Protein 5T07 (pdb70)

Organism: Escherichia coli (strain K12) (NCBI:txid83333)

GO terms:
  GO:0005515 protein binding (F, IPI)
  GO:0016790 thiolester hydrolase activity (F, IDA)

Nearest PDB structures (foldseek):
  5t06-assembly1_C  TM=9.771E-01  e=3.189E-21  Escherichia coli O157:H7
  5t06-assembly1_B  TM=9.793E-01  e=9.536E-21  Escherichia coli O157:H7
  5kl9-assembly1_B  TM=9.794E-01  e=2.291E-20  Escherichia coli O157:H7
  6fdg-assembly1_D  TM=9.659E-01  e=8.812E-10  Staphylococcus aureus
  5eo2-assembly2_C  TM=9.303E-01  e=4.314E-09  Staphylococcus aureus subsp. aureus Mu50

Foldseek 3Di:
DPKDKDKDWAAPVQCDPVFFGDPCSVVVVQVVRVQVVVVVLPDHQVVVLVVQKHKDWDDKDKDFDATDGHGWIKMKMWDFDDADFFKTKIWIWIATPVRHTGMIMITIMGIGRVVVRHGGGDPPSVVVSRD/DKAKDKDADAPVQCDPVFFGDPCSVVVVVVVRVQVVCVVVVNHPVNQVVVQKDKDWDDKDKDFDATDGHGWIKMKMWAFDDFDFFKTKIKIWIATPVRHTGMIMITIMGIARVPVRHGHGDDVVVVVVRD/DKDKDKDAAAPVQDDPVQFGDPCSVVVVQVVRVQVVVVVLPDDQVVVLVVQKHKDWDDKDKDFDATHGHGWMKMKMWDFDADDFFKTKIKIWMATPVRHTGMIMITIMGMGRVVVRHGHGDDVSVVVSD/DPKFKDKDWAAPVQADPVFFGDPVSVVVVQVVRVQVVVVVVPDHQVVCLVVQKHKDWDDKDKDFAATDGHGWIKMKMWDFDDDDFFKTKIWIWIATPVRDTGMIMITIMGMGRVVPRDGGGDDPSVVVVD

CATH classification: 3.10.129.10

B-factor: mean 34.96, std 16.81, range [13.7, 106.82]

Radius of gyration: 22.84 Å; Cα contacts (8 Å, |Δi|>4): 1156; chains: 4; bounding box: 59×57×61 Å

Sequence (520 aa):
TTLFRWPVRVYYEDTAAGGVVYHASYVAFYERARTEMLRHHHFSQQALMAERVAFVVRKMTVEYYAPARLDDMLEIQTEITSMRGTSLVFTQRIVNAENTLLNEAEVLVVCVDPLKMKPRALPKSIVAEFKTLFRWPVRVYYEDTAAGGVVYHASYVAFYERARTEMLRHHHFSQQALMAERVAFVVRKMTVEYYAPARLDDMLEIQTEITSMRGTSLVFTQRIVNAENTLLNEAEVLVVCVDPLKMKPRALPKSIVAEFKTLFRWPVRVYYEDTAAGGVVYHASYVAFYERARTEMLRHHHFSQQALMAERVAFVVRKMTVEYYAPARLDDMLEIQTEITSMRGTSLVFTQRIVNAENTLLNEAEVLVVCVDPLKMKPRALPKSIVAEFTTLFRWPVRVYYEDTAAGGVVYHASYVAFYERARTEMLRHHHFSQQALMAERVAFVVRKMTVEYYAPARLDDMLEIQTEITSMRGTSLVFTQRIVNAENTLLNEAEVLVVCVDPLKMKPRALPKSIVAEF

Solvent-accessible surface area: 23209 Å² total; per-residue (Å²): 154,108,66,30,136,67,80,7,57,0,21,66,46,9,3,5,16,45,21,30,6,23,19,10,18,6,0,10,0,0,12,23,0,15,5,10,3,12,47,117,41,155,34,36,15,62,59,17,43,92,118,102,6,10,31,39,20,79,80,1,36,0,41,20,87,35,38,0,113,36,31,44,78,2,51,0,8,0,44,38,74,56,52,200,54,46,25,5,28,7,59,2,105,0,8,36,84,146,112,64,62,2,0,62,6,100,0,56,8,19,0,6,17,22,132,139,59,121,74,87,62,8,22,182,71,1,43,68,72,35,190,141,70,31,129,66,79,7,55,0,18,26,49,9,3,5,6,49,19,34,7,23,17,10,18,7,2,10,0,0,24,25,0,15,36,11,7,15,50,117,43,154,18,27,34,146,31,10,121,83,44,152,3,20,45,49,17,83,86,6,33,2,41,22,79,36,24,0,95,4,20,40,76,2,51,0,20,0,55,27,71,58,52,206,53,51,25,1,28,3,34,0,59,0,13,29,87,151,113,61,70,3,1,50,5,102,0,54,6,20,0,3,47,74,144,143,88,132,90,63,62,5,8,157,50,0,45,81,89,35,198,159,78,31,144,67,77,6,56,0,18,32,48,8,3,8,30,57,24,37,7,23,24,7,18,8,2,10,0,0,14,25,0,13,6,12,5,10,46,123,44,163,22,40,14,62,54,25,42,93,115,98,9,12,32,43,21,78,82,2,35,4,41,25,81,33,57,0,106,3,19,44,80,2,49,0,13,0,65,30,72,41,60,116,47,46,10,2,18,4,57,3,96,0,7,32,92,150,110,59,56,1,0,64,5,100,0,48,7,19,0,5,17,26,136,139,63,123,82,86,69,8,31,173,66,2,67,90,79,66,114,110,72,30,131,68,80,6,58,0,18,31,47,8,2,6,9,49,21,32,7,22,17,9,15,6,0,10,0,0,13,26,0,15,5,11,4,12,51,116,39,160,35,36,17,66,51,20,53,94,106,112,7,10,36,45,20,77,82,1,35,0,37,21,85,33,31,0,92,4,20,44,78,2,53,0,29,0,47,17,67,61,54,205,48,46,27,7,29,6,50,0,110,0,13,38,100,154,107,57,56,2,0,44,6,103,0,56,7,20,0,5,22,18,134,163,60,127,65,81,60,16,27,172,77,5,70,87,84,62

Structure (mmCIF, N/CA/C/O backbone):
data_5T07
#
_entry.id   5T07
#
_cell.length_a   63.923
_cell.length_b   97.120
_cell.length_c   97.696
_cell.angle_alpha   90.000
_cell.angle_beta   90.000
_cell.angle_gamma   90.000
#
_symmetry.space_group_name_H-M   'P 21 21 21'
#
loop_
_entity.id
_entity.type
_entity.pdbx_description
1 polymer 'Acyl-CoA thioester hydrolase YbgC'
2 non-polymer decanoyl-CoA
3 water water
#
loop_
_atom_site.group_PDB
_atom_site.id
_atom_site.type_symbol
_atom_site.label_atom_id
_atom_site.label_alt_id
_atom_site.label_comp_id
_atom_site.label_asym_id
_atom_site.label_entity_id
_atom_site.label_seq_id
_atom_site.pdbx_PDB_ins_code
_atom_site.Cartn_x
_atom_site.Cartn_y
_atom_site.Cartn_z
_atom_site.occupancy
_atom_site.B_iso_or_equiv
_atom_site.auth_seq_id
_atom_site.auth_comp_id
_atom_site.auth_asym_id
_atom_site.auth_atom_id
_atom_site.pdbx_PDB_model_num
ATOM 1 N N . THR A 1 3 ? -26.486 -33.948 20.380 1.00 85.37 3 THR A N 1
ATOM 2 C CA . THR A 1 3 ? -25.311 -34.635 20.901 1.00 84.04 3 THR A CA 1
ATOM 3 C C . THR A 1 3 ? -24.405 -35.084 19.759 1.00 79.52 3 THR A C 1
ATOM 4 O O . THR A 1 3 ? -23.941 -36.224 19.737 1.00 83.43 3 THR A O 1
ATOM 8 N N . THR A 1 4 ? -24.146 -34.190 18.803 1.00 73.00 4 THR A N 1
ATOM 9 C CA . THR A 1 4 ? -23.359 -34.551 17.623 1.00 67.38 4 THR A CA 1
ATOM 10 C C . THR A 1 4 ? -21.883 -34.297 17.922 1.00 54.48 4 THR A C 1
ATOM 11 O O . THR A 1 4 ? -21.293 -33.274 17.569 1.00 52.25 4 THR A O 1
ATOM 15 N N . LEU A 1 5 ? -21.285 -35.276 18.591 1.00 50.65 5 LEU A N 1
ATOM 16 C CA . LEU A 1 5 ? -19.887 -35.244 18.975 1.00 39.13 5 LEU A CA 1
ATOM 17 C C . LEU A 1 5 ? -18.985 -35.247 17.741 1.00 36.17 5 LEU A C 1
ATOM 18 O O . LEU A 1 5 ? -19.331 -35.801 16.695 1.00 43.31 5 LEU A O 1
ATOM 23 N N . PHE A 1 6 ? -17.817 -34.622 17.869 1.00 24.34 6 PHE A N 1
ATOM 24 C CA . PHE A 1 6 ? -16.787 -34.662 16.835 1.00 23.21 6 PHE A CA 1
ATOM 25 C C . PHE A 1 6 ? -15.480 -35.095 17.476 1.00 20.84 6 PHE A C 1
ATOM 26 O O . PHE A 1 6 ? -15.125 -34.605 18.551 1.00 22.11 6 PHE A O 1
ATOM 34 N N . ARG A 1 7 ? -14.779 -36.025 16.836 1.00 20.49 7 ARG A N 1
ATOM 35 C CA . ARG A 1 7 ? -13.539 -36.575 17.363 1.00 18.78 7 ARG A CA 1
ATOM 36 C C . ARG A 1 7 ? -12.354 -36.138 16.514 1.00 21.49 7 ARG A C 1
ATOM 37 O O . ARG A 1 7 ? -12.439 -36.125 15.284 1.00 25.66 7 ARG A O 1
ATOM 45 N N . TRP A 1 8 ? -11.230 -35.818 17.172 1.00 19.34 8 TRP A N 1
ATOM 46 C CA . TRP A 1 8 ? -10.032 -35.377 16.466 1.00 20.99 8 TRP A CA 1
ATOM 47 C C . TRP A 1 8 ? -8.781 -35.985 17.092 1.00 21.16 8 TRP A C 1
ATOM 48 O O . TRP A 1 8 ? -8.544 -35.807 18.294 1.00 21.23 8 TRP A O 1
ATOM 59 N N . PRO A 1 9 ? -7.943 -36.685 16.327 1.00 18.95 9 PRO A N 1
ATOM 60 C CA . PRO A 1 9 ? -6.736 -37.286 16.910 1.00 18.75 9 PRO A CA 1
ATOM 61 C C . PRO A 1 9 ? -5.587 -36.294 16.936 1.00 20.66 9 PRO A C 1
ATOM 62 O O . PRO A 1 9 ? -5.441 -35.449 16.047 1.00 20.43 9 PRO A O 1
ATOM 66 N N . VAL A 1 10 ? -4.758 -36.409 17.976 1.00 18.73 10 VAL A N 1
ATOM 67 C CA . VAL A 1 10 ? -3.570 -35.561 18.116 1.00 20.41 10 VAL A CA 1
ATOM 68 C C . VAL A 1 10 ? -2.414 -36.403 18.645 1.00 21.34 10 VAL A C 1
ATOM 69 O O . VAL A 1 10 ? -2.540 -37.061 19.683 1.00 21.53 10 VAL A O 1
ATOM 73 N N . ARG A 1 11 ? -1.287 -36.380 17.937 1.00 19.08 11 ARG A N 1
ATOM 74 C CA . ARG A 1 11 ? -0.061 -37.012 18.407 1.00 21.42 11 ARG A CA 1
ATOM 75 C C . ARG A 1 11 ? 0.767 -36.010 19.215 1.00 20.16 11 ARG A C 1
ATOM 76 O O . ARG A 1 11 ? 0.899 -34.848 18.826 1.00 20.32 11 ARG A O 1
ATOM 84 N N . VAL A 1 12 ? 1.325 -36.460 20.342 1.00 20.75 12 VAL A N 1
ATOM 85 C CA . VAL A 1 12 ? 2.152 -35.593 21.186 1.00 21.18 12 VAL A CA 1
ATOM 86 C C . VAL A 1 12 ? 3.591 -35.628 20.680 1.00 19.87 12 VAL A C 1
ATOM 87 O O . VAL A 1 12 ? 4.213 -36.693 20.639 1.00 20.49 12 VAL A O 1
ATOM 91 N N . TYR A 1 13 ? 4.135 -34.459 20.337 1.00 18.43 13 TYR A N 1
ATOM 92 C CA . TYR A 1 13 ? 5.514 -34.314 19.875 1.00 18.21 13 TYR A CA 1
ATOM 93 C C . TYR A 1 13 ? 6.382 -33.639 20.933 1.00 23.30 13 TYR A C 1
ATOM 94 O O . TYR A 1 13 ? 5.885 -33.081 21.913 1.00 20.02 13 TYR A O 1
ATOM 103 N N . TYR A 1 14 ? 7.704 -33.680 20.713 1.00 20.82 14 TYR A N 1
ATOM 104 C CA . TYR A 1 14 ? 8.634 -33.040 21.646 1.00 24.66 14 TYR A CA 1
ATOM 105 C C . TYR A 1 14 ? 8.236 -31.608 21.982 1.00 22.90 14 TYR A C 1
ATOM 106 O O . TYR A 1 14 ? 8.312 -31.191 23.146 1.00 27.12 14 TYR A O 1
ATOM 115 N N . GLU A 1 15 ? 7.840 -30.826 20.967 1.00 19.31 15 GLU A N 1
ATOM 116 C CA . GLU A 1 15 ? 7.482 -29.423 21.169 1.00 21.41 15 GLU A CA 1
ATOM 117 C C . GLU A 1 15 ? 6.385 -29.240 22.212 1.00 24.36 15 GLU A C 1
ATOM 118 O O . GLU A 1 15 ? 6.276 -28.165 22.814 1.00 25.16 15 GLU A O 1
ATOM 124 N N . ASP A 1 16 ? 5.543 -30.252 22.412 1.00 20.50 16 ASP A N 1
ATOM 125 C CA . ASP A 1 16 ? 4.421 -30.161 23.345 1.00 20.27 16 ASP A CA 1
ATOM 126 C C . ASP A 1 16 ? 4.804 -30.476 24.781 1.00 21.25 16 ASP A C 1
ATOM 127 O O . ASP A 1 16 ? 3.980 -30.271 25.681 1.00 22.37 16 ASP A O 1
ATOM 132 N N . THR A 1 17 ? 5.994 -31.024 25.009 1.00 18.28 17 THR A N 1
ATOM 133 C CA . THR A 1 17 ? 6.387 -31.497 26.324 1.00 18.78 17 THR A CA 1
ATOM 134 C C . THR A 1 17 ? 7.170 -30.416 27.049 1.00 21.99 17 THR A C 1
ATOM 135 O O . THR A 1 17 ? 7.646 -29.446 26.453 1.00 23.35 17 THR A O 1
ATOM 139 N N . ALA A 1 18 ? 7.297 -30.599 28.350 1.00 24.52 18 ALA A N 1
ATOM 140 C CA . ALA A 1 18 ? 8.104 -29.708 29.162 1.00 26.33 18 ALA A CA 1
ATOM 141 C C . ALA A 1 18 ? 9.069 -30.549 29.979 1.00 28.99 18 ALA A C 1
ATOM 142 O O . ALA A 1 18 ? 8.961 -31.780 30.033 1.00 27.94 18 ALA A O 1
ATOM 144 N N . ALA A 1 19 ? 10.036 -29.869 30.601 1.00 26.78 19 ALA A N 1
ATOM 145 C CA . ALA A 1 19 ? 10.927 -30.531 31.542 1.00 30.97 19 ALA A CA 1
ATOM 146 C C . ALA A 1 19 ? 10.112 -31.256 32.602 1.00 32.87 19 ALA A C 1
ATOM 147 O O . ALA A 1 19 ? 9.101 -30.743 33.088 1.00 38.96 19 ALA A O 1
ATOM 149 N N . GLY A 1 20 ? 10.551 -32.455 32.958 1.00 34.56 20 GLY A N 1
ATOM 150 C CA . GLY A 1 20 ? 9.771 -33.335 33.786 1.00 35.07 20 GLY A CA 1
ATOM 151 C C . GLY A 1 20 ? 9.035 -34.411 33.016 1.00 37.52 20 GLY A C 1
ATOM 152 O O . GLY A 1 20 ? 8.621 -35.408 33.616 1.00 39.61 20 GLY A O 1
ATOM 153 N N . GLY A 1 21 ? 8.849 -34.226 31.711 1.00 33.61 21 GLY A N 1
ATOM 154 C CA . GLY A 1 21 ? 8.405 -35.302 30.844 1.00 32.70 21 GLY A CA 1
ATOM 155 C C . GLY A 1 21 ? 6.915 -35.399 30.598 1.00 34.31 21 GLY A C 1
ATOM 156 O O . GLY A 1 21 ? 6.456 -36.429 30.091 1.00 40.77 21 GLY A O 1
ATOM 157 N N . VAL A 1 22 ? 6.142 -34.379 30.947 1.00 29.10 22 VAL A N 1
ATOM 158 C CA . VAL A 1 22 ? 4.711 -34.375 30.684 1.00 26.80 22 VAL A CA 1
ATOM 159 C C . VAL A 1 22 ? 4.409 -33.246 29.707 1.00 24.93 22 VAL A C 1
ATOM 160 O O . VAL A 1 22 ? 5.241 -32.378 29.450 1.00 23.22 22 VAL A O 1
ATOM 164 N N . VAL A 1 23 ? 3.200 -33.273 29.146 1.00 22.33 23 VAL A N 1
ATOM 165 C CA . VAL A 1 23 ? 2.778 -32.218 28.230 1.00 20.84 23 VAL A CA 1
ATOM 166 C C . VAL A 1 23 ? 2.567 -30.913 28.993 1.00 21.26 23 VAL A C 1
ATOM 167 O O . VAL A 1 23 ? 1.966 -30.885 30.076 1.00 21.98 23 VAL A O 1
ATOM 171 N N . TYR A 1 24 ? 3.075 -29.821 28.429 1.00 19.75 24 TYR A N 1
ATOM 172 C CA . TYR A 1 24 ? 2.928 -28.506 29.040 1.00 18.75 24 TYR A CA 1
ATOM 173 C C . TYR A 1 24 ? 1.451 -28.121 29.095 1.00 22.47 24 TYR A C 1
ATOM 174 O O . TYR A 1 24 ? 0.687 -28.425 28.176 1.00 19.59 24 TYR A O 1
ATOM 183 N N . HIS A 1 25 ? 1.040 -27.455 30.188 1.00 22.92 25 HIS A N 1
ATOM 184 C CA . HIS A 1 25 ? -0.396 -27.290 30.422 1.00 23.39 25 HIS A CA 1
ATOM 185 C C . HIS A 1 25 ? -1.056 -26.411 29.367 1.00 24.43 25 HIS A C 1
ATOM 186 O O . HIS A 1 25 ? -2.238 -26.613 29.056 1.00 24.38 25 HIS A O 1
ATOM 193 N N . ALA A 1 26 ? -0.320 -25.467 28.779 1.00 20.25 26 ALA A N 1
ATOM 194 C CA . ALA A 1 26 ? -0.879 -24.638 27.717 1.00 21.43 26 ALA A CA 1
ATOM 195 C C . ALA A 1 26 ? -1.001 -25.374 26.392 1.00 19.70 26 ALA A C 1
ATOM 196 O O . ALA A 1 26 ? -1.792 -24.952 25.545 1.00 22.10 26 ALA A O 1
ATOM 198 N N . SER A 1 27 ? -0.231 -26.451 26.184 1.00 18.02 27 SER A N 1
ATOM 199 C CA . SER A 1 27 ? -0.331 -27.189 24.928 1.00 17.39 27 SER A CA 1
ATOM 200 C C . SER A 1 27 ? -1.706 -27.825 24.782 1.00 19.90 27 SER A C 1
ATOM 201 O O . SER A 1 27 ? -2.252 -27.895 23.674 1.00 21.78 27 SER A O 1
ATOM 204 N N . TYR A 1 28 ? -2.287 -28.282 25.895 1.00 16.50 28 TYR A N 1
ATOM 205 C CA . TYR A 1 28 ? -3.638 -28.835 25.827 1.00 19.01 28 TYR A CA 1
ATOM 206 C C . TYR A 1 28 ? -4.619 -27.797 25.308 1.00 18.31 28 TYR A C 1
ATOM 207 O O . TYR A 1 28 ? -5.557 -28.131 24.578 1.00 18.58 28 TYR A O 1
ATOM 216 N N . VAL A 1 29 ? -4.446 -26.539 25.724 1.00 18.77 29 VAL A N 1
ATOM 217 C CA . VAL A 1 29 ? -5.308 -25.458 25.253 1.00 18.67 29 VAL A CA 1
ATOM 218 C C . VAL A 1 29 ? -5.236 -25.346 23.737 1.00 17.94 29 VAL A C 1
ATOM 219 O O . VAL A 1 29 ? -6.262 -25.218 23.057 1.00 16.70 29 VAL A O 1
ATOM 223 N N . ALA A 1 30 ? -4.031 -25.417 23.179 1.00 18.01 30 ALA A N 1
ATOM 224 C CA . ALA A 1 30 ? -3.898 -25.420 21.723 1.00 15.88 30 ALA A CA 1
ATOM 225 C C . ALA A 1 30 ? -4.585 -26.630 21.101 1.00 14.82 30 ALA A C 1
ATOM 226 O O . ALA A 1 30 ? -5.256 -26.500 20.071 1.00 17.07 30 ALA A O 1
ATOM 228 N N . PHE A 1 31 ? -4.401 -27.820 21.690 1.00 14.85 31 PHE A N 1
ATOM 229 C CA . PHE A 1 31 ? -5.044 -29.019 21.146 1.00 18.56 31 PHE A CA 1
ATOM 230 C C . PHE A 1 31 ? -6.557 -28.843 21.069 1.00 19.34 31 PHE A C 1
ATOM 231 O O . PHE A 1 31 ? -7.190 -29.233 20.076 1.00 17.23 31 PHE A O 1
ATOM 239 N N . TYR A 1 32 ? -7.167 -28.290 22.127 1.00 14.88 32 TYR A N 1
ATOM 240 C CA . TYR A 1 32 ? -8.611 -28.078 22.093 1.00 16.55 32 TYR A CA 1
ATOM 241 C C . TYR A 1 32 ? -9.000 -27.119 20.976 1.00 19.92 32 TYR A C 1
ATOM 242 O O . TYR A 1 32 ? -10.041 -27.294 20.337 1.00 15.50 32 TYR A O 1
ATOM 251 N N . GLU A 1 33 ? -8.197 -26.073 20.758 1.00 15.47 33 GLU A N 1
ATOM 252 C CA . GLU A 1 33 ? -8.481 -25.141 19.666 1.00 16.54 33 GLU A CA 1
ATOM 253 C C . GLU A 1 33 ? -8.434 -25.850 18.315 1.00 16.79 33 GLU A C 1
ATOM 254 O O . GLU A 1 33 ? -9.303 -25.622 17.459 1.00 15.66 33 GLU A O 1
ATOM 260 N N . ARG A 1 34 ? -7.415 -26.690 18.093 1.00 15.64 34 ARG A N 1
ATOM 261 C CA . ARG A 1 34 ? -7.348 -27.450 16.845 1.00 16.91 34 ARG A CA 1
ATOM 262 C C . ARG A 1 34 ? -8.634 -28.232 16.615 1.00 18.01 34 ARG A C 1
ATOM 263 O O . ARG A 1 34 ? -9.155 -28.275 15.496 1.00 16.48 34 ARG A O 1
ATOM 271 N N . ALA A 1 35 ? -9.155 -28.871 17.668 1.00 15.27 35 ALA A N 1
ATOM 272 C CA . ALA A 1 35 ? -10.342 -29.706 17.497 1.00 18.41 35 ALA A CA 1
ATOM 273 C C . ALA A 1 35 ? -11.569 -28.872 17.154 1.00 17.34 35 ALA A C 1
ATOM 274 O O . ALA A 1 35 ? -12.393 -29.302 16.336 1.00 17.64 35 ALA A O 1
ATOM 276 N N . ARG A 1 36 ? -11.724 -27.692 17.779 1.00 14.65 36 ARG A N 1
ATOM 277 C CA . ARG A 1 36 ? -12.840 -26.826 17.404 1.00 14.92 36 ARG A CA 1
ATOM 278 C C . ARG A 1 36 ? -12.714 -26.406 15.950 1.00 17.75 36 ARG A C 1
ATOM 279 O O . ARG A 1 36 ? -13.706 -26.390 15.208 1.00 18.16 36 ARG A O 1
ATOM 287 N N . THR A 1 37 ? -11.496 -26.063 15.527 1.00 15.49 37 THR A N 1
ATOM 288 C CA . THR A 1 37 ? -11.273 -25.671 14.144 1.00 17.67 37 THR A CA 1
ATOM 289 C C . THR A 1 37 ? -11.603 -26.818 13.192 1.00 17.36 37 THR A C 1
ATOM 290 O O . THR A 1 37 ? -12.239 -26.606 12.152 1.00 17.72 37 THR A O 1
ATOM 294 N N . GLU A 1 38 ? -11.209 -28.048 13.542 1.00 17.12 38 GLU A N 1
ATOM 295 C CA . GLU A 1 38 ? -11.528 -29.178 12.674 1.00 16.98 38 GLU A CA 1
ATOM 296 C C . GLU A 1 38 ? -13.006 -29.520 12.707 1.00 18.33 38 GLU A C 1
ATOM 297 O O . GLU A 1 38 ? -13.551 -30.007 11.708 1.00 19.83 38 GLU A O 1
ATOM 303 N N . MET A 1 39 ? -13.679 -29.269 13.824 1.00 17.58 39 MET A N 1
ATOM 304 C CA . MET A 1 39 ? -15.119 -29.488 13.840 1.00 21.59 39 MET A CA 1
ATOM 305 C C . MET A 1 39 ? -15.822 -28.491 12.911 1.00 19.10 39 MET A C 1
ATOM 306 O O . MET A 1 39 ? -16.701 -28.870 12.133 1.00 22.77 39 MET A O 1
ATOM 311 N N . LEU A 1 40 ? -15.385 -27.233 12.924 1.00 17.89 40 LEU A N 1
ATOM 312 C CA . LEU A 1 40 ? -15.900 -26.276 11.938 1.00 20.20 40 LEU A CA 1
ATOM 313 C C . LEU A 1 40 ? -15.566 -26.703 10.503 1.00 21.62 40 LEU A C 1
ATOM 314 O O . LEU A 1 40 ? -16.416 -26.614 9.602 1.00 22.43 40 LEU A O 1
ATOM 319 N N . ARG A 1 41 ? -14.340 -27.169 10.271 1.00 17.43 41 ARG A N 1
ATOM 320 C CA . ARG A 1 41 ? -13.937 -27.544 8.916 1.00 17.64 41 ARG A CA 1
ATOM 321 C C . ARG A 1 41 ? -14.759 -28.715 8.394 1.00 22.50 41 ARG 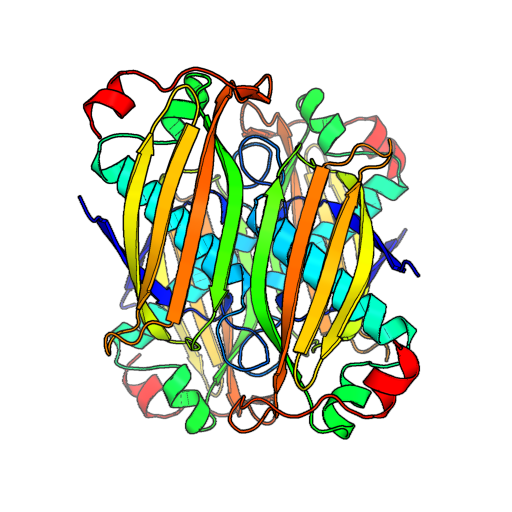A C 1
ATOM 322 O O . ARG A 1 41 ? -15.139 -28.742 7.216 1.00 21.66 41 ARG A O 1
ATOM 330 N N . HIS A 1 42 ? -15.038 -29.702 9.256 1.00 23.01 42 HIS A N 1
ATOM 331 C CA . HIS A 1 42 ? -15.867 -30.837 8.879 1.00 24.69 42 HIS A CA 1
ATOM 332 C C . HIS A 1 42 ? -17.269 -30.395 8.481 1.00 25.92 42 HIS A C 1
ATOM 333 O O . HIS A 1 42 ? -17.937 -31.088 7.709 1.00 25.24 42 HIS A O 1
ATOM 340 N N . HIS A 1 43 ? -17.713 -29.245 8.982 1.00 20.64 43 HIS A N 1
ATOM 341 C CA . HIS A 1 43 ? -19.007 -28.673 8.648 1.00 24.56 43 HIS A CA 1
ATOM 342 C C . HIS A 1 43 ? -18.907 -27.558 7.609 1.00 27.77 43 HIS A C 1
ATOM 343 O O . HIS A 1 43 ? -19.866 -26.790 7.442 1.00 26.85 43 HIS A O 1
ATOM 350 N N . HIS A 1 44 ? -17.756 -27.446 6.937 1.00 25.29 44 HIS A N 1
ATOM 351 C CA . HIS A 1 44 ? -17.542 -26.690 5.700 1.00 25.15 44 HIS A CA 1
ATOM 352 C C . HIS A 1 44 ? -17.301 -25.202 5.927 1.00 27.79 44 HIS A C 1
ATOM 353 O O . HIS A 1 44 ? -17.656 -24.370 5.080 1.00 28.48 44 HIS A O 1
ATOM 360 N N . PHE A 1 45 ? -16.646 -24.858 7.037 1.00 23.77 45 PHE A N 1
ATOM 361 C CA . PHE A 1 45 ? -16.294 -23.475 7.325 1.00 21.15 45 PHE A CA 1
ATOM 362 C C . PHE A 1 45 ? -14.799 -23.332 7.575 1.00 27.13 45 PHE A C 1
ATOM 363 O O . PHE A 1 45 ? -14.202 -24.145 8.285 1.00 26.08 45 PHE A O 1
ATOM 371 N N . SER A 1 46 ? -14.209 -22.281 6.998 1.00 20.68 46 SER A N 1
ATOM 372 C CA . SER A 1 46 ? -12.795 -21.954 7.153 1.00 20.65 46 SER A CA 1
ATOM 373 C C . SER A 1 46 ? -12.672 -20.587 7.807 1.00 23.93 46 SER A C 1
ATOM 374 O O . SER A 1 46 ? -13.241 -19.606 7.310 1.00 22.66 46 SER A O 1
ATOM 377 N N . GLN A 1 47 ? -11.922 -20.520 8.911 1.00 21.92 47 GLN A N 1
ATOM 378 C CA . GLN A 1 47 ? -11.763 -19.248 9.615 1.00 22.52 47 GLN A CA 1
ATOM 379 C C . GLN A 1 47 ? -10.895 -18.267 8.834 1.00 24.74 47 GLN A C 1
ATOM 380 O O . GLN A 1 47 ? -11.096 -17.049 8.930 1.00 24.24 47 GLN A O 1
ATOM 386 N N . GLN A 1 48 ? -9.932 -18.765 8.056 1.00 22.18 48 GLN A N 1
ATOM 387 C CA . GLN A 1 48 ? -9.180 -17.871 7.181 1.00 20.72 48 GLN A CA 1
ATOM 388 C C . GLN A 1 48 ? -10.107 -17.220 6.164 1.00 26.93 48 GLN A C 1
ATOM 389 O O . GLN A 1 48 ? -10.006 -16.015 5.892 1.00 26.85 48 GLN A O 1
ATOM 395 N N . ALA A 1 49 ? -11.042 -17.995 5.614 1.00 24.59 49 ALA A N 1
ATOM 396 C CA . ALA A 1 49 ? -11.988 -17.435 4.657 1.00 25.72 49 ALA A CA 1
ATOM 397 C C . ALA A 1 49 ? -12.987 -16.509 5.340 1.00 30.69 49 ALA A C 1
ATOM 398 O O . ALA A 1 49 ? -13.373 -15.483 4.771 1.00 27.85 49 ALA A O 1
ATOM 400 N N . LEU A 1 50 ? -13.421 -16.856 6.555 1.00 25.50 50 LEU A N 1
ATOM 401 C CA . LEU A 1 50 ? -14.402 -16.031 7.256 1.00 24.05 50 LEU A CA 1
ATOM 402 C C . LEU A 1 50 ? -13.816 -14.683 7.635 1.00 28.87 50 LEU A C 1
ATOM 403 O O . LEU A 1 50 ? -14.534 -13.673 7.650 1.00 30.44 50 LEU A O 1
ATOM 408 N N . MET A 1 51 ? -12.521 -14.654 7.951 1.00 24.80 51 MET A N 1
ATOM 409 C CA . MET A 1 51 ? -11.847 -13.391 8.216 1.00 30.27 51 MET A CA 1
ATOM 410 C C . MET A 1 51 ? -12.075 -12.395 7.083 1.00 33.53 51 MET A C 1
ATOM 411 O O . MET A 1 51 ? -12.331 -11.209 7.329 1.00 35.46 51 MET A O 1
ATOM 416 N N . ALA A 1 52 ? -12.025 -12.871 5.835 1.00 39.50 52 ALA A N 1
ATOM 417 C CA . ALA A 1 52 ? -12.232 -11.991 4.687 1.00 40.56 52 ALA A CA 1
ATOM 418 C C . ALA A 1 52 ? -13.624 -11.376 4.689 1.00 43.25 52 ALA A C 1
ATOM 419 O O . ALA A 1 52 ? -13.829 -10.301 4.109 1.00 42.19 52 ALA A O 1
ATOM 421 N N . GLU A 1 53 ? -14.590 -12.039 5.323 1.00 38.99 53 GLU A N 1
ATOM 422 C CA . GLU A 1 53 ? -15.942 -11.521 5.456 1.00 36.51 53 GLU A CA 1
ATOM 423 C C . GLU A 1 53 ? -16.168 -10.813 6.775 1.00 33.25 53 GLU A C 1
ATOM 424 O O . GLU A 1 53 ? -17.324 -10.588 7.147 1.00 33.04 53 GLU A O 1
ATOM 430 N N . ARG A 1 54 ? -15.098 -10.476 7.493 1.00 29.77 54 ARG A N 1
ATOM 431 C CA . ARG A 1 54 ? -15.196 -9.811 8.794 1.00 28.57 54 ARG A CA 1
ATOM 432 C C . ARG A 1 54 ? -16.027 -10.633 9.776 1.00 28.28 54 ARG A C 1
ATOM 433 O O . ARG A 1 54 ? -16.867 -10.109 10.516 1.00 28.18 54 ARG A O 1
ATOM 441 N N . VAL A 1 55 ? -15.767 -11.937 9.793 1.00 26.44 55 VAL A N 1
ATOM 442 C CA . VAL A 1 55 ? -16.336 -12.863 10.763 1.00 25.94 55 VAL A CA 1
ATOM 443 C C . VAL A 1 55 ? -15.189 -13.607 11.430 1.00 24.79 55 VAL A C 1
ATOM 444 O O . VAL A 1 55 ? -14.354 -14.212 10.746 1.00 23.85 55 VAL A O 1
ATOM 448 N N . ALA A 1 56 ? -15.154 -13.584 12.758 1.00 22.98 56 ALA A N 1
ATOM 449 C CA . ALA A 1 56 ? -14.117 -14.299 13.486 1.00 21.71 56 ALA A CA 1
ATOM 450 C C . ALA A 1 56 ? -14.700 -14.811 14.795 1.00 18.47 56 ALA A C 1
ATOM 451 O O . ALA A 1 56 ? -15.789 -14.409 15.212 1.00 21.68 56 ALA A O 1
ATOM 453 N N . PHE A 1 57 ? -13.970 -15.731 15.426 1.00 20.85 57 PHE A N 1
ATOM 454 C CA . PHE A 1 57 ? -14.375 -16.335 16.693 1.00 19.93 57 PHE A CA 1
ATOM 455 C C . PHE A 1 57 ? -13.256 -16.185 17.710 1.00 17.59 57 PHE A C 1
ATOM 456 O O . PHE A 1 57 ? -12.114 -16.577 17.442 1.00 20.20 57 PHE A O 1
ATOM 464 N N . VAL A 1 58 ? -13.586 -15.626 18.877 1.00 17.82 58 VAL A N 1
ATOM 465 C CA . VAL A 1 58 ? -12.614 -15.444 19.944 1.00 19.03 58 VAL A CA 1
ATOM 466 C C . VAL A 1 58 ? -13.080 -16.168 21.196 1.00 19.41 58 VAL A C 1
ATOM 467 O O . VAL A 1 58 ? -14.281 -16.336 21.436 1.00 19.20 58 VAL A O 1
ATOM 471 N N . VAL A 1 59 ? -12.110 -16.605 21.998 1.00 17.55 59 VAL A N 1
ATOM 472 C CA . VAL A 1 59 ? -12.421 -17.226 23.280 1.00 16.56 59 VAL A CA 1
ATOM 473 C C . VAL A 1 59 ? -12.713 -16.136 24.300 1.00 21.71 59 VAL A C 1
ATOM 474 O O . VAL A 1 59 ? -11.913 -15.212 24.488 1.00 20.36 59 VAL A O 1
ATOM 478 N N . ARG A 1 60 ? -13.861 -16.237 24.964 1.00 17.45 60 ARG A N 1
ATOM 479 C CA . ARG A 1 60 ? -14.231 -15.283 26.002 1.00 17.12 60 ARG A CA 1
ATOM 480 C C . ARG A 1 60 ? -14.020 -15.836 27.404 1.00 21.59 60 ARG A C 1
ATOM 481 O O . ARG A 1 60 ? -13.656 -15.085 28.311 1.00 21.12 60 ARG A O 1
ATOM 489 N N . LYS A 1 61 ? -14.209 -17.138 27.601 1.00 20.57 61 LYS A N 1
ATOM 490 C CA . LYS A 1 61 ? -13.989 -17.738 28.911 1.00 18.66 61 LYS A CA 1
ATOM 491 C C . LYS A 1 61 ? -13.651 -19.205 28.712 1.00 21.44 61 LYS A C 1
ATOM 492 O O . LYS A 1 61 ? -14.181 -19.839 27.798 1.00 21.80 61 LYS A O 1
ATOM 498 N N . MET A 1 62 ? -12.763 -19.732 29.552 1.00 18.42 62 MET A N 1
ATOM 499 C CA . MET A 1 62 ? -12.363 -21.130 29.411 1.00 19.52 62 MET A CA 1
ATOM 500 C C . MET A 1 62 ? -12.064 -21.713 30.783 1.00 22.91 62 MET A C 1
ATOM 501 O O . MET A 1 62 ? -11.390 -21.076 31.596 1.00 22.73 62 MET A O 1
ATOM 506 N N . THR A 1 63 ? -12.553 -22.924 31.036 1.00 20.75 63 THR A N 1
ATOM 507 C CA . THR A 1 63 ? -12.225 -23.663 32.250 1.00 19.99 63 THR A CA 1
ATOM 508 C C . THR A 1 63 ? -11.599 -24.979 31.815 1.00 24.04 63 THR A C 1
ATOM 509 O O . THR A 1 63 ? -12.129 -25.640 30.918 1.00 22.93 63 THR A O 1
ATOM 513 N N . VAL A 1 64 ? -10.462 -25.344 32.409 1.00 19.75 64 VAL A N 1
ATOM 514 C CA . VAL A 1 64 ? -9.743 -26.562 32.035 1.00 21.88 64 VAL A CA 1
ATOM 515 C C . VAL A 1 64 ? -9.443 -27.359 33.298 1.00 24.56 64 VAL A C 1
ATOM 516 O O . VAL A 1 64 ? -8.976 -26.795 34.293 1.00 25.34 64 VAL A O 1
ATOM 520 N N . GLU A 1 65 ? -9.705 -28.670 33.253 1.00 20.79 65 GLU A N 1
ATOM 521 C CA . GLU A 1 65 ? -9.411 -29.588 34.348 1.00 22.95 65 GLU A CA 1
ATOM 522 C C . GLU A 1 65 ? -8.385 -30.611 33.881 1.00 22.52 65 GLU A C 1
ATOM 523 O O . GLU A 1 65 ? -8.594 -31.272 32.856 1.00 20.86 65 GLU A O 1
ATOM 529 N N . TYR A 1 66 ? -7.289 -30.749 34.645 1.00 20.66 66 TYR A N 1
ATOM 530 C CA . TYR A 1 66 ? -6.151 -31.614 34.310 1.00 22.44 66 TYR A CA 1
ATOM 531 C C . TYR A 1 66 ? -6.167 -32.815 35.250 1.00 25.09 66 TYR A C 1
ATOM 532 O O . TYR A 1 66 ? -5.719 -32.722 36.395 1.00 28.10 66 TYR A O 1
ATOM 541 N N . TYR A 1 67 ? -6.671 -33.947 34.771 1.00 20.10 67 TYR A N 1
ATOM 542 C CA . TYR A 1 67 ? -6.803 -35.106 35.645 1.00 20.85 67 TYR A CA 1
ATOM 543 C C . TYR A 1 67 ? -5.567 -35.998 35.645 1.00 23.78 67 TYR A C 1
ATOM 544 O O . TYR A 1 67 ? -5.219 -36.575 36.682 1.00 25.57 67 TYR A O 1
ATOM 553 N N . ALA A 1 68 ? -4.927 -36.146 34.490 1.00 22.49 68 ALA A N 1
ATOM 554 C CA . ALA A 1 68 ? -3.799 -37.052 34.317 1.00 23.01 68 ALA A CA 1
ATOM 555 C C . ALA A 1 68 ? -2.987 -36.569 33.124 1.00 22.67 68 ALA A C 1
ATOM 556 O O . ALA A 1 68 ? -3.552 -35.960 32.200 1.00 22.42 68 ALA A O 1
ATOM 558 N N . PRO A 1 69 ? -1.678 -36.821 33.104 1.00 22.90 69 PRO A N 1
ATOM 559 C CA . PRO A 1 69 ? -0.828 -36.257 32.053 1.00 22.91 69 PRO A CA 1
ATOM 560 C C . PRO A 1 69 ? -0.785 -37.089 30.783 1.00 25.55 69 PRO A C 1
ATOM 561 O O . PRO A 1 69 ? -0.865 -38.318 30.794 1.00 26.24 69 PRO A O 1
ATOM 565 N N . ALA A 1 70 ? -0.666 -36.374 29.673 1.00 21.88 70 ALA A N 1
ATOM 566 C CA . ALA A 1 70 ? -0.205 -36.943 28.416 1.00 26.09 70 ALA A CA 1
ATOM 567 C C . ALA A 1 70 ? 1.316 -36.852 28.375 1.00 28.82 70 ALA A C 1
ATOM 568 O O . ALA A 1 70 ? 1.917 -36.004 29.037 1.00 26.66 70 ALA A O 1
ATOM 570 N N . ARG A 1 71 ? 1.939 -37.749 27.613 1.00 26.43 71 ARG A N 1
ATOM 571 C CA . ARG A 1 71 ? 3.391 -37.828 27.543 1.00 23.09 71 ARG A CA 1
ATOM 572 C C . ARG A 1 71 ? 3.827 -37.949 26.089 1.00 25.16 71 ARG A C 1
ATOM 573 O O . ARG A 1 71 ? 3.013 -38.150 25.183 1.00 22.52 71 ARG A O 1
ATOM 581 N N . LEU A 1 72 ? 5.138 -37.835 25.883 1.00 28.40 72 LEU A N 1
ATOM 582 C CA . LEU A 1 72 ? 5.709 -37.854 24.540 1.00 25.45 72 LEU A CA 1
ATOM 583 C C . LEU A 1 72 ? 5.256 -39.080 23.764 1.00 23.63 72 LEU A C 1
ATOM 584 O O . LEU A 1 72 ? 5.302 -40.206 24.274 1.00 25.53 72 LEU A O 1
ATOM 589 N N . ASP A 1 73 ? 4.811 -38.849 22.528 1.00 20.10 73 ASP A N 1
ATOM 590 C CA . ASP A 1 73 ? 4.396 -39.848 21.546 1.00 21.48 73 ASP A CA 1
ATOM 591 C C . ASP A 1 73 ? 3.036 -40.479 21.837 1.00 24.36 73 ASP A C 1
ATOM 592 O O . ASP A 1 73 ? 2.630 -41.378 21.089 1.00 24.05 73 ASP A O 1
ATOM 597 N N . ASP A 1 74 ? 2.308 -40.042 22.870 1.00 25.53 74 ASP A N 1
ATOM 598 C CA . ASP A 1 74 ? 0.934 -40.512 23.035 1.00 25.49 74 ASP A CA 1
ATOM 599 C C . ASP A 1 74 ? 0.094 -40.099 21.832 1.00 22.03 74 ASP A C 1
ATOM 600 O O . ASP A 1 74 ? 0.235 -38.990 21.306 1.00 22.87 74 ASP A O 1
ATOM 605 N N . MET A 1 75 ? -0.816 -40.976 21.424 1.00 21.95 75 MET A N 1
ATOM 606 C CA . MET A 1 75 ? -1.864 -40.604 20.486 1.00 23.25 75 MET A CA 1
ATOM 607 C C . MET A 1 75 ? -3.128 -40.330 21.296 1.00 24.45 75 MET A C 1
ATOM 608 O O . MET A 1 75 ? -3.638 -41.230 21.980 1.00 25.19 75 MET A O 1
ATOM 613 N N . LEU A 1 76 ? -3.609 -39.087 21.239 1.00 18.71 76 LEU A N 1
ATOM 614 C CA . LEU A 1 76 ? -4.761 -38.626 22.003 1.00 20.88 76 LEU A CA 1
ATOM 615 C C . LEU A 1 76 ? -5.976 -38.515 21.097 1.00 21.00 76 LEU A C 1
ATOM 616 O O . LEU A 1 76 ? -5.859 -38.399 19.877 1.00 23.53 76 LEU A O 1
ATOM 621 N N . GLU A 1 77 ? -7.158 -38.539 21.702 1.00 18.90 77 GLU A N 1
ATOM 622 C CA . GLU A 1 77 ? -8.373 -38.174 20.984 1.00 19.05 77 GLU A CA 1
ATOM 623 C C . GLU A 1 77 ? -9.006 -36.996 21.700 1.00 18.58 77 GLU A C 1
ATOM 624 O O . GLU A 1 77 ? -9.303 -37.082 22.899 1.00 19.02 77 GLU A O 1
ATOM 630 N N . ILE A 1 78 ? -9.203 -35.901 20.970 1.00 17.41 78 ILE A N 1
ATOM 631 C CA . ILE A 1 78 ? -9.983 -34.769 21.467 1.00 18.78 78 ILE A CA 1
ATOM 632 C C . ILE A 1 78 ? -11.435 -34.975 21.053 1.00 19.99 78 ILE A C 1
ATOM 633 O O . ILE A 1 78 ? -11.716 -35.278 19.888 1.00 21.18 78 ILE A O 1
ATOM 638 N N . GLN A 1 79 ? -12.355 -34.786 21.997 1.00 18.19 79 GLN A N 1
ATOM 639 C CA . GLN A 1 79 ? -13.785 -34.979 21.784 1.00 18.19 79 GLN A CA 1
ATOM 640 C C . GLN A 1 79 ? -14.485 -33.651 22.024 1.00 19.66 79 GLN A C 1
ATOM 641 O O . GLN A 1 79 ? -14.254 -33.013 23.051 1.00 21.62 79 GLN A O 1
ATOM 647 N N . THR A 1 80 ? -15.335 -33.231 21.088 1.00 18.41 80 THR A N 1
ATOM 648 C CA . THR A 1 80 ? -15.895 -31.884 21.155 1.00 17.15 80 THR A CA 1
ATOM 649 C C . THR A 1 80 ? -17.379 -31.926 20.836 1.00 19.61 80 THR A C 1
ATOM 650 O O . THR A 1 80 ? -17.794 -32.654 19.929 1.00 21.35 80 THR A O 1
ATOM 654 N N . GLU A 1 81 ? -18.172 -31.180 21.602 1.00 19.79 81 GLU A N 1
ATOM 655 C CA . GLU A 1 81 ? -19.581 -30.952 21.308 1.00 20.94 81 GLU A CA 1
ATOM 656 C C . GLU A 1 81 ? -19.884 -29.476 21.477 1.00 26.33 81 GLU A C 1
ATOM 657 O O . GLU A 1 81 ? -19.268 -28.793 22.298 1.00 24.88 81 GLU A O 1
ATOM 663 N N . ILE A 1 82 ? -20.840 -28.982 20.702 1.00 22.56 82 ILE A N 1
ATOM 664 C CA . ILE A 1 82 ? -21.411 -27.665 20.962 1.00 22.63 82 ILE A CA 1
ATOM 665 C C . ILE A 1 82 ? -22.642 -27.882 21.830 1.00 26.82 82 ILE A C 1
ATOM 666 O O . ILE A 1 82 ? -23.594 -28.556 21.417 1.00 30.61 82 ILE A O 1
ATOM 671 N N . THR A 1 83 ? -22.621 -27.340 23.047 1.00 23.66 83 THR A N 1
ATOM 672 C CA . THR A 1 83 ? -23.697 -27.589 23.994 1.00 27.89 83 THR A CA 1
ATOM 673 C C . THR A 1 83 ? -24.659 -26.418 24.168 1.00 30.43 83 THR A C 1
ATOM 674 O O . THR A 1 83 ? -25.753 -26.620 24.708 1.00 30.94 83 THR A O 1
ATOM 678 N N . SER A 1 84 ? -24.299 -25.219 23.708 1.00 25.67 84 SER A N 1
ATOM 679 C CA . SER A 1 84 ? -25.216 -24.081 23.693 1.00 30.47 84 SER A CA 1
ATOM 680 C C . SER A 1 84 ? -24.896 -23.222 22.478 1.00 26.71 84 SER A C 1
ATOM 681 O O . SER A 1 84 ? -23.735 -23.093 22.088 1.00 25.92 84 SER A O 1
ATOM 684 N N . MET A 1 85 ? -25.926 -22.602 21.905 1.00 30.49 85 MET A N 1
ATOM 685 C CA . MET A 1 85 ? -25.728 -21.731 20.748 1.00 30.04 85 MET A CA 1
ATOM 686 C C . MET A 1 85 ? -26.781 -20.643 20.792 1.00 37.15 85 MET A C 1
ATOM 687 O O . MET A 1 85 ? -27.980 -20.943 20.795 1.00 39.84 85 MET A O 1
ATOM 692 N N . ARG A 1 86 ? -26.337 -19.388 20.841 1.00 28.73 86 ARG A N 1
ATOM 693 C CA . ARG A 1 86 ? -27.241 -18.296 21.181 1.00 39.81 86 ARG A CA 1
ATOM 694 C C . ARG A 1 86 ? -26.683 -16.974 20.689 1.00 36.07 86 ARG A C 1
ATOM 695 O O . ARG A 1 86 ? -25.581 -16.584 21.089 1.00 43.45 86 ARG A O 1
ATOM 703 N N . GLY A 1 87 ? -27.463 -16.268 19.868 1.00 38.34 87 GLY A N 1
ATOM 704 C CA . GLY A 1 87 ? -27.139 -14.927 19.429 1.00 26.42 87 GLY A CA 1
ATOM 705 C C . GLY A 1 87 ? -25.766 -14.780 18.803 1.00 27.28 87 GLY A C 1
ATOM 706 O O . GLY A 1 87 ? -25.575 -15.066 17.617 1.00 29.44 87 GLY A O 1
ATOM 707 N N . THR A 1 88 ? -24.800 -14.335 19.599 1.00 23.21 88 THR A N 1
ATOM 708 C CA . THR A 1 88 ? -23.437 -14.128 19.136 1.00 24.76 88 THR A CA 1
ATOM 709 C C . THR A 1 88 ? -22.468 -15.206 19.598 1.00 26.56 88 THR A C 1
ATOM 710 O O . THR A 1 88 ? -21.279 -15.115 19.276 1.00 31.05 88 THR A O 1
ATOM 714 N N . SER A 1 89 ? -22.916 -16.196 20.370 1.00 23.94 89 SER A N 1
ATOM 715 C CA . SER A 1 89 ? -21.963 -17.012 21.123 1.00 22.08 89 SER A CA 1
ATOM 716 C C . SER A 1 89 ? -22.313 -18.490 21.055 1.00 25.04 89 SER A C 1
ATOM 717 O O . SER A 1 89 ? -23.462 -18.872 20.828 1.00 24.93 89 SER A O 1
ATOM 720 N N . LEU A 1 90 ? -21.294 -19.323 21.286 1.00 23.78 90 LEU A N 1
ATOM 721 C CA . LEU A 1 90 ? -21.486 -20.762 21.417 1.00 27.58 90 LEU A CA 1
ATOM 722 C C . LEU A 1 90 ? -20.664 -21.270 22.591 1.00 23.22 90 LEU A C 1
ATOM 723 O O . LEU A 1 90 ? -19.601 -20.725 22.907 1.00 21.20 90 LEU A O 1
ATOM 728 N N . VAL A 1 91 ? -21.138 -22.346 23.215 1.00 22.22 91 VAL A N 1
ATOM 729 C CA . VAL A 1 91 ? -20.369 -23.030 24.247 1.00 23.56 91 VAL A CA 1
ATOM 730 C C . VAL A 1 91 ? -19.917 -24.372 23.697 1.00 23.93 91 VAL A C 1
ATOM 731 O O . VAL A 1 91 ? -20.731 -25.142 23.164 1.00 23.88 91 VAL A O 1
ATOM 735 N N . PHE A 1 92 ? -18.617 -24.628 23.790 1.00 19.12 92 PHE A N 1
ATOM 736 C CA . PHE A 1 92 ? -18.037 -25.919 23.439 1.00 21.55 92 PHE A CA 1
ATOM 737 C C . PHE A 1 92 ? -17.710 -26.681 24.718 1.00 23.32 92 PHE A C 1
ATOM 738 O O . PHE A 1 92 ? -17.153 -26.122 25.666 1.00 25.57 92 PHE A O 1
ATOM 746 N N . THR A 1 93 ? -18.022 -27.968 24.734 1.00 20.75 93 THR A N 1
ATOM 747 C CA . THR A 1 93 ? -17.636 -28.840 25.831 1.00 19.18 93 THR A CA 1
ATOM 748 C C . THR A 1 93 ? -16.689 -29.866 25.238 1.00 18.55 93 THR A C 1
ATOM 749 O O . THR A 1 93 ? -17.018 -30.480 24.222 1.00 21.25 93 THR A O 1
ATOM 753 N N . GLN A 1 94 ? -15.489 -30.003 25.813 1.00 18.22 94 GLN A N 1
ATOM 754 C CA . GLN A 1 94 ? -14.467 -30.845 25.201 1.00 16.81 94 GLN A CA 1
ATOM 755 C C . GLN A 1 94 ? -13.782 -31.716 26.247 1.00 17.67 94 GLN A C 1
ATOM 756 O O . GLN A 1 94 ? -13.785 -31.411 27.439 1.00 18.65 94 GLN A O 1
ATOM 762 N N . ARG A 1 95 ? -13.204 -32.827 25.787 1.00 18.49 95 ARG A N 1
ATOM 763 C CA . ARG A 1 95 ? -12.385 -33.635 26.681 1.00 18.17 95 ARG A CA 1
ATOM 764 C C . ARG A 1 95 ? -11.312 -34.352 25.871 1.00 19.44 95 ARG A C 1
ATOM 765 O O . ARG A 1 95 ? -11.366 -34.418 24.642 1.00 19.05 95 ARG A O 1
ATOM 773 N N . ILE A 1 96 ? -10.301 -34.851 26.578 1.00 20.40 96 ILE A N 1
ATOM 774 C CA . ILE A 1 96 ? -9.169 -35.526 25.951 1.00 16.86 96 ILE A CA 1
ATOM 775 C C . ILE A 1 96 ? -9.009 -36.882 26.615 1.00 20.07 96 ILE A C 1
ATOM 776 O O . ILE A 1 96 ? -8.919 -36.967 27.845 1.00 20.26 96 ILE A O 1
ATOM 781 N N . VAL A 1 97 ? -8.979 -37.935 25.804 1.00 18.41 97 VAL A N 1
ATOM 782 C CA . VAL A 1 97 ? -8.667 -39.274 26.296 1.00 18.74 97 VAL A CA 1
ATOM 783 C C . VAL A 1 97 ? -7.404 -39.752 25.594 1.00 20.60 97 VAL A C 1
ATOM 784 O O . VAL A 1 97 ? -7.041 -39.276 24.512 1.00 21.77 97 VAL A O 1
ATOM 788 N N . ASN A 1 98 ? -6.710 -40.690 26.235 1.00 22.35 98 ASN A N 1
ATOM 789 C CA . ASN A 1 98 ? -5.541 -41.269 25.600 1.00 25.78 98 ASN A CA 1
ATOM 790 C C . ASN A 1 98 ? -5.931 -42.583 24.935 1.00 26.29 98 ASN A C 1
ATOM 791 O O . ASN A 1 98 ? -7.111 -42.918 24.811 1.00 26.70 98 ASN A O 1
ATOM 796 N N . ALA A 1 99 ? -4.928 -43.348 24.495 1.00 31.94 99 ALA A N 1
ATOM 797 C CA . ALA A 1 99 ? -5.209 -44.552 23.723 1.00 34.15 99 ALA A CA 1
ATOM 798 C C . ALA A 1 99 ? -5.877 -45.641 24.548 1.00 30.89 99 ALA A C 1
ATOM 799 O O . ALA A 1 99 ? -6.513 -46.531 23.977 1.00 35.86 99 ALA A O 1
ATOM 801 N N . GLU A 1 100 ? -5.766 -45.602 25.872 1.00 29.64 100 GLU A N 1
ATOM 802 C CA . GLU A 1 100 ? -6.451 -46.573 26.708 1.00 27.46 100 GLU A CA 1
ATOM 803 C C . GLU A 1 100 ? -7.840 -46.110 27.145 1.00 27.80 100 GLU A C 1
ATOM 804 O O . GLU A 1 100 ? -8.475 -46.792 27.948 1.00 24.44 100 GLU A O 1
ATOM 810 N N . ASN A 1 101 ? -8.324 -44.992 26.599 1.00 28.03 101 ASN A N 1
ATOM 811 C CA . ASN A 1 101 ? -9.593 -44.345 26.947 1.00 26.35 101 ASN A CA 1
ATOM 812 C C . ASN A 1 101 ? -9.591 -43.753 28.355 1.00 26.06 101 ASN A C 1
ATOM 813 O O . ASN A 1 101 ? -10.659 -43.488 28.927 1.00 22.09 101 ASN A O 1
ATOM 818 N N . THR A 1 102 ? -8.415 -43.525 28.925 1.00 21.13 102 THR A N 1
ATOM 819 C CA . THR A 1 102 ? -8.320 -42.806 30.186 1.00 21.30 102 THR A CA 1
ATOM 820 C C . THR A 1 102 ? -8.645 -41.335 29.965 1.00 20.53 102 THR A C 1
ATOM 821 O O . THR A 1 102 ? -8.158 -40.725 29.018 1.00 20.39 102 THR A O 1
ATOM 825 N N . LEU A 1 103 ? -9.459 -40.763 30.852 1.00 20.78 103 LEU A N 1
ATOM 826 C CA . LEU A 1 103 ? -9.826 -39.351 30.726 1.00 20.17 103 LEU A CA 1
ATOM 827 C C . LEU A 1 103 ? -8.693 -38.495 31.288 1.00 19.91 103 LEU A C 1
ATOM 828 O O . LEU A 1 103 ? -8.446 -38.497 32.499 1.00 22.77 103 LEU A O 1
ATOM 833 N N . LEU A 1 104 ? -7.999 -37.766 30.416 1.00 19.13 104 LEU A N 1
ATOM 834 C CA . LEU A 1 104 ? -6.868 -36.946 30.831 1.00 18.90 104 LEU A CA 1
ATOM 835 C C . LEU A 1 104 ? -7.259 -35.539 31.242 1.00 20.27 104 LEU A C 1
ATOM 836 O O . LEU A 1 104 ? -6.620 -34.968 32.135 1.00 21.53 104 LEU A O 1
ATOM 841 N N . ASN A 1 105 ? -8.280 -34.973 30.599 1.00 20.02 105 ASN A N 1
ATOM 842 C CA . ASN A 1 105 ? -8.484 -33.531 30.588 1.00 20.93 105 ASN A CA 1
ATOM 843 C C . ASN A 1 105 ? -9.908 -33.246 30.127 1.00 19.72 105 ASN A C 1
ATOM 844 O O . ASN A 1 105 ? -10.458 -33.982 29.301 1.00 19.83 105 ASN A O 1
ATOM 849 N N . GLU A 1 106 ? -10.507 -32.183 30.679 1.00 19.25 106 GLU A N 1
ATOM 850 C CA . GLU A 1 106 ? -11.816 -31.705 30.246 1.00 18.42 106 GLU A CA 1
ATOM 851 C C . GLU A 1 106 ? -11.778 -30.187 30.189 1.00 23.29 106 GLU A C 1
ATOM 852 O O . GLU A 1 106 ? -11.096 -29.545 30.992 1.00 23.81 106 GLU A O 1
ATOM 858 N N . ALA A 1 107 ? -12.537 -29.609 29.258 1.00 19.92 107 ALA A N 1
ATOM 859 C CA . ALA A 1 107 ? -12.586 -28.159 29.166 1.00 24.83 107 ALA A CA 1
ATOM 860 C C . ALA A 1 107 ? -13.973 -27.694 28.741 1.00 27.21 107 ALA A C 1
ATOM 861 O O . ALA A 1 107 ? -14.706 -28.416 28.065 1.00 23.20 107 ALA A O 1
ATOM 863 N N . GLU A 1 108 ? -14.333 -26.478 29.153 1.00 20.93 108 GLU A N 1
ATOM 864 C CA . GLU A 1 108 ? -15.538 -25.817 28.668 1.00 22.05 108 GLU A CA 1
ATOM 865 C C . GLU A 1 108 ? -15.118 -24.444 28.174 1.00 21.49 108 GLU A C 1
ATOM 866 O O . GLU A 1 108 ? -14.392 -23.735 28.877 1.00 23.34 108 GLU A O 1
ATOM 872 N N . VAL A 1 109 ? -15.518 -24.090 26.951 1.00 20.51 109 VAL A N 1
ATOM 873 C CA . VAL A 1 109 ? -15.018 -22.886 26.281 1.00 18.68 109 VAL A CA 1
ATOM 874 C C . VAL A 1 109 ? -16.205 -22.069 25.775 1.00 19.72 109 VAL A C 1
ATOM 875 O O . VAL A 1 109 ? -17.018 -22.576 24.993 1.00 21.20 109 VAL A O 1
ATOM 879 N N . LEU A 1 110 ? -16.295 -20.802 26.193 1.00 18.31 110 LEU A N 1
ATOM 880 C CA . LEU A 1 110 ? -17.292 -19.877 25.664 1.00 20.56 110 LEU A CA 1
ATOM 881 C C . LEU A 1 110 ? -16.651 -19.067 24.546 1.00 23.03 110 LEU A C 1
ATOM 882 O O . LEU A 1 110 ? -15.615 -18.422 24.756 1.00 22.03 110 LEU A O 1
ATOM 887 N N . VAL A 1 111 ? -17.258 -19.108 23.365 1.00 17.10 111 VAL A N 1
ATOM 888 C CA . VAL A 1 111 ? -16.702 -18.508 22.155 1.00 21.09 111 VAL A CA 1
ATOM 889 C C . VAL A 1 111 ? -17.677 -17.457 21.642 1.00 21.96 111 VAL A C 1
ATOM 890 O O . VAL A 1 111 ? -18.890 -17.696 21.604 1.00 22.92 111 VAL A O 1
ATOM 894 N N . VAL A 1 112 ? -17.152 -16.296 21.242 1.00 19.10 112 VAL A N 1
ATOM 895 C CA . VAL A 1 112 ? -17.970 -15.177 20.784 1.00 21.70 112 VAL A CA 1
ATOM 896 C C . VAL A 1 112 ? -17.589 -14.859 19.347 1.00 20.06 112 VAL A C 1
ATOM 897 O O . VAL A 1 112 ? -16.401 -14.775 19.021 1.00 20.16 112 VAL A O 1
ATOM 901 N N . CYS A 1 113 ? -18.598 -14.695 18.498 1.00 18.24 113 CYS A N 1
ATOM 902 C CA . CYS A 1 113 ? -18.401 -14.255 17.126 1.00 20.50 113 CYS A CA 1
ATOM 903 C C . CYS A 1 113 ? -18.205 -12.742 17.107 1.00 20.24 113 CYS A C 1
ATOM 904 O O . CYS A 1 113 ? -19.013 -12.005 17.675 1.00 23.63 113 CYS A O 1
ATOM 907 N N . VAL A 1 114 ? -17.143 -12.278 16.447 1.00 19.56 114 VAL A N 1
ATOM 908 C CA . VAL A 1 114 ? -16.865 -10.844 16.371 1.00 22.76 114 VAL A CA 1
ATOM 909 C C . VAL A 1 114 ? -16.587 -10.423 14.936 1.00 24.60 114 VAL A C 1
ATOM 910 O O . VAL A 1 114 ? -16.202 -11.228 14.086 1.00 25.12 114 VAL A O 1
ATOM 914 N N . ASP A 1 115 ? -16.782 -9.108 14.679 1.00 23.24 115 ASP A N 1
ATOM 915 C CA . ASP A 1 115 ? -16.184 -8.454 13.527 1.00 24.24 115 ASP A CA 1
ATOM 916 C C . ASP A 1 115 ? -14.732 -8.159 13.894 1.00 26.56 115 ASP A C 1
ATOM 917 O O . ASP A 1 115 ? -14.480 -7.361 14.805 1.00 31.75 115 ASP A O 1
ATOM 922 N N . PRO A 1 116 ? -13.754 -8.783 13.226 1.00 29.56 116 PRO A N 1
AT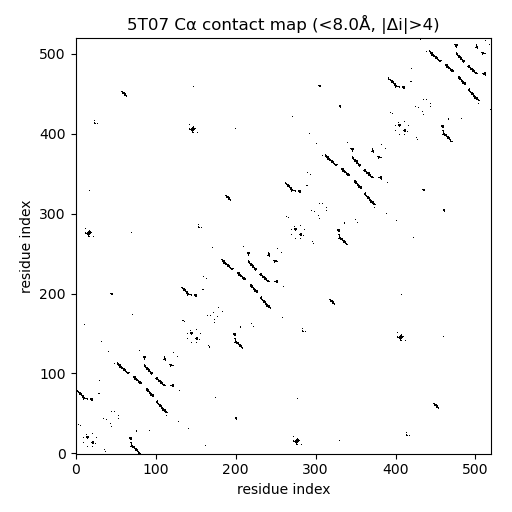OM 923 C CA . PRO A 1 116 ? -12.360 -8.676 13.689 1.00 31.32 116 PRO A CA 1
ATOM 924 C C . PRO A 1 116 ? -11.757 -7.291 13.516 1.00 35.25 116 PRO A C 1
ATOM 925 O O . PRO A 1 116 ? -10.718 -7.007 14.124 1.00 34.16 116 PRO A O 1
ATOM 929 N N . LEU A 1 117 ? -12.353 -6.433 12.699 1.00 34.05 117 LEU A N 1
ATOM 930 C CA . LEU A 1 117 ? -11.803 -5.092 12.548 1.00 41.40 117 LEU A CA 1
ATOM 931 C C . LEU A 1 117 ? -12.203 -4.184 13.702 1.00 44.86 117 LEU A C 1
ATOM 932 O O . LEU A 1 117 ? -11.438 -3.286 14.068 1.00 48.79 117 LEU A O 1
ATOM 937 N N . LYS A 1 118 ? -13.381 -4.402 14.288 1.00 43.25 118 LYS A N 1
ATOM 938 C CA . LYS A 1 118 ? -13.857 -3.594 15.404 1.00 43.65 118 LYS A CA 1
ATOM 939 C C . LYS A 1 118 ? -13.783 -4.313 16.748 1.00 42.14 118 LYS A C 1
ATOM 940 O O . LYS A 1 118 ? -14.048 -3.681 17.776 1.00 41.65 118 LYS A O 1
ATOM 946 N N . MET A 1 119 ? -13.430 -5.601 16.765 1.00 38.70 119 MET A N 1
ATOM 947 C CA . MET A 1 119 ? -13.492 -6.431 17.972 1.00 39.64 119 MET A CA 1
ATOM 948 C C . MET A 1 119 ? -14.825 -6.234 18.690 1.00 34.48 119 MET A C 1
ATOM 949 O O . MET A 1 119 ? -14.894 -5.998 19.898 1.00 37.39 119 MET A O 1
ATOM 954 N N . LYS A 1 120 ? -15.897 -6.329 17.913 1.00 30.08 120 LYS A N 1
ATOM 955 C CA . LYS A 1 120 ? -17.258 -6.077 18.332 1.00 32.72 120 LYS A CA 1
ATOM 956 C C . LYS A 1 120 ? -18.099 -7.315 18.041 1.00 34.13 120 LYS A C 1
ATOM 957 O O . LYS A 1 120 ? -17.991 -7.880 16.945 1.00 33.05 120 LYS A O 1
ATOM 963 N N . PRO A 1 121 ? -18.911 -7.781 18.979 1.00 30.34 121 PRO A N 1
ATOM 964 C CA . PRO A 1 121 ? -19.671 -9.015 18.737 1.00 30.46 121 PRO A CA 1
ATOM 965 C C . PRO A 1 121 ? -20.675 -8.835 17.611 1.00 25.15 121 PRO A C 1
ATOM 966 O O . PRO A 1 121 ? -21.212 -7.745 17.394 1.00 26.98 121 PRO A O 1
ATOM 970 N N . ARG A 1 122 ? -20.940 -9.931 16.900 1.00 24.34 122 ARG A N 1
ATOM 971 C CA . ARG A 1 122 ? -21.971 -9.953 15.872 1.00 25.85 122 ARG A CA 1
ATOM 972 C C . ARG A 1 122 ? -22.684 -11.298 15.892 1.00 23.08 122 ARG A C 1
ATOM 973 O O . ARG A 1 122 ? -22.181 -12.283 16.432 1.00 23.10 122 ARG A O 1
ATOM 981 N N . ALA A 1 123 ? -23.889 -11.312 15.324 1.00 25.65 123 ALA A N 1
ATOM 982 C CA . ALA A 1 123 ? -24.673 -12.536 15.285 1.00 26.98 123 ALA A CA 1
ATOM 983 C C . ALA A 1 123 ? -23.900 -13.630 14.561 1.00 24.62 123 ALA A C 1
ATOM 984 O O . ALA A 1 123 ? -23.133 -13.368 13.629 1.00 24.92 123 ALA A O 1
ATOM 986 N N . LEU A 1 124 ? -24.081 -14.861 15.022 1.00 23.28 124 LEU A N 1
ATOM 987 C CA . LEU A 1 124 ? -23.495 -15.996 14.322 1.00 24.70 124 LEU A CA 1
ATOM 988 C C . LEU A 1 124 ? -23.984 -16.015 12.874 1.00 25.72 124 LEU A C 1
ATOM 989 O O . LEU A 1 124 ? -25.148 -15.701 12.609 1.00 27.83 124 LEU A O 1
ATOM 994 N N . PRO A 1 125 ? -23.120 -16.334 11.912 1.00 26.58 125 PRO A N 1
ATOM 995 C CA . PRO A 1 125 ? -23.594 -16.468 10.530 1.00 29.66 125 PRO A CA 1
ATOM 996 C C . PRO A 1 125 ? -24.747 -17.460 10.442 1.00 26.64 125 PRO A C 1
ATOM 997 O O . PRO A 1 125 ? -24.737 -18.515 11.085 1.00 24.37 125 PRO A O 1
ATOM 1001 N N . LYS A 1 126 ? -25.757 -17.099 9.646 1.00 29.19 126 LYS A N 1
ATOM 1002 C CA . LYS A 1 126 ? -26.951 -17.930 9.543 1.00 29.79 126 LYS A CA 1
ATOM 1003 C C . LYS A 1 126 ? -26.615 -19.337 9.069 1.00 26.53 126 LYS A C 1
ATOM 1004 O O . LYS A 1 126 ? -27.252 -20.303 9.498 1.00 27.34 126 LYS A O 1
ATOM 1010 N N . SER A 1 127 ? -25.629 -19.474 8.186 1.00 23.99 127 SER A N 1
ATOM 1011 C CA . SER A 1 127 ? -25.269 -20.802 7.696 1.00 24.05 127 SER A CA 1
ATOM 1012 C C . SER A 1 127 ? -24.612 -21.650 8.770 1.00 25.60 127 SER A C 1
ATOM 1013 O O . SER A 1 127 ? -24.694 -22.883 8.706 1.00 26.89 127 SER A O 1
ATOM 1016 N N . ILE A 1 128 ? -23.945 -21.027 9.736 1.00 25.72 128 ILE A N 1
ATOM 1017 C CA . ILE A 1 128 ? -23.367 -21.795 10.830 1.00 24.93 128 ILE A CA 1
ATOM 1018 C C . ILE A 1 128 ? -24.455 -22.239 11.787 1.00 26.20 128 ILE A C 1
ATOM 1019 O O . ILE A 1 128 ? -24.456 -23.385 12.249 1.00 31.26 128 ILE A O 1
ATOM 1024 N N . VAL A 1 129 ? -25.406 -21.344 12.084 1.00 23.95 129 VAL A N 1
ATOM 1025 C CA . VAL A 1 129 ? -26.539 -21.703 12.930 1.00 27.03 129 VAL A CA 1
ATOM 1026 C C . VAL A 1 129 ? -27.305 -22.868 12.312 1.00 38.53 129 VAL A C 1
ATOM 1027 O O . VAL A 1 129 ? -27.754 -23.781 13.015 1.00 39.49 129 VAL A O 1
ATOM 1031 N N . ALA A 1 130 ? -27.426 -22.874 10.984 1.00 31.41 130 ALA A N 1
ATOM 1032 C CA . ALA A 1 130 ? -28.139 -23.960 10.317 1.00 37.08 130 ALA A CA 1
ATOM 1033 C C . ALA A 1 130 ? -27.396 -25.290 10.448 1.00 35.06 130 ALA A C 1
ATOM 1034 O O . ALA A 1 130 ? -28.029 -26.345 10.579 1.00 44.86 130 ALA A O 1
ATOM 1036 N N . GLU A 1 131 ? -26.060 -25.263 10.421 1.00 33.46 131 GLU A N 1
ATOM 1037 C CA . GLU A 1 131 ? -25.291 -26.507 10.503 1.00 35.11 131 GLU A CA 1
ATOM 1038 C C . GLU A 1 131 ? -25.490 -27.207 11.841 1.00 44.37 131 GLU A C 1
ATOM 1039 O O . GLU A 1 131 ? -25.614 -28.435 11.891 1.00 50.67 131 GLU A O 1
ATOM 1045 N N . PHE A 1 132 ? -25.498 -26.450 12.942 1.00 39.84 132 PHE A N 1
ATOM 1046 C CA . PHE A 1 132 ? -25.413 -27.046 14.271 1.00 41.43 132 PHE A CA 1
ATOM 1047 C C . PHE A 1 132 ? -26.733 -27.011 15.035 1.00 47.03 132 PHE A C 1
ATOM 1048 O O . PHE A 1 132 ? -26.733 -27.149 16.262 1.00 48.14 132 PHE A O 1
ATOM 1056 N N . LYS A 1 133 ? -27.856 -26.853 14.345 1.00 54.07 133 LYS A N 1
ATOM 1057 C CA . LYS A 1 133 ? -29.151 -26.911 15.016 1.00 61.85 133 LYS A CA 1
ATOM 1058 C C . LYS A 1 133 ? -29.909 -28.177 14.631 1.00 68.77 133 LYS A C 1
ATOM 1059 O O . LYS A 1 133 ? -29.771 -29.216 15.279 1.00 72.50 133 LYS A O 1
ATOM 1065 N N . THR B 1 4 ? 15.049 -42.066 -1.555 1.00 91.05 4 THR B N 1
ATOM 1066 C CA . THR B 1 4 ? 13.627 -42.231 -1.283 1.00 85.37 4 THR B CA 1
ATOM 1067 C C . THR B 1 4 ? 13.052 -40.928 -0.728 1.00 75.08 4 THR B C 1
ATOM 1068 O O . THR B 1 4 ? 13.778 -39.957 -0.552 1.00 79.56 4 THR B O 1
ATOM 1072 N N . LEU B 1 5 ? 11.750 -40.904 -0.457 1.00 54.48 5 LEU B N 1
ATOM 1073 C CA . LEU B 1 5 ? 11.087 -39.687 -0.001 1.00 47.02 5 LEU B CA 1
ATOM 1074 C C . LEU B 1 5 ? 9.998 -40.055 0.991 1.00 35.59 5 LEU B C 1
ATOM 1075 O O . LEU B 1 5 ? 9.212 -40.968 0.732 1.00 39.88 5 LEU B O 1
ATOM 1080 N N . PHE B 1 6 ? 9.942 -39.354 2.119 1.00 22.31 6 PHE B N 1
ATOM 1081 C CA . PHE B 1 6 ? 8.868 -39.543 3.084 1.00 19.67 6 PHE B CA 1
ATOM 1082 C C . PHE B 1 6 ? 8.033 -38.275 3.157 1.00 19.00 6 PHE B C 1
ATOM 1083 O O . PHE B 1 6 ? 8.584 -37.179 3.315 1.00 21.06 6 PHE B O 1
ATOM 1091 N N . ARG B 1 7 ? 6.711 -38.425 3.074 1.00 19.65 7 ARG B N 1
ATOM 1092 C CA . ARG B 1 7 ? 5.799 -37.288 3.063 1.00 22.30 7 ARG B CA 1
ATOM 1093 C C . ARG B 1 7 ? 4.979 -37.253 4.337 1.00 20.65 7 ARG B C 1
ATOM 1094 O O . ARG B 1 7 ? 4.481 -38.286 4.798 1.00 22.02 7 ARG B O 1
ATOM 1102 N N . TRP B 1 8 ? 4.822 -36.057 4.889 1.00 19.51 8 TRP B N 1
ATOM 1103 C CA . TRP B 1 8 ? 4.051 -35.877 6.112 1.00 21.65 8 TRP B CA 1
ATOM 1104 C C . TRP B 1 8 ? 3.143 -34.660 5.983 1.00 20.14 8 TRP B C 1
ATOM 1105 O O . TRP B 1 8 ? 3.626 -33.543 5.749 1.00 20.10 8 TRP B O 1
ATOM 1116 N N . PRO B 1 9 ? 1.833 -34.824 6.127 1.00 17.12 9 PRO B N 1
ATOM 1117 C CA . PRO B 1 9 ? 0.934 -33.664 6.042 1.00 17.27 9 PRO B CA 1
ATOM 1118 C C . PRO B 1 9 ? 0.924 -32.876 7.346 1.00 19.37 9 PRO B C 1
ATOM 1119 O O . PRO B 1 9 ? 1.030 -33.442 8.438 1.00 19.75 9 PRO B O 1
AT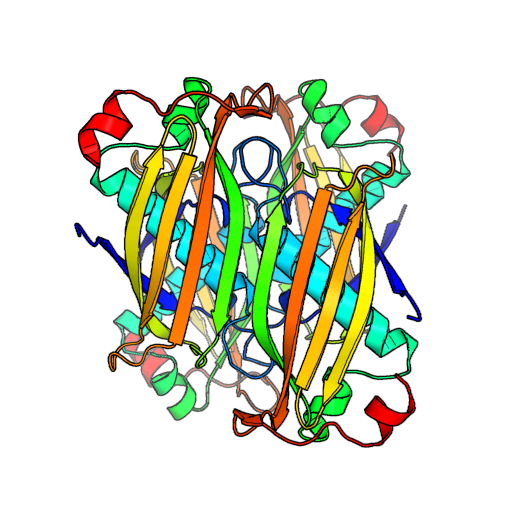OM 1123 N N . VAL B 1 10 ? 0.784 -31.554 7.228 1.00 17.05 10 VAL B N 1
ATOM 1124 C CA . VAL B 1 10 ? 0.673 -30.665 8.383 1.00 16.53 10 VAL B CA 1
ATOM 1125 C C . VAL B 1 10 ? -0.371 -29.599 8.070 1.00 18.25 10 VAL B C 1
ATOM 1126 O O . VAL B 1 10 ? -0.260 -28.897 7.059 1.00 18.04 10 VAL B O 1
ATOM 1130 N N . ARG B 1 11 ? -1.386 -29.484 8.922 1.00 16.20 11 ARG B N 1
ATOM 1131 C CA . ARG B 1 11 ? -2.371 -28.403 8.840 1.00 16.38 11 ARG B CA 1
ATOM 1132 C C . ARG B 1 11 ? -1.895 -27.206 9.657 1.00 15.63 11 ARG B C 1
ATOM 1133 O O . ARG B 1 11 ? -1.420 -27.369 10.786 1.00 16.25 11 ARG B O 1
ATOM 1141 N N . VAL B 1 12 ? -2.047 -26.002 9.094 1.00 15.40 12 VAL B N 1
ATOM 1142 C CA . VAL B 1 12 ? -1.702 -24.758 9.792 1.00 14.13 12 VAL B CA 1
ATOM 1143 C C . VAL B 1 12 ? -2.873 -24.314 10.663 1.00 13.70 12 VAL B C 1
ATOM 1144 O O . VAL B 1 12 ? -3.976 -24.088 10.154 1.00 15.28 12 VAL B O 1
ATOM 1148 N N . TYR B 1 13 ? -2.617 -24.125 11.955 1.00 15.20 13 TYR B N 1
ATOM 1149 C CA . TYR B 1 13 ? -3.618 -23.649 12.912 1.00 16.21 13 TYR B CA 1
ATOM 1150 C C . TYR B 1 13 ? -3.254 -22.255 13.417 1.00 15.69 13 TYR B C 1
ATOM 1151 O O . TYR B 1 13 ? -2.167 -21.735 13.154 1.00 17.43 13 TYR B O 1
ATOM 1160 N N . TYR B 1 14 ? -4.206 -21.630 14.127 1.00 14.45 14 TYR B N 1
ATOM 1161 C CA . TYR B 1 14 ? -3.966 -20.293 14.661 1.00 15.37 14 TYR B CA 1
ATOM 1162 C C . TYR B 1 14 ? -2.685 -20.217 15.488 1.00 14.63 14 TYR B C 1
ATOM 1163 O O . TYR B 1 14 ? -1.961 -19.215 15.422 1.00 16.28 14 TYR B O 1
ATOM 1172 N N . GLU B 1 15 ? -2.394 -21.256 16.278 1.00 13.78 15 GLU B N 1
ATOM 1173 C CA . GLU B 1 15 ? -1.194 -21.268 17.109 1.00 17.06 15 GLU B CA 1
ATOM 1174 C C . GLU B 1 15 ? 0.079 -21.078 16.289 1.00 17.37 15 GLU B C 1
ATOM 1175 O O . GLU B 1 15 ? 1.100 -20.644 16.836 1.00 16.79 15 GLU B O 1
ATOM 1181 N N . ASP B 1 16 ? 0.041 -21.424 15.004 1.00 14.92 16 ASP B N 1
ATOM 1182 C CA . ASP B 1 16 ? 1.213 -21.361 14.135 1.00 15.03 16 ASP B CA 1
ATOM 1183 C C . ASP B 1 16 ? 1.344 -20.018 13.441 1.00 16.71 16 ASP B C 1
ATOM 1184 O O . ASP B 1 16 ? 2.417 -19.718 12.894 1.00 18.72 16 ASP B O 1
ATOM 1189 N N . THR B 1 17 ? 0.279 -19.215 13.440 1.00 15.26 17 THR B N 1
ATOM 1190 C CA . THR B 1 17 ? 0.255 -17.962 12.713 1.00 13.79 17 THR B CA 1
ATOM 1191 C C . THR B 1 17 ? 0.693 -16.833 13.629 1.00 14.80 17 THR B C 1
ATOM 1192 O O . THR B 1 17 ? 0.719 -16.972 14.855 1.00 18.90 17 THR B O 1
ATOM 1196 N N . ALA B 1 18 ? 1.001 -15.702 13.007 1.00 17.03 18 ALA B N 1
ATOM 1197 C CA . ALA B 1 18 ? 1.333 -14.475 13.721 1.00 19.84 18 ALA B CA 1
ATOM 1198 C C . ALA B 1 18 ? 0.510 -13.328 13.164 1.00 21.69 18 ALA B C 1
ATOM 1199 O O . ALA B 1 18 ? -0.082 -13.423 12.088 1.00 22.19 18 ALA B O 1
ATOM 1201 N N . ALA B 1 19 ? 0.494 -12.226 13.914 1.00 18.38 19 ALA B N 1
ATOM 1202 C CA . ALA B 1 19 ? -0.098 -10.994 13.421 1.00 20.60 19 ALA B CA 1
ATOM 1203 C C . ALA B 1 19 ? 0.517 -10.629 12.076 1.00 24.02 19 ALA B C 1
ATOM 1204 O O . ALA B 1 19 ? 1.728 -10.747 11.886 1.00 24.23 19 ALA B O 1
ATOM 1206 N N . GLY B 1 20 ? -0.321 -10.195 11.137 1.00 24.98 20 GLY B N 1
ATOM 1207 C CA . GLY B 1 20 ? 0.088 -10.039 9.760 1.00 26.02 20 GLY B CA 1
ATOM 1208 C C . GLY B 1 20 ? -0.347 -11.176 8.857 1.00 27.95 20 GLY B C 1
ATOM 1209 O O . GLY B 1 20 ? -0.332 -11.016 7.631 1.00 26.96 20 GLY B O 1
ATOM 1210 N N . GLY B 1 21 ? -0.709 -12.321 9.432 1.00 21.49 21 GLY B N 1
ATOM 1211 C CA . GLY B 1 21 ? -1.445 -13.340 8.707 1.00 25.11 21 GLY B CA 1
ATOM 1212 C C . GLY B 1 21 ? -0.609 -14.402 8.038 1.00 26.00 21 GLY B C 1
ATOM 1213 O O . GLY B 1 21 ? -1.083 -15.036 7.088 1.00 29.50 21 GLY B O 1
ATOM 1214 N N . VAL B 1 22 ? 0.619 -14.618 8.493 1.00 19.24 22 VAL B N 1
ATOM 1215 C CA . VAL B 1 22 ? 1.473 -15.668 7.953 1.00 20.10 22 VAL B CA 1
ATOM 1216 C C . VAL B 1 22 ? 1.946 -16.536 9.106 1.00 21.95 22 VAL B C 1
ATOM 1217 O O . VAL B 1 22 ? 1.858 -16.158 10.272 1.00 19.13 22 VAL B O 1
ATOM 1221 N N . VAL B 1 23 ? 2.482 -17.708 8.758 1.00 18.38 23 VAL B N 1
ATOM 1222 C CA . VAL B 1 23 ? 3.016 -18.608 9.772 1.00 15.92 23 VAL B CA 1
ATOM 1223 C C . VAL B 1 23 ? 4.299 -18.028 10.363 1.00 19.52 23 VAL B C 1
ATOM 1224 O O . VAL B 1 23 ? 5.174 -17.505 9.650 1.00 18.62 23 VAL B O 1
ATOM 1228 N N . TYR B 1 24 ? 4.405 -18.110 11.683 1.00 16.45 24 TYR B N 1
ATOM 1229 C CA . TYR B 1 24 ? 5.574 -17.624 12.403 1.00 16.53 24 TYR B CA 1
ATOM 1230 C C . TYR B 1 24 ? 6.793 -18.479 12.060 1.00 17.70 24 TYR B C 1
ATOM 1231 O O . TYR B 1 24 ? 6.697 -19.702 11.941 1.00 16.69 24 TYR B O 1
ATOM 1240 N N . HIS B 1 25 ? 7.958 -17.836 11.913 1.00 19.52 25 HIS B N 1
ATOM 1241 C CA . HIS B 1 25 ? 9.093 -18.549 11.321 1.00 19.48 25 HIS B CA 1
ATOM 1242 C C . HIS B 1 25 ? 9.544 -19.743 12.159 1.00 22.69 25 HIS B C 1
ATOM 1243 O O . HIS B 1 25 ? 9.974 -20.761 11.597 1.00 23.38 25 HIS B O 1
ATOM 1250 N N . ALA B 1 26 ? 9.429 -19.675 13.491 1.00 20.48 26 ALA B N 1
ATOM 1251 C CA . ALA B 1 26 ? 9.836 -20.822 14.296 1.00 19.56 26 ALA B CA 1
ATOM 1252 C C . ALA B 1 26 ? 8.860 -21.988 14.194 1.00 19.06 26 ALA B C 1
ATOM 1253 O O . ALA B 1 26 ? 9.246 -23.122 14.496 1.00 20.57 26 ALA B O 1
ATOM 1255 N N . SER B 1 27 ? 7.610 -21.741 13.778 1.00 17.95 27 SER B N 1
ATOM 1256 C CA . SER B 1 27 ? 6.660 -22.840 13.625 1.00 19.64 27 SER B CA 1
ATOM 1257 C C . SER B 1 27 ? 7.127 -23.830 12.566 1.00 18.78 27 SER B C 1
ATOM 1258 O O . SER B 1 27 ? 6.943 -25.042 12.718 1.00 18.57 27 SER B O 1
ATOM 1261 N N . TYR B 1 28 ? 7.744 -23.333 11.488 1.00 16.76 28 TYR B N 1
ATOM 1262 C CA . TYR B 1 28 ? 8.268 -24.240 10.474 1.00 16.06 28 TYR B CA 1
ATOM 1263 C C . TYR B 1 28 ? 9.304 -25.180 11.068 1.00 18.46 28 TYR B C 1
ATOM 1264 O O . TYR B 1 28 ? 9.390 -26.351 10.679 1.00 17.85 28 TYR B O 1
ATOM 1273 N N . VAL B 1 29 ? 10.123 -24.677 11.999 1.00 17.73 29 VAL B N 1
ATOM 1274 C CA . VAL B 1 29 ? 11.148 -25.514 12.615 1.00 18.12 29 VAL B CA 1
ATOM 1275 C C . VAL B 1 29 ? 10.518 -26.703 13.325 1.00 19.75 29 VAL B C 1
ATOM 1276 O O . VAL B 1 29 ? 10.983 -27.844 13.199 1.00 19.72 29 VAL B O 1
ATOM 1280 N N . ALA B 1 30 ? 9.433 -26.467 14.064 1.00 17.91 30 ALA B N 1
ATOM 1281 C CA . ALA B 1 30 ? 8.747 -27.585 14.706 1.00 17.90 30 ALA B CA 1
ATOM 1282 C C . ALA B 1 30 ? 8.105 -28.517 13.680 1.00 16.64 30 ALA B C 1
ATOM 1283 O O . ALA B 1 30 ? 8.153 -29.747 13.845 1.00 17.91 30 ALA B O 1
ATOM 1285 N N . PHE B 1 31 ? 7.515 -27.965 12.611 1.00 17.58 31 PHE B N 1
ATOM 1286 C CA . PHE B 1 31 ? 6.935 -28.823 11.571 1.00 17.82 31 PHE B CA 1
ATOM 1287 C C . PHE B 1 31 ? 7.981 -29.793 11.035 1.00 19.40 31 PHE B C 1
ATOM 1288 O O . PHE B 1 31 ? 7.717 -30.989 10.870 1.00 18.20 31 PHE B O 1
ATOM 1296 N N . TYR B 1 32 ? 9.180 -29.284 10.736 1.00 17.14 32 TYR B N 1
ATOM 1297 C CA . TYR B 1 32 ? 10.228 -30.157 10.225 1.00 17.02 32 TYR B CA 1
ATOM 1298 C C . TYR B 1 32 ? 10.569 -31.251 11.220 1.00 17.86 32 TYR B C 1
ATOM 1299 O O . TYR B 1 32 ? 10.836 -32.392 10.822 1.00 17.84 32 TYR B O 1
ATOM 1308 N N . GLU B 1 33 ? 10.594 -30.921 12.517 1.00 16.22 33 GLU B N 1
ATOM 1309 C CA . GLU B 1 33 ? 10.916 -31.947 13.508 1.00 18.47 33 GLU B CA 1
ATOM 1310 C C . GLU B 1 33 ? 9.858 -33.041 13.536 1.00 17.32 33 GLU B C 1
ATOM 1311 O O . GLU B 1 33 ? 10.197 -34.229 13.620 1.00 17.84 33 GLU B O 1
ATOM 1317 N N . ARG B 1 34 ? 8.576 -32.669 13.474 1.00 19.14 34 ARG B N 1
ATOM 1318 C CA . ARG B 1 34 ? 7.523 -33.685 13.423 1.00 19.29 34 ARG B CA 1
ATOM 1319 C C . ARG B 1 34 ? 7.739 -34.637 12.256 1.00 19.23 34 ARG B C 1
ATOM 1320 O O . ARG B 1 34 ? 7.545 -35.854 12.388 1.00 17.34 34 ARG B O 1
ATOM 1328 N N . ALA B 1 35 ? 8.101 -34.092 11.089 1.00 17.66 35 ALA B N 1
ATOM 1329 C CA . ALA B 1 35 ? 8.261 -34.923 9.902 1.00 16.28 35 ALA B CA 1
ATOM 1330 C C . ALA B 1 35 ? 9.442 -35.869 10.046 1.00 18.15 35 ALA B C 1
ATOM 1331 O O . ALA B 1 35 ? 9.360 -37.029 9.626 1.00 20.38 35 ALA B O 1
ATOM 1333 N N . ARG B 1 36 ? 10.552 -35.401 10.636 1.00 18.45 36 ARG B N 1
ATOM 1334 C CA . ARG B 1 36 ? 11.657 -36.319 10.906 1.00 18.58 36 ARG B CA 1
ATOM 1335 C C . ARG B 1 36 ? 11.229 -37.421 11.870 1.00 20.11 36 ARG B C 1
ATOM 1336 O O . ARG B 1 36 ? 11.555 -38.601 11.667 1.00 20.49 36 ARG B O 1
ATOM 1344 N N . THR B 1 37 ? 10.500 -37.047 12.925 1.00 19.11 37 THR B N 1
ATOM 1345 C CA . THR B 1 37 ? 10.007 -38.036 13.886 1.00 20.50 37 THR B CA 1
ATOM 1346 C C . THR B 1 37 ? 9.119 -39.073 13.213 1.00 20.69 37 THR B C 1
ATOM 1347 O O . THR B 1 37 ? 9.218 -40.280 13.498 1.00 21.95 37 THR B O 1
ATOM 1351 N N . GLU B 1 38 ? 8.251 -38.632 12.309 1.00 19.33 38 GLU B N 1
ATOM 1352 C CA . GLU B 1 38 ? 7.352 -39.563 11.635 1.00 17.64 38 GLU B CA 1
ATOM 1353 C C . GLU B 1 38 ? 8.066 -40.365 10.559 1.00 21.93 38 GLU B C 1
ATOM 1354 O O . GLU B 1 38 ? 7.686 -41.514 10.295 1.00 21.47 38 GLU B O 1
ATOM 1360 N N . MET B 1 39 ? 9.096 -39.791 9.924 1.00 19.04 39 MET B N 1
ATOM 1361 C CA . MET B 1 39 ? 9.931 -40.594 9.035 1.00 18.81 39 MET B CA 1
ATOM 1362 C C . MET B 1 39 ? 10.567 -41.749 9.798 1.00 21.75 39 MET B C 1
ATOM 1363 O O . MET B 1 39 ? 10.521 -42.906 9.359 1.00 21.14 39 MET B O 1
ATOM 1368 N N . LEU B 1 40 ? 11.180 -41.446 10.947 1.00 21.04 40 LEU B N 1
ATOM 1369 C CA . LEU B 1 40 ? 11.793 -42.492 11.758 1.00 20.29 40 LEU B CA 1
ATOM 1370 C C . LEU B 1 40 ? 10.756 -43.505 12.207 1.00 21.74 40 LEU B C 1
ATOM 1371 O O . LEU B 1 40 ? 11.016 -44.714 12.175 1.00 22.87 40 LEU B O 1
ATOM 1376 N N . ARG B 1 41 ? 9.569 -43.037 12.606 1.00 23.04 41 ARG B N 1
ATOM 1377 C CA . ARG B 1 41 ? 8.535 -43.964 13.066 1.00 24.38 41 ARG B CA 1
ATOM 1378 C C . ARG B 1 41 ? 8.118 -44.919 11.958 1.00 24.29 41 ARG B C 1
ATOM 1379 O O . ARG B 1 41 ? 7.851 -46.102 12.207 1.00 24.50 41 ARG B O 1
ATOM 1387 N N . HIS B 1 42 ? 8.054 -44.417 10.726 1.00 21.81 42 HIS B N 1
ATOM 1388 C CA . HIS B 1 42 ? 7.687 -45.240 9.577 1.00 28.78 42 HIS B CA 1
ATOM 1389 C C . HIS B 1 42 ? 8.629 -46.426 9.399 1.00 31.94 42 HIS B C 1
ATOM 1390 O O . HIS B 1 42 ? 8.229 -47.467 8.863 1.00 27.90 42 HIS B O 1
ATOM 1397 N N . HIS B 1 43 ? 9.882 -46.293 9.831 1.00 23.28 43 HIS B N 1
ATOM 1398 C CA . HIS B 1 43 ? 10.839 -47.387 9.789 1.00 24.23 43 HIS B CA 1
ATOM 1399 C C . HIS B 1 43 ? 10.989 -48.074 11.141 1.00 25.02 43 HIS B C 1
ATOM 1400 O O . HIS B 1 43 ? 11.958 -48.816 11.356 1.00 25.64 43 HIS B O 1
ATOM 1407 N N . HIS B 1 44 ? 10.023 -47.860 12.035 1.00 25.26 44 HIS B N 1
ATOM 1408 C CA . HIS B 1 44 ? 9.938 -48.490 13.351 1.00 26.14 44 HIS B CA 1
ATOM 1409 C C . HIS B 1 44 ? 10.968 -47.946 14.329 1.00 27.82 44 HIS B C 1
ATOM 1410 O O . HIS B 1 44 ? 11.221 -48.564 15.370 1.00 27.67 44 HIS B O 1
ATOM 1417 N N . PHE B 1 45 ? 11.543 -46.775 14.037 1.00 23.69 45 PHE B N 1
ATOM 1418 C CA . PHE B 1 45 ? 12.392 -46.085 15.007 1.00 27.47 45 PHE B CA 1
ATOM 1419 C C . PHE B 1 45 ? 11.529 -45.099 15.792 1.00 27.79 45 PHE B C 1
ATOM 1420 O O . PHE B 1 45 ? 11.617 -43.873 15.663 1.00 26.88 45 PHE B O 1
ATOM 1428 N N . SER B 1 46 ? 10.635 -45.681 16.584 1.00 25.65 46 SER B N 1
ATOM 1429 C CA . SER B 1 46 ? 9.848 -44.949 17.556 1.00 24.71 46 SER B CA 1
ATOM 1430 C C . SER B 1 46 ? 10.738 -44.509 18.708 1.00 24.10 46 SER B C 1
ATOM 1431 O O . SER B 1 46 ? 11.872 -44.968 18.861 1.00 27.05 46 SER B O 1
ATOM 1434 N N . GLN B 1 47 ? 10.197 -43.617 19.543 1.00 32.76 47 GLN B N 1
ATOM 1435 C CA . GLN B 1 47 ? 10.913 -43.207 20.748 1.00 37.05 47 GLN B CA 1
ATOM 1436 C C . GLN B 1 47 ? 11.289 -44.411 21.605 1.00 41.63 47 GLN B C 1
ATOM 1437 O O . GLN B 1 47 ? 12.419 -44.499 22.100 1.00 38.48 47 GLN B O 1
ATOM 1443 N N . GLN B 1 48 ? 10.362 -45.361 21.777 1.00 45.15 48 GLN B N 1
ATOM 1444 C CA . GLN B 1 48 ? 10.679 -46.588 22.509 1.00 38.18 48 GLN B CA 1
ATOM 1445 C C . GLN B 1 48 ? 11.885 -47.296 21.918 1.00 37.51 48 GLN B C 1
ATOM 1446 O O . GLN B 1 48 ? 12.786 -47.735 22.643 1.00 41.75 48 GLN B O 1
ATOM 1452 N N . ALA B 1 49 ? 11.906 -47.444 20.593 1.00 34.98 49 ALA B N 1
ATOM 1453 C CA . ALA B 1 49 ? 12.990 -48.178 19.955 1.00 30.68 49 ALA B CA 1
ATOM 1454 C C . ALA B 1 49 ? 14.321 -47.453 20.111 1.00 30.91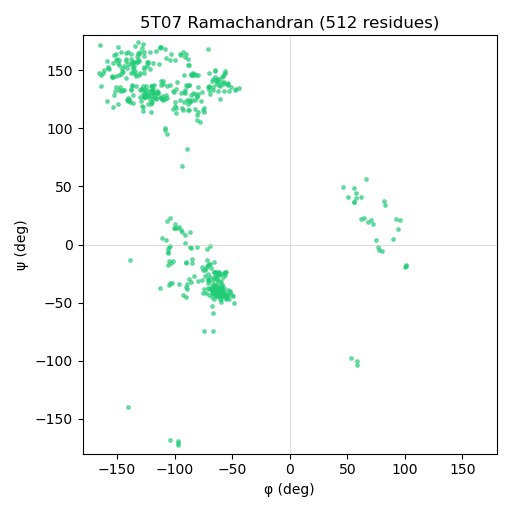 49 ALA B C 1
ATOM 1455 O O . ALA B 1 49 ? 15.363 -48.090 20.292 1.00 33.02 49 ALA B O 1
ATOM 1457 N N . LEU B 1 50 ? 14.307 -46.120 20.040 1.00 30.07 50 LEU B N 1
ATOM 1458 C CA . LEU B 1 50 ? 15.548 -45.374 20.206 1.00 32.48 50 LEU B CA 1
ATOM 1459 C C . LEU B 1 50 ? 16.071 -45.492 21.635 1.00 27.90 50 LEU B C 1
ATOM 1460 O O . LEU B 1 50 ? 17.263 -45.723 21.848 1.00 33.26 50 LEU B O 1
ATOM 1465 N N . MET B 1 51 ? 15.192 -45.339 22.628 1.00 37.04 51 MET B N 1
ATOM 1466 C CA . MET B 1 51 ? 15.609 -45.520 24.018 1.00 47.76 51 MET B CA 1
ATOM 1467 C C . MET B 1 51 ? 16.254 -46.887 24.229 1.00 48.56 51 MET B C 1
ATOM 1468 O O . MET B 1 51 ? 17.306 -47.003 24.869 1.00 42.55 51 MET B O 1
ATOM 1473 N N . ALA B 1 52 ? 15.645 -47.938 23.679 1.00 47.01 52 ALA B N 1
ATOM 1474 C CA . ALA B 1 52 ? 16.201 -49.275 23.839 1.00 49.44 52 ALA B CA 1
ATOM 1475 C C . ALA B 1 52 ? 17.543 -49.429 23.139 1.00 49.91 52 ALA B C 1
ATOM 1476 O O . ALA B 1 52 ? 18.338 -50.296 23.522 1.00 49.93 52 ALA B O 1
ATOM 1478 N N . GLU B 1 53 ? 17.814 -48.613 22.126 1.00 43.01 53 GLU B N 1
ATOM 1479 C CA . GLU B 1 53 ? 19.114 -48.586 21.475 1.00 42.81 53 GLU B CA 1
ATOM 1480 C C . GLU B 1 53 ? 20.095 -47.651 22.168 1.00 34.76 53 GLU B C 1
ATOM 1481 O O . GLU B 1 53 ? 21.249 -47.561 21.734 1.00 41.88 53 GLU B O 1
ATOM 1487 N N . ARG B 1 54 ? 19.657 -46.953 23.222 1.00 40.83 54 ARG B N 1
ATOM 1488 C CA . ARG B 1 54 ? 20.503 -46.011 23.957 1.00 47.76 54 ARG B CA 1
ATOM 1489 C C . ARG B 1 54 ? 20.965 -44.869 23.059 1.00 42.52 54 ARG B C 1
ATOM 1490 O O . ARG B 1 54 ? 22.121 -44.450 23.107 1.00 42.05 54 ARG B O 1
ATOM 1498 N N . VAL B 1 55 ? 20.063 -44.373 22.217 1.00 37.05 55 VAL B N 1
ATOM 1499 C CA . VAL B 1 55 ? 20.375 -43.239 21.358 1.00 39.91 55 VAL B CA 1
ATOM 1500 C C . VAL B 1 55 ? 19.288 -42.183 21.465 1.00 37.36 55 VAL B C 1
ATOM 1501 O O . VAL B 1 55 ? 18.104 -42.475 21.669 1.00 37.48 55 VAL B O 1
ATOM 1505 N N . ALA B 1 56 ? 19.712 -40.937 21.327 1.00 31.31 56 ALA B N 1
ATOM 1506 C CA . ALA B 1 56 ? 18.825 -39.823 21.056 1.00 29.97 56 ALA B CA 1
ATOM 1507 C C . ALA B 1 56 ? 19.447 -39.029 19.918 1.00 25.46 56 ALA B C 1
ATOM 1508 O O . ALA B 1 56 ? 20.628 -39.190 19.607 1.00 29.83 56 ALA B O 1
ATOM 1510 N N . PHE B 1 57 ? 18.637 -38.191 19.282 1.00 32.76 57 PHE B N 1
ATOM 1511 C CA . PHE B 1 57 ? 19.096 -37.363 18.176 1.00 30.17 57 PHE B CA 1
ATOM 1512 C C . PHE B 1 57 ? 18.918 -35.898 18.547 1.00 31.09 57 PHE B C 1
ATOM 1513 O O . PHE B 1 57 ? 17.872 -35.509 19.078 1.00 32.78 57 PHE B O 1
ATOM 1521 N N . VAL B 1 58 ? 19.943 -35.087 18.292 1.00 27.86 58 VAL B N 1
ATOM 1522 C CA . VAL B 1 58 ? 19.868 -33.657 18.562 1.00 28.27 58 VAL B CA 1
ATOM 1523 C C . VAL B 1 58 ? 20.237 -32.905 17.297 1.00 24.44 58 VAL B C 1
ATOM 1524 O O . VAL B 1 58 ? 21.063 -33.359 16.502 1.00 25.42 58 VAL B O 1
ATOM 1528 N N . VAL B 1 59 ? 19.624 -31.740 17.117 1.00 25.39 59 VAL B N 1
ATOM 1529 C CA . VAL B 1 59 ? 19.965 -30.891 15.980 1.00 23.90 59 VAL B CA 1
ATOM 1530 C C . VAL B 1 59 ? 21.279 -30.182 16.274 1.00 26.91 59 VAL B C 1
ATOM 1531 O O . VAL B 1 59 ? 21.404 -29.468 17.275 1.00 26.21 59 VAL B O 1
ATOM 1535 N N . ARG B 1 60 ? 22.256 -30.366 15.391 1.00 24.75 60 ARG B N 1
ATOM 1536 C CA . ARG B 1 60 ? 23.547 -29.699 15.485 1.00 23.09 60 ARG B CA 1
ATOM 1537 C C . ARG B 1 60 ? 23.600 -28.389 14.698 1.00 26.98 60 ARG B C 1
ATOM 1538 O O . ARG B 1 60 ? 24.133 -27.386 15.190 1.00 27.21 60 ARG B O 1
ATOM 1546 N N . LYS B 1 61 ? 23.069 -28.377 13.480 1.00 23.95 61 LYS B N 1
ATOM 1547 C CA . LYS B 1 61 ? 23.074 -27.183 12.645 1.00 24.16 61 LYS B CA 1
ATOM 1548 C C . LYS B 1 61 ? 21.853 -27.255 11.750 1.00 24.81 61 LYS B C 1
ATOM 1549 O O . LYS B 1 61 ? 21.431 -28.343 11.355 1.00 24.10 61 LYS B O 1
ATOM 1555 N N . MET B 1 62 ? 21.256 -26.103 11.453 1.00 22.37 62 MET B N 1
ATOM 1556 C CA . MET B 1 62 ? 20.094 -26.163 10.582 1.00 19.52 62 MET B CA 1
ATOM 1557 C C . MET B 1 62 ? 19.991 -24.855 9.813 1.00 25.30 62 MET B C 1
ATOM 1558 O O . MET B 1 62 ? 20.184 -23.777 10.384 1.00 26.60 62 MET B O 1
ATOM 1563 N N . THR B 1 63 ? 19.787 -24.972 8.502 1.00 21.92 63 THR B N 1
ATOM 1564 C CA . THR B 1 63 ? 19.573 -23.835 7.612 1.00 21.67 63 THR B CA 1
ATOM 1565 C C . THR B 1 63 ? 18.173 -23.927 7.029 1.00 26.13 63 THR B C 1
ATOM 1566 O O . THR B 1 63 ? 17.787 -24.979 6.507 1.00 23.90 63 THR B O 1
ATOM 1570 N N . VAL B 1 64 ? 17.417 -22.833 7.101 1.00 20.72 64 VAL B N 1
ATOM 1571 C CA . VAL B 1 64 ? 16.035 -22.799 6.632 1.00 18.87 64 VAL B CA 1
ATOM 1572 C C . VAL B 1 64 ? 15.895 -21.649 5.636 1.00 19.98 64 VAL B C 1
ATOM 1573 O O . VAL B 1 64 ? 16.316 -20.522 5.925 1.00 20.39 64 VAL B O 1
ATOM 1577 N N . GLU B 1 65 ? 15.313 -21.940 4.475 1.00 18.58 65 GLU B N 1
ATOM 1578 C CA . GLU B 1 65 ? 14.990 -20.945 3.454 1.00 18.90 65 GLU B CA 1
ATOM 1579 C C . GLU B 1 65 ? 13.486 -20.720 3.439 1.00 18.69 65 GLU B C 1
ATOM 1580 O O . GLU B 1 65 ? 12.723 -21.675 3.284 1.00 20.08 65 GLU B O 1
ATOM 1586 N N . TYR B 1 66 ? 13.063 -19.452 3.564 1.00 18.51 66 TYR B N 1
ATOM 1587 C CA . TYR B 1 66 ? 11.647 -19.078 3.591 1.00 18.29 66 TYR B CA 1
ATOM 1588 C C . TYR B 1 66 ? 11.313 -18.384 2.268 1.00 20.76 66 TYR B C 1
ATOM 1589 O O . TYR B 1 66 ? 11.581 -17.193 2.102 1.00 21.36 66 TYR B O 1
ATOM 1598 N N . TYR B 1 67 ? 10.726 -19.132 1.327 1.00 20.49 67 TYR B N 1
ATOM 1599 C CA . TYR B 1 67 ? 10.470 -18.648 -0.028 1.00 19.76 67 TYR B CA 1
ATOM 1600 C C . TYR B 1 67 ? 9.125 -17.954 -0.182 1.00 20.50 67 TYR B C 1
ATOM 1601 O O . TYR B 1 67 ? 9.008 -16.979 -0.938 1.00 21.07 67 TYR B O 1
ATOM 1610 N N . ALA B 1 68 ? 8.094 -18.472 0.483 1.00 19.38 68 ALA B N 1
ATOM 1611 C CA . ALA B 1 68 ? 6.748 -17.925 0.394 1.00 20.03 68 ALA B CA 1
ATOM 1612 C C . ALA B 1 68 ? 5.982 -18.371 1.630 1.00 19.83 68 ALA B C 1
ATOM 1613 O O . ALA B 1 68 ? 6.318 -19.407 2.214 1.00 22.51 68 ALA B O 1
ATOM 1615 N N . PRO B 1 69 ? 4.991 -17.612 2.072 1.00 19.70 69 PRO B N 1
ATOM 1616 C CA . PRO B 1 69 ? 4.359 -17.918 3.360 1.00 18.29 69 PRO B CA 1
ATOM 1617 C C . PRO B 1 69 ? 3.289 -18.998 3.283 1.00 20.07 69 PRO B C 1
ATOM 1618 O O . PRO B 1 69 ? 2.575 -19.151 2.286 1.00 21.21 69 PRO B O 1
ATOM 1622 N N . ALA B 1 70 ? 3.205 -19.769 4.359 1.00 19.20 70 ALA B N 1
ATOM 1623 C CA . ALA B 1 70 ? 2.011 -20.552 4.657 1.00 18.60 70 ALA B CA 1
ATOM 1624 C C . ALA B 1 70 ? 1.049 -19.676 5.450 1.00 21.80 70 ALA B C 1
ATOM 1625 O O . ALA B 1 70 ? 1.463 -18.713 6.103 1.00 20.31 70 ALA B O 1
ATOM 1627 N N . ARG B 1 71 ? -0.246 -19.990 5.360 1.00 18.61 71 ARG B N 1
ATOM 1628 C CA . ARG B 1 71 ? -1.286 -19.216 6.037 1.00 17.90 71 ARG B CA 1
ATOM 1629 C C . ARG B 1 71 ? -2.234 -20.139 6.793 1.00 20.88 71 ARG B C 1
ATOM 1630 O O . ARG B 1 71 ? -2.271 -21.349 6.554 1.00 18.74 71 ARG B O 1
ATOM 1638 N N . LEU B 1 72 ? -3.018 -19.537 7.699 1.00 20.88 72 LEU B N 1
ATOM 1639 C CA . LEU B 1 72 ? -4.063 -20.256 8.426 1.00 18.72 72 LEU B CA 1
ATOM 1640 C C . LEU B 1 72 ? -4.891 -21.113 7.482 1.00 19.84 72 LEU B C 1
ATOM 1641 O O . LEU B 1 72 ? -5.306 -20.649 6.422 1.00 19.20 72 LEU B O 1
ATOM 1646 N N . ASP B 1 73 ? -5.136 -22.366 7.878 1.00 15.84 73 ASP B N 1
ATOM 1647 C CA . ASP B 1 73 ? -5.963 -23.362 7.199 1.00 16.96 73 ASP B CA 1
ATOM 1648 C C . ASP B 1 73 ? -5.239 -24.054 6.037 1.00 19.34 73 ASP B C 1
ATOM 1649 O O . ASP B 1 73 ? -5.805 -24.982 5.454 1.00 20.11 73 ASP B O 1
ATOM 1654 N N . ASP B 1 74 ? -4.021 -23.644 5.670 1.00 18.65 74 ASP B N 1
ATOM 1655 C CA . ASP B 1 74 ? -3.292 -24.367 4.627 1.00 18.48 74 ASP B CA 1
ATOM 1656 C C . ASP B 1 74 ? -3.051 -25.811 5.052 1.00 16.01 74 ASP B C 1
ATOM 1657 O O . ASP B 1 74 ? -2.639 -26.077 6.188 1.00 19.07 74 ASP B O 1
ATOM 1662 N N . MET B 1 75 ? -3.252 -26.753 4.129 1.00 17.26 75 MET B N 1
ATOM 1663 C CA . MET B 1 75 ? -2.783 -28.122 4.340 1.00 18.16 75 MET B CA 1
ATOM 1664 C C . MET B 1 75 ? -1.467 -28.259 3.582 1.00 15.94 75 MET B C 1
ATOM 1665 O O . MET B 1 75 ? -1.433 -28.156 2.347 1.00 20.99 75 MET B O 1
ATOM 1670 N N . LEU B 1 76 ? -0.381 -28.428 4.328 1.00 16.05 76 LEU B N 1
ATOM 1671 C CA . LEU B 1 76 ? 0.969 -28.498 3.788 1.00 17.34 76 LEU B CA 1
ATOM 1672 C C . LEU B 1 76 ? 1.420 -29.946 3.673 1.00 19.47 76 LEU B C 1
ATOM 1673 O O . LEU B 1 76 ? 0.906 -30.836 4.352 1.00 18.60 76 LEU B O 1
ATOM 1678 N N . GLU B 1 77 ? 2.407 -30.168 2.816 1.00 17.55 77 GLU B N 1
ATOM 1679 C CA . GLU B 1 77 ? 3.109 -31.446 2.763 1.00 17.30 77 GLU B CA 1
ATOM 1680 C C . GLU B 1 77 ? 4.574 -31.190 3.071 1.00 21.03 77 GLU B C 1
ATOM 1681 O O . GLU B 1 77 ? 5.211 -30.380 2.392 1.00 21.32 77 GLU B O 1
ATOM 1687 N N . ILE B 1 78 ? 5.096 -31.858 4.102 1.00 19.42 78 ILE B N 1
ATOM 1688 C CA . ILE B 1 78 ? 6.538 -31.855 4.368 1.00 18.68 78 ILE B CA 1
ATOM 1689 C C . ILE B 1 78 ? 7.146 -33.045 3.649 1.00 20.59 78 ILE B C 1
ATOM 1690 O O . ILE B 1 78 ? 6.648 -34.172 3.778 1.00 19.55 78 ILE B O 1
ATOM 1695 N N . GLN B 1 79 ? 8.227 -32.816 2.904 1.00 18.58 79 GLN B N 1
ATOM 1696 C CA . GLN B 1 79 ? 8.930 -33.901 2.229 1.00 18.34 79 GLN B CA 1
ATOM 1697 C C . GLN B 1 79 ? 10.315 -34.035 2.839 1.00 24.35 79 GLN B C 1
ATOM 1698 O O . GLN B 1 79 ? 11.030 -33.034 2.991 1.00 23.39 79 GLN B O 1
ATOM 1704 N N . THR B 1 80 ? 10.688 -35.264 3.209 1.00 21.73 80 THR B N 1
ATOM 1705 C CA . THR B 1 80 ? 11.896 -35.492 3.990 1.00 23.57 80 THR B CA 1
ATOM 1706 C C . THR B 1 80 ? 12.695 -36.643 3.401 1.00 21.03 80 THR B C 1
ATOM 1707 O O . THR B 1 80 ? 12.131 -37.677 3.016 1.00 23.04 80 THR B O 1
ATOM 1711 N N . GLU B 1 81 ? 14.013 -36.444 3.321 1.00 20.58 81 GLU B N 1
ATOM 1712 C CA . GLU B 1 81 ? 14.959 -37.451 2.856 1.00 22.47 81 GLU B CA 1
ATOM 1713 C C . GLU B 1 81 ? 16.234 -37.354 3.682 1.00 23.71 81 GLU B C 1
ATOM 1714 O O . GLU B 1 81 ? 16.649 -36.254 4.066 1.00 27.51 81 GLU B O 1
ATOM 1720 N N . ILE B 1 82 ? 16.850 -38.502 3.969 1.00 21.85 82 ILE B N 1
ATOM 1721 C CA . ILE B 1 82 ? 18.197 -38.530 4.529 1.00 23.41 82 ILE B CA 1
ATOM 1722 C C . ILE B 1 82 ? 19.179 -38.520 3.369 1.00 27.16 82 ILE B C 1
ATOM 1723 O O . ILE B 1 82 ? 19.217 -39.460 2.564 1.00 28.77 82 ILE B O 1
ATOM 1728 N N . THR B 1 83 ? 19.968 -37.454 3.270 1.00 27.04 83 THR B N 1
ATOM 1729 C CA . THR B 1 83 ? 20.821 -37.269 2.106 1.00 28.81 83 THR B CA 1
ATOM 1730 C C . THR B 1 83 ? 22.273 -37.634 2.364 1.00 35.91 83 THR B C 1
ATOM 1731 O O . THR B 1 83 ? 23.032 -37.796 1.402 1.00 36.52 83 THR B O 1
ATOM 1735 N N . SER B 1 84 ? 22.675 -37.783 3.621 1.00 30.80 84 SER B N 1
ATOM 1736 C CA . SER B 1 84 ? 23.997 -38.318 3.907 1.00 36.04 84 SER B CA 1
ATOM 1737 C C . SER B 1 84 ? 23.993 -38.864 5.324 1.00 32.32 84 SER B C 1
ATOM 1738 O O . SER B 1 84 ? 23.173 -38.473 6.163 1.00 28.34 84 SER B O 1
ATOM 1741 N N . MET B 1 85 ? 24.924 -39.774 5.576 1.00 36.04 85 MET B N 1
ATOM 1742 C CA . MET B 1 85 ? 24.959 -40.508 6.831 1.00 33.38 85 MET B CA 1
ATOM 1743 C C . MET B 1 85 ? 26.401 -40.913 7.070 1.00 43.14 85 MET B C 1
ATOM 1744 O O . MET B 1 85 ? 26.988 -41.623 6.248 1.00 43.88 85 MET B O 1
ATOM 1749 N N . ARG B 1 86 ? 26.985 -40.434 8.162 1.00 39.14 86 ARG B N 1
ATOM 1750 C CA . ARG B 1 86 ? 28.397 -40.691 8.400 1.00 48.75 86 ARG B CA 1
ATOM 1751 C C . ARG B 1 86 ? 28.686 -40.680 9.889 1.00 50.32 86 ARG B C 1
ATOM 1752 O O . ARG B 1 86 ? 28.334 -39.722 10.584 1.00 49.96 86 ARG B O 1
ATOM 1760 N N . GLY B 1 8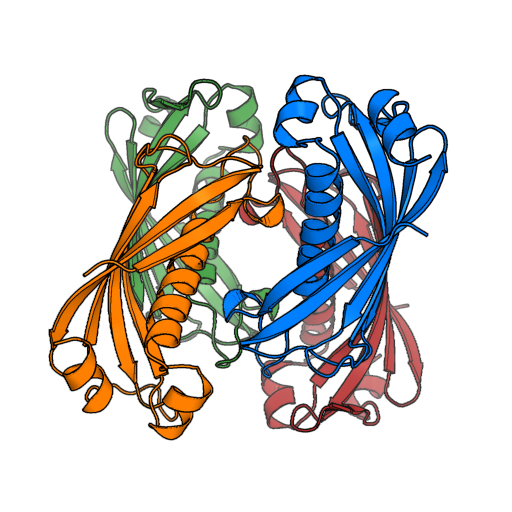7 ? 29.347 -41.736 10.357 1.00 49.23 87 GLY B N 1
ATOM 1761 C CA . GLY B 1 87 ? 29.837 -41.818 11.716 1.00 45.53 87 GLY B CA 1
ATOM 1762 C C . GLY B 1 87 ? 28.765 -41.675 12.770 1.00 38.18 87 GLY B C 1
ATOM 1763 O O . GLY B 1 87 ? 28.047 -42.629 13.079 1.00 39.19 87 GLY B O 1
ATOM 1764 N N . THR B 1 88 ? 28.659 -40.474 13.332 1.00 36.41 88 THR B N 1
ATOM 1765 C CA . THR B 1 88 ? 27.731 -40.183 14.413 1.00 35.40 88 THR B CA 1
ATOM 1766 C C . THR B 1 88 ? 26.594 -39.267 13.977 1.00 32.04 88 THR B C 1
ATOM 1767 O O . THR B 1 88 ? 25.781 -38.865 14.815 1.00 34.62 88 THR B O 1
ATOM 1771 N N . SER B 1 89 ? 26.497 -38.934 12.692 1.00 32.02 89 SER B N 1
ATOM 1772 C CA . SER B 1 89 ? 25.568 -37.887 12.290 1.00 30.06 89 SER B CA 1
ATOM 1773 C C . SER B 1 89 ? 24.812 -38.256 11.017 1.00 30.47 89 SER B C 1
ATOM 1774 O O . SER B 1 89 ? 25.228 -39.120 10.239 1.00 30.41 89 SER B O 1
ATOM 1777 N N . LEU B 1 90 ? 23.676 -37.573 10.828 1.00 27.49 90 LEU B N 1
ATOM 1778 C CA . LEU B 1 90 ? 22.799 -37.700 9.670 1.00 30.52 90 LEU B CA 1
ATOM 1779 C C . LEU B 1 90 ? 22.480 -36.307 9.146 1.00 29.36 90 LEU B C 1
ATOM 1780 O O . LEU B 1 90 ? 22.319 -35.369 9.927 1.00 28.33 90 LEU B O 1
ATOM 1785 N N . VAL B 1 91 ? 22.339 -36.170 7.831 1.00 25.73 91 VAL B N 1
ATOM 1786 C CA . VAL B 1 91 ? 21.810 -34.931 7.260 1.00 24.99 91 VAL B CA 1
ATOM 1787 C C . VAL B 1 91 ? 20.437 -35.222 6.676 1.00 22.32 91 VAL B C 1
ATOM 1788 O O . VAL B 1 91 ? 20.287 -36.127 5.843 1.00 25.11 91 VAL B O 1
ATOM 1792 N N . PHE B 1 92 ? 19.438 -34.456 7.114 1.00 21.09 92 PHE B N 1
ATOM 1793 C CA . PHE B 1 92 ? 18.091 -34.500 6.563 1.00 20.66 92 PHE B CA 1
ATOM 1794 C C . PHE B 1 92 ? 17.919 -33.314 5.627 1.00 24.21 92 PHE B C 1
ATOM 1795 O O . PHE B 1 92 ? 18.228 -32.179 6.005 1.00 26.65 92 PHE B O 1
ATOM 1803 N N . THR B 1 93 ? 17.405 -33.564 4.429 1.00 22.06 93 THR B N 1
ATOM 1804 C CA . THR B 1 93 ? 16.968 -32.491 3.537 1.00 21.60 93 THR B CA 1
ATOM 1805 C C . THR B 1 93 ? 15.445 -32.504 3.513 1.00 20.21 93 THR B C 1
ATOM 1806 O O . THR B 1 93 ? 14.838 -33.562 3.322 1.00 21.78 93 THR B O 1
ATOM 1810 N N . GLN B 1 94 ? 14.830 -31.343 3.746 1.00 19.16 94 GLN B N 1
ATOM 1811 C CA . GLN B 1 94 ? 13.385 -31.273 3.901 1.00 18.54 94 GLN B CA 1
ATOM 1812 C C . GLN B 1 94 ? 12.826 -30.087 3.129 1.00 20.63 94 GLN B C 1
ATOM 1813 O O . GLN B 1 94 ? 13.497 -29.072 2.961 1.00 20.64 94 GLN B O 1
ATOM 1819 N N . ARG B 1 95 ? 11.595 -30.239 2.640 1.00 20.13 95 ARG B N 1
ATOM 1820 C CA . ARG B 1 95 ? 10.926 -29.179 1.890 1.00 19.66 95 ARG B CA 1
ATOM 1821 C C . ARG B 1 95 ? 9.464 -29.136 2.296 1.00 18.92 95 ARG B C 1
ATOM 1822 O O . ARG B 1 95 ? 8.898 -30.132 2.753 1.00 19.98 95 ARG B O 1
ATOM 1830 N N . ILE B 1 96 ? 8.850 -27.964 2.120 1.00 19.12 96 ILE B N 1
ATOM 1831 C CA . ILE B 1 96 ? 7.433 -27.787 2.411 1.00 18.45 96 ILE B CA 1
ATOM 1832 C C . ILE B 1 96 ? 6.755 -27.229 1.171 1.00 18.28 96 ILE B C 1
ATOM 1833 O O . ILE B 1 96 ? 7.195 -26.212 0.622 1.00 19.08 96 ILE B O 1
ATOM 1838 N N . VAL B 1 97 ? 5.672 -27.874 0.740 1.00 19.03 97 VAL B N 1
ATOM 1839 C CA . VAL B 1 97 ? 4.868 -27.353 -0.358 1.00 18.89 97 VAL B CA 1
ATOM 1840 C C . VAL B 1 97 ? 3.437 -27.203 0.139 1.00 20.37 97 VAL B C 1
ATOM 1841 O O . VAL B 1 97 ? 3.014 -27.860 1.095 1.00 21.13 97 VAL B O 1
ATOM 1845 N N . ASN B 1 98 ? 2.684 -26.328 -0.519 1.00 19.30 98 ASN B N 1
ATOM 1846 C CA . ASN B 1 98 ? 1.281 -26.192 -0.159 1.00 20.47 98 ASN B CA 1
ATOM 1847 C C . ASN B 1 98 ? 0.420 -27.036 -1.106 1.00 22.34 98 ASN B C 1
ATOM 1848 O O . ASN B 1 98 ? 0.923 -27.815 -1.926 1.00 22.38 98 ASN B O 1
ATOM 1853 N N . ALA B 1 99 ? -0.905 -26.887 -1.000 1.00 22.44 99 ALA B N 1
ATOM 1854 C CA . ALA B 1 99 ? -1.783 -27.783 -1.741 1.00 21.70 99 ALA B CA 1
ATOM 1855 C C . ALA B 1 99 ? -1.778 -27.518 -3.239 1.00 27.98 99 ALA B C 1
ATOM 1856 O O . ALA B 1 99 ? -2.272 -28.359 -3.993 1.00 30.56 99 ALA B O 1
ATOM 1858 N N . GLU B 1 100 ? -1.236 -26.386 -3.689 1.00 23.86 100 GLU B N 1
ATOM 1859 C CA . GLU B 1 100 ? -1.014 -26.130 -5.108 1.00 28.81 100 GLU B CA 1
ATOM 1860 C C . GLU B 1 100 ? 0.400 -26.499 -5.547 1.00 29.43 100 GLU B C 1
ATOM 1861 O O . GLU B 1 100 ? 0.816 -26.134 -6.654 1.00 33.16 100 GLU B O 1
ATOM 1867 N N . ASN B 1 101 ? 1.132 -27.221 -4.698 1.00 25.66 101 ASN B N 1
ATOM 1868 C CA . ASN B 1 101 ? 2.516 -27.649 -4.905 1.00 27.07 101 ASN B CA 1
ATOM 1869 C C . ASN B 1 101 ? 3.488 -26.479 -5.048 1.00 24.81 101 ASN B C 1
ATOM 1870 O O . ASN B 1 101 ? 4.597 -26.652 -5.577 1.00 28.32 101 ASN B O 1
ATOM 1875 N N . THR B 1 102 ? 3.120 -25.304 -4.547 1.00 23.95 102 THR B N 1
ATOM 1876 C CA . THR B 1 102 ? 4.069 -24.203 -4.454 1.00 22.88 102 THR B CA 1
ATOM 1877 C C . THR B 1 102 ? 5.118 -24.514 -3.393 1.00 23.48 102 THR B C 1
ATOM 1878 O O . THR B 1 102 ? 4.778 -24.868 -2.265 1.00 19.39 102 THR B O 1
ATOM 1882 N N . LEU B 1 103 ? 6.396 -24.368 -3.745 1.00 20.76 103 LEU B N 1
ATOM 1883 C CA . LEU B 1 103 ? 7.462 -24.574 -2.771 1.00 19.60 103 LEU B CA 1
ATOM 1884 C C . LEU B 1 103 ? 7.526 -23.373 -1.842 1.00 19.30 103 LEU B C 1
ATOM 1885 O O . LEU B 1 103 ? 7.824 -22.256 -2.289 1.00 23.38 103 LEU B O 1
ATOM 1890 N N . LEU B 1 104 ? 7.242 -23.602 -0.559 1.00 18.35 104 LEU B N 1
ATOM 1891 C CA . LEU B 1 104 ? 7.214 -22.543 0.444 1.00 18.39 104 LEU B CA 1
ATOM 1892 C C . LEU B 1 104 ? 8.515 -22.417 1.218 1.00 20.37 104 LEU B C 1
ATOM 1893 O O . LEU B 1 104 ? 8.892 -21.309 1.611 1.00 19.37 104 LEU B O 1
ATOM 1898 N N . ASN B 1 105 ? 9.204 -23.529 1.461 1.00 17.76 105 ASN B N 1
ATOM 1899 C CA . ASN B 1 105 ? 10.217 -23.539 2.504 1.00 18.31 105 ASN B CA 1
ATOM 1900 C C . ASN B 1 105 ? 11.118 -24.739 2.254 1.00 19.69 105 ASN B C 1
ATOM 1901 O O . ASN B 1 105 ? 10.664 -25.760 1.725 1.00 20.41 105 ASN B O 1
ATOM 1906 N N . GLU B 1 106 ? 12.403 -24.615 2.605 1.00 18.61 106 GLU B N 1
ATOM 1907 C CA . GLU B 1 106 ? 13.209 -25.832 2.630 1.00 18.41 106 GLU B CA 1
ATOM 1908 C C . GLU B 1 106 ? 14.283 -25.728 3.705 1.00 20.80 106 GLU B C 1
ATOM 1909 O O . GLU B 1 106 ? 14.636 -24.642 4.165 1.00 22.01 106 GLU B O 1
ATOM 1915 N N . ALA B 1 107 ? 14.785 -26.886 4.130 1.00 19.59 107 ALA B N 1
ATOM 1916 C CA . ALA B 1 107 ? 15.716 -26.896 5.245 1.00 20.03 107 ALA B CA 1
ATOM 1917 C C . ALA B 1 107 ? 16.737 -28.000 5.045 1.00 22.09 107 ALA B C 1
ATOM 1918 O O . ALA B 1 107 ? 16.447 -29.026 4.424 1.00 21.55 107 ALA B O 1
ATOM 1920 N N . GLU B 1 108 ? 17.945 -27.761 5.555 1.00 20.51 108 GLU B N 1
ATOM 1921 C CA . GLU B 1 108 ? 18.972 -28.790 5.675 1.00 20.59 108 GLU B CA 1
ATOM 1922 C C . GLU B 1 108 ? 19.358 -28.892 7.142 1.00 21.42 108 GLU B C 1
ATOM 1923 O O . GLU B 1 108 ? 19.701 -27.883 7.770 1.00 23.15 108 GLU B O 1
ATOM 1929 N N . VAL B 1 109 ? 19.273 -30.098 7.699 1.00 21.55 109 VAL B N 1
ATOM 1930 C CA . VAL B 1 109 ? 19.367 -30.289 9.144 1.00 21.45 109 VAL B CA 1
ATOM 1931 C C . VAL B 1 109 ? 20.428 -31.339 9.426 1.00 21.60 109 VAL B C 1
ATOM 1932 O O . VAL B 1 109 ? 20.274 -32.504 9.033 1.00 23.86 109 VAL B O 1
ATOM 1936 N N . LEU B 1 110 ? 21.507 -30.921 10.082 1.00 23.26 110 LEU B N 1
ATOM 1937 C CA . LEU B 1 110 ? 22.543 -31.836 10.539 1.00 23.21 110 LEU B CA 1
ATOM 1938 C C . LEU B 1 110 ? 22.151 -32.326 11.925 1.00 25.18 110 LEU B C 1
ATOM 1939 O O . LEU B 1 110 ? 21.985 -31.522 12.848 1.00 23.30 110 LEU B O 1
ATOM 1944 N N . VAL B 1 111 ? 21.999 -33.641 12.066 1.00 24.24 111 VAL B N 1
ATOM 1945 C CA . VAL B 1 111 ? 21.495 -34.263 13.283 1.00 23.54 111 VAL B CA 1
ATOM 1946 C C . VAL B 1 111 ? 22.594 -35.176 13.813 1.00 25.31 111 VAL B C 1
ATOM 1947 O O . VAL B 1 111 ? 23.176 -35.948 13.046 1.00 29.61 111 VAL B O 1
ATOM 1951 N N . VAL B 1 112 ? 22.908 -35.057 15.102 1.00 23.99 112 VAL B N 1
ATOM 1952 C CA . VAL B 1 112 ? 23.947 -35.862 15.742 1.00 24.58 112 VAL B CA 1
ATOM 1953 C C . VAL B 1 112 ? 23.298 -36.908 16.642 1.00 26.79 112 VAL B C 1
ATOM 1954 O O . VAL B 1 112 ? 22.350 -36.621 17.380 1.00 28.27 112 VAL B O 1
ATOM 1958 N N . CYS B 1 113 ? 23.816 -38.128 16.568 1.00 28.41 113 CYS B N 1
ATOM 1959 C CA . CYS B 1 113 ? 23.391 -39.209 17.443 1.00 30.84 113 CYS B CA 1
ATOM 1960 C C . CYS B 1 113 ? 24.139 -39.086 18.767 1.00 36.60 113 CYS B C 1
ATOM 1961 O O . CYS B 1 113 ? 25.373 -39.031 18.783 1.00 32.99 113 CYS B O 1
ATOM 1964 N N . VAL B 1 114 ? 23.402 -39.014 19.873 1.00 38.19 114 VAL B N 1
ATOM 1965 C CA . VAL B 1 114 ? 24.015 -38.840 21.183 1.00 38.31 114 VAL B CA 1
ATOM 1966 C C . VAL B 1 114 ? 23.534 -39.933 22.125 1.00 43.16 114 VAL B C 1
ATOM 1967 O O . VAL B 1 114 ? 22.439 -40.484 21.973 1.00 44.46 114 VAL B O 1
ATOM 1971 N N . ASP B 1 115 ? 24.368 -40.247 23.103 1.00 46.03 115 ASP B N 1
ATOM 1972 C CA . ASP B 1 115 ? 23.840 -40.997 24.229 1.00 56.85 115 ASP B CA 1
ATOM 1973 C C . ASP B 1 115 ? 23.112 -40.040 25.169 1.00 57.99 115 ASP B C 1
ATOM 1974 O O . ASP B 1 115 ? 23.625 -38.963 25.473 1.00 64.30 115 ASP B O 1
ATOM 1979 N N . PRO B 1 116 ? 21.926 -40.410 25.659 1.00 60.57 116 PRO B N 1
ATOM 1980 C CA . PRO B 1 116 ? 21.174 -39.491 26.526 1.00 63.43 116 PRO B CA 1
ATOM 1981 C C . PRO B 1 116 ? 21.788 -39.260 27.906 1.00 71.43 116 PRO B C 1
ATOM 1982 O O . PRO B 1 116 ? 21.229 -38.465 28.671 1.00 70.18 116 PRO B O 1
ATOM 1986 N N . LEU B 1 117 ? 22.917 -39.887 28.263 1.00 80.97 117 LEU B N 1
ATOM 1987 C CA . LEU B 1 117 ? 23.491 -39.615 29.581 1.00 88.65 117 LEU B CA 1
ATOM 1988 C C . LEU B 1 117 ? 24.156 -38.238 29.582 1.00 90.01 117 LEU B C 1
ATOM 1989 O O . LEU B 1 117 ? 23.596 -37.285 30.131 1.00 89.65 117 LEU B O 1
ATOM 1994 N N . LYS B 1 118 ? 25.324 -38.103 28.947 1.00 88.41 118 LYS B N 1
ATOM 1995 C CA . LYS B 1 118 ? 26.019 -36.823 28.847 1.00 88.15 118 LYS B CA 1
ATOM 1996 C C . LYS B 1 118 ? 25.635 -36.033 27.606 1.00 86.49 118 LYS B C 1
ATOM 1997 O O . LYS B 1 118 ? 26.180 -34.942 27.397 1.00 87.16 118 LYS B O 1
ATOM 2003 N N . MET B 1 119 ? 24.722 -36.552 26.787 1.00 84.57 119 MET B N 1
ATOM 2004 C CA . MET B 1 119 ? 24.434 -35.974 25.477 1.00 83.21 119 MET B CA 1
ATOM 2005 C C . MET B 1 119 ? 25.714 -35.880 24.650 1.00 77.06 119 MET B C 1
ATOM 2006 O O . MET B 1 119 ? 25.934 -34.927 23.900 1.00 81.07 119 MET B O 1
ATOM 2011 N N . LYS B 1 120 ? 26.597 -36.905 24.811 1.00 65.82 120 LYS B N 1
ATOM 2012 C CA . LYS B 1 120 ? 27.829 -36.992 24.046 1.00 62.61 120 LYS B CA 1
ATOM 2013 C C . LYS B 1 120 ? 27.613 -37.805 22.775 1.00 59.93 120 LYS B C 1
ATOM 2014 O O . LYS B 1 120 ? 26.815 -38.747 22.759 1.00 55.36 120 LYS B O 1
ATOM 2020 N N . PRO B 1 121 ? 28.311 -37.441 21.702 1.00 62.27 121 PRO B N 1
ATOM 2021 C CA . PRO B 1 121 ? 28.102 -38.121 20.419 1.00 56.77 121 PRO B CA 1
ATOM 2022 C C . PRO B 1 121 ? 28.465 -39.595 20.489 1.00 50.43 121 PRO B C 1
ATOM 2023 O O . PRO B 1 121 ? 29.450 -39.984 21.118 1.00 50.25 121 PRO B O 1
ATOM 2027 N N . ARG B 1 122 ? 27.653 -40.414 19.826 1.00 44.69 122 ARG B N 1
ATOM 2028 C CA . ARG B 1 122 ? 27.913 -41.841 19.709 1.00 46.10 122 ARG B CA 1
ATOM 2029 C C . ARG B 1 122 ? 27.615 -42.286 18.285 1.00 45.53 122 ARG B C 1
ATOM 2030 O O . ARG B 1 122 ? 26.821 -41.667 17.571 1.00 43.44 122 ARG B O 1
ATOM 2038 N N . ALA B 1 123 ? 28.258 -43.377 17.883 1.00 44.46 123 ALA B N 1
ATOM 2039 C CA . ALA B 1 123 ? 28.055 -43.919 16.548 1.00 42.97 123 ALA B CA 1
ATOM 2040 C C . ALA B 1 123 ? 26.580 -44.218 16.311 1.00 41.79 123 ALA B C 1
ATOM 2041 O O . ALA B 1 123 ? 25.826 -44.523 17.241 1.00 42.11 123 ALA B O 1
ATOM 2043 N N . LEU B 1 124 ? 26.162 -44.106 15.053 1.00 39.51 124 LEU B N 1
ATOM 2044 C CA . LEU B 1 124 ? 24.788 -44.437 14.706 1.00 39.78 124 LEU B CA 1
ATOM 2045 C C . LEU B 1 124 ? 24.529 -45.925 14.939 1.00 39.65 124 LEU B C 1
ATOM 2046 O O . LEU B 1 124 ? 25.423 -46.752 14.722 1.00 42.70 124 LEU B O 1
ATOM 2051 N N . PRO B 1 125 ? 23.330 -46.293 15.390 1.00 37.63 125 PRO B N 1
ATOM 2052 C CA . PRO B 1 125 ? 23.000 -47.718 15.524 1.00 43.96 125 PRO B CA 1
ATOM 2053 C C . PRO B 1 125 ? 23.124 -48.429 14.187 1.00 42.16 125 PRO B C 1
ATOM 2054 O O . PRO B 1 125 ? 22.815 -47.869 13.133 1.00 41.17 125 PRO B O 1
ATOM 2058 N N . LYS B 1 126 ? 23.578 -49.681 14.237 1.00 37.97 126 LYS B N 1
ATOM 2059 C CA . LYS B 1 126 ? 23.767 -50.426 12.998 1.00 42.53 126 LYS B CA 1
ATOM 2060 C C . LYS B 1 126 ? 22.456 -50.581 12.241 1.00 43.16 126 LYS B C 1
ATOM 2061 O O . LYS B 1 126 ? 22.449 -50.583 11.004 1.00 45.03 126 LYS B O 1
ATOM 2067 N N . SER B 1 127 ? 21.336 -50.678 12.961 1.00 40.15 127 SER B N 1
ATOM 2068 C CA . SER B 1 127 ? 20.043 -50.809 12.298 1.00 41.14 127 SER B CA 1
ATOM 2069 C C . SER B 1 127 ? 19.673 -49.539 11.542 1.00 39.55 127 SER B C 1
ATOM 2070 O O . SER B 1 127 ? 19.154 -49.611 10.423 1.00 40.68 127 SER B O 1
ATOM 2073 N N . ILE B 1 128 ? 19.919 -48.367 12.137 1.00 36.30 128 ILE B N 1
ATOM 2074 C CA . ILE B 1 128 ? 19.680 -47.111 11.427 1.00 38.16 128 ILE B CA 1
ATOM 2075 C C . ILE B 1 128 ? 20.522 -47.059 10.159 1.00 37.29 128 ILE B C 1
ATOM 2076 O O . ILE B 1 128 ? 20.036 -46.699 9.080 1.00 36.15 128 ILE B O 1
ATOM 2081 N N . VAL B 1 129 ? 21.804 -47.407 10.279 1.00 37.66 129 VAL B N 1
ATOM 2082 C CA . VAL B 1 129 ? 22.685 -47.438 9.116 1.00 43.26 129 VAL B CA 1
ATOM 2083 C C . VAL B 1 129 ? 22.167 -48.436 8.090 1.00 46.18 129 VAL B C 1
ATOM 2084 O O . VAL B 1 129 ? 22.075 -48.136 6.893 1.00 44.45 129 VAL B O 1
ATOM 2088 N N . ALA B 1 130 ? 21.807 -49.637 8.549 1.00 48.37 130 ALA B N 1
ATOM 2089 C CA . ALA B 1 130 ? 21.349 -50.678 7.634 1.00 49.77 130 ALA B CA 1
ATOM 2090 C C . ALA B 1 130 ? 20.054 -50.279 6.940 1.00 49.08 130 ALA B C 1
ATOM 2091 O O . ALA B 1 130 ? 19.863 -50.571 5.754 1.00 49.09 130 ALA B O 1
ATOM 2093 N N . GLU B 1 131 ? 19.158 -49.604 7.662 1.00 41.67 131 GLU B N 1
ATOM 2094 C CA . GLU B 1 131 ? 17.840 -49.299 7.119 1.00 43.98 131 GLU B CA 1
ATOM 2095 C C . GLU B 1 131 ? 17.903 -48.189 6.079 1.00 51.04 131 GLU B C 1
ATOM 2096 O O . GLU B 1 131 ? 17.181 -48.234 5.076 1.00 56.32 131 GLU B O 1
ATOM 2102 N N . PHE B 1 132 ? 18.748 -47.183 6.298 1.00 50.22 132 PHE B N 1
ATOM 2103 C CA . PHE B 1 132 ? 18.752 -45.987 5.469 1.00 51.71 132 PHE B CA 1
ATOM 2104 C C . PHE B 1 132 ? 19.913 -45.922 4.488 1.00 62.48 132 PHE B C 1
ATOM 2105 O O . PHE B 1 132 ? 20.000 -44.956 3.723 1.00 68.44 132 PHE B O 1
ATOM 2113 N N . LYS B 1 133 ? 20.812 -46.899 4.494 1.00 64.29 133 LYS B N 1
ATOM 2114 C CA . LYS B 1 133 ? 21.778 -47.002 3.411 1.00 72.16 133 LYS B CA 1
ATOM 2115 C 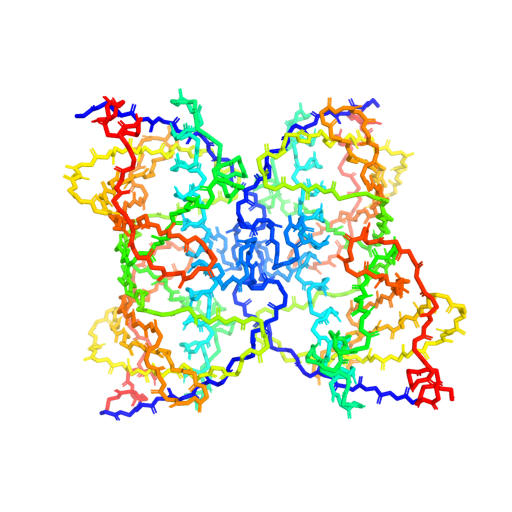C . LYS B 1 133 ? 21.041 -47.551 2.194 1.00 78.81 133 LYS B C 1
ATOM 2116 O O . LYS B 1 133 ? 20.917 -46.872 1.178 1.00 83.99 133 LYS B O 1
ATOM 2122 N N . THR C 1 4 ? 27.136 -1.84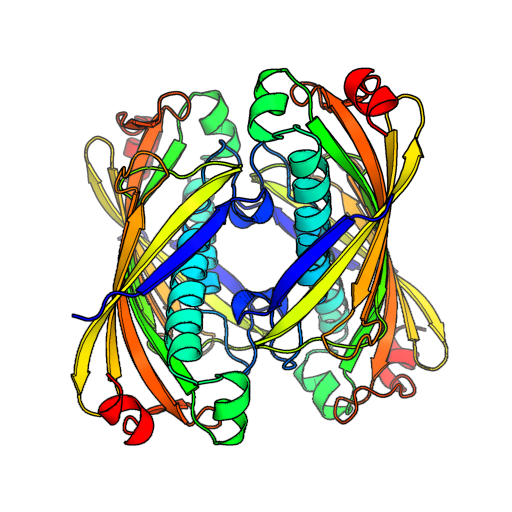0 15.906 1.00 64.63 4 THR C N 1
ATOM 2123 C CA . THR C 1 4 ? 27.190 -1.806 17.363 1.00 64.71 4 THR C CA 1
ATOM 2124 C C . THR C 1 4 ? 26.327 -2.904 17.990 1.00 55.99 4 THR C C 1
ATOM 2125 O O . THR C 1 4 ? 25.156 -3.070 17.646 1.00 61.16 4 THR C O 1
ATOM 2129 N N . LEU C 1 5 ? 26.931 -3.632 18.925 1.00 49.07 5 LEU C N 1
ATOM 2130 C CA . LEU C 1 5 ? 26.282 -4.772 19.558 1.00 39.34 5 LEU C CA 1
ATOM 2131 C C . LEU C 1 5 ? 25.098 -4.330 20.415 1.00 37.93 5 LEU C C 1
ATOM 2132 O O . LEU C 1 5 ? 25.136 -3.284 21.072 1.00 38.21 5 LEU C O 1
ATOM 2137 N N . PHE C 1 6 ? 24.037 -5.133 20.396 1.00 30.80 6 PHE C N 1
ATOM 2138 C CA . PHE C 1 6 ? 22.890 -4.959 21.277 1.00 25.38 6 PHE C CA 1
ATOM 2139 C C . PHE C 1 6 ? 22.739 -6.214 22.126 1.00 27.12 6 PHE C C 1
ATOM 2140 O O . PHE C 1 6 ? 22.801 -7.328 21.600 1.00 27.27 6 PHE C O 1
ATOM 2148 N N . ARG C 1 7 ? 22.560 -6.033 23.432 1.00 26.89 7 ARG C N 1
ATOM 2149 C CA . ARG C 1 7 ? 22.434 -7.141 24.371 1.00 27.54 7 ARG C CA 1
ATOM 2150 C C . ARG C 1 7 ? 21.009 -7.210 24.896 1.00 28.27 7 ARG C C 1
ATOM 2151 O O . ARG C 1 7 ? 20.410 -6.177 25.218 1.00 27.47 7 ARG C O 1
ATOM 2159 N N . TRP C 1 8 ? 20.471 -8.430 24.991 1.00 25.08 8 TRP C N 1
ATOM 2160 C CA . TRP C 1 8 ? 19.109 -8.624 25.474 1.00 23.71 8 TRP C CA 1
ATOM 2161 C C . TRP C 1 8 ? 19.036 -9.837 26.398 1.00 27.91 8 TRP C C 1
ATOM 2162 O O . TRP C 1 8 ? 19.390 -10.952 25.992 1.00 28.31 8 TRP C O 1
ATOM 2173 N N . PRO C 1 9 ? 18.575 -9.676 27.633 1.00 25.93 9 PRO C N 1
ATOM 2174 C CA . PRO C 1 9 ? 18.488 -10.815 28.553 1.00 24.07 9 PRO C CA 1
ATOM 2175 C C . PRO C 1 9 ? 17.202 -11.602 28.347 1.00 24.43 9 PRO C C 1
ATOM 2176 O O . PRO C 1 9 ? 16.149 -11.040 28.036 1.00 26.79 9 PRO C O 1
ATOM 2180 N N . VAL C 1 10 ? 17.292 -12.920 28.538 1.00 22.94 10 VAL C N 1
ATOM 2181 C CA . VAL C 1 10 ? 16.138 -13.815 28.405 1.00 23.87 10 VAL C CA 1
ATOM 2182 C C . VAL C 1 10 ? 16.204 -14.875 29.501 1.00 26.07 10 VAL C C 1
ATOM 2183 O O . VAL C 1 10 ? 17.203 -15.596 29.609 1.00 26.16 10 VAL C O 1
ATOM 2187 N N . ARG C 1 11 ? 15.140 -14.974 30.308 1.00 23.70 11 ARG C N 1
ATOM 2188 C CA . ARG C 1 11 ? 14.974 -16.043 31.293 1.00 24.93 11 ARG C CA 1
ATOM 2189 C C . ARG C 1 11 ? 14.294 -17.246 30.647 1.00 25.70 11 ARG C C 1
ATOM 2190 O O . ARG C 1 11 ? 13.327 -17.092 29.895 1.00 22.68 11 ARG C O 1
ATOM 2198 N N . VAL C 1 12 ? 14.793 -18.442 30.959 1.00 23.89 12 VAL C N 1
ATOM 2199 C CA . VAL C 1 12 ? 14.209 -19.696 30.477 1.00 21.16 12 VAL C CA 1
ATOM 2200 C C . VAL C 1 12 ? 13.094 -20.137 31.422 1.00 23.67 12 VAL C C 1
ATOM 2201 O O . VAL C 1 12 ? 13.333 -20.348 32.619 1.00 23.71 12 VAL C O 1
ATOM 2205 N N . TYR C 1 13 ? 11.890 -20.322 30.877 1.00 24.75 13 TYR C N 1
ATOM 2206 C CA . TYR C 1 13 ? 10.724 -20.795 31.619 1.00 27.10 13 TYR C CA 1
ATOM 2207 C C . TYR C 1 13 ? 10.314 -22.192 31.157 1.00 26.45 13 TYR C C 1
ATOM 2208 O O . TYR C 1 13 ? 10.796 -22.700 30.147 1.00 25.42 13 TYR C O 1
ATOM 2217 N N . TYR C 1 14 ? 9.388 -22.806 31.909 1.00 26.12 14 TYR C N 1
ATOM 2218 C CA . TYR C 1 14 ? 8.899 -24.140 31.547 1.00 23.30 14 TYR C CA 1
ATOM 2219 C C . TYR C 1 14 ? 8.463 -24.227 30.093 1.00 24.78 14 TYR C C 1
ATOM 2220 O O . TYR C 1 14 ? 8.744 -25.223 29.415 1.00 26.28 14 TYR C O 1
ATOM 2229 N N . GLU C 1 15 ? 7.743 -23.213 29.604 1.00 20.32 15 GLU C N 1
ATOM 2230 C CA . GLU C 1 15 ? 7.237 -23.247 28.236 1.00 20.40 15 GLU C CA 1
ATOM 2231 C C . GLU C 1 15 ? 8.344 -23.448 27.210 1.00 26.81 15 GLU C C 1
ATOM 2232 O O . GLU C 1 15 ? 8.062 -23.898 26.095 1.00 22.96 15 GLU C O 1
ATOM 2238 N N . ASP C 1 16 ? 9.585 -23.095 27.551 1.00 23.57 16 ASP C N 1
ATOM 2239 C CA . ASP C 1 16 ? 10.698 -23.159 26.615 1.00 18.91 16 ASP C CA 1
ATOM 2240 C C . ASP C 1 16 ? 11.405 -24.505 26.640 1.00 20.41 16 ASP C C 1
ATOM 2241 O O . ASP C 1 16 ? 12.178 -24.799 25.720 1.00 23.36 16 ASP C O 1
ATOM 2246 N N . THR C 1 17 ? 11.176 -25.302 27.676 1.00 20.78 17 THR C N 1
ATOM 2247 C CA . THR C 1 17 ? 11.849 -26.575 27.869 1.00 19.57 17 THR C CA 1
ATOM 2248 C C . THR C 1 17 ? 11.061 -27.704 27.210 1.00 25.04 17 THR C C 1
ATOM 2249 O O . THR C 1 17 ? 9.881 -27.564 26.868 1.00 24.44 17 THR C O 1
ATOM 2253 N N . ALA C 1 18 ? 11.740 -28.834 27.035 1.00 22.86 18 ALA C N 1
ATOM 2254 C CA . ALA C 1 18 ? 11.132 -30.043 26.499 1.00 25.53 18 ALA C CA 1
ATOM 2255 C C . ALA C 1 18 ? 11.514 -31.224 27.385 1.00 26.62 18 ALA C C 1
ATOM 2256 O O . ALA C 1 18 ? 12.317 -31.102 28.319 1.00 30.19 18 ALA C O 1
ATOM 2258 N N . ALA C 1 19 ? 10.920 -32.381 27.077 1.00 24.62 19 ALA C N 1
ATOM 2259 C CA . ALA C 1 19 ? 11.035 -33.572 27.914 1.00 28.86 19 ALA C CA 1
ATOM 2260 C C . ALA C 1 19 ? 12.475 -33.991 28.186 1.00 32.62 19 ALA C C 1
ATOM 2261 O O . ALA C 1 19 ? 12.728 -34.679 29.181 1.00 37.85 19 ALA C O 1
ATOM 2263 N N . GLY C 1 20 ? 13.421 -33.622 27.332 1.00 33.77 20 GLY C N 1
ATOM 2264 C CA . GLY C 1 20 ? 14.798 -33.938 27.678 1.00 40.86 20 GLY C CA 1
ATOM 2265 C C . GLY C 1 20 ? 15.390 -33.113 28.806 1.00 36.21 20 GLY C C 1
ATOM 2266 O O . GLY C 1 20 ? 16.530 -33.367 29.204 1.00 37.96 20 GLY C O 1
ATOM 2267 N N . GLY C 1 21 ? 14.661 -32.131 29.329 1.00 30.49 21 GLY C N 1
ATOM 2268 C CA . GLY C 1 21 ? 15.157 -31.302 30.411 1.00 30.98 21 GLY C CA 1
ATOM 2269 C C . GLY C 1 21 ? 15.918 -30.059 29.987 1.00 32.01 21 GLY C C 1
ATOM 2270 O O . GLY C 1 21 ? 16.456 -29.356 30.855 1.00 34.95 21 GLY C O 1
ATOM 2271 N N . VAL C 1 22 ? 15.993 -29.771 28.688 1.00 27.72 22 VAL C N 1
ATOM 2272 C CA . VAL C 1 22 ? 16.720 -28.617 28.176 1.00 29.16 22 VAL C CA 1
ATOM 2273 C C . VAL C 1 22 ? 15.784 -27.815 27.276 1.00 26.58 22 VAL C C 1
ATOM 2274 O O . VAL C 1 22 ? 14.668 -28.234 26.966 1.00 24.08 22 VAL C O 1
ATOM 2278 N N . VAL C 1 23 ? 16.253 -26.638 26.857 1.00 23.83 23 VAL C N 1
ATOM 2279 C CA . VAL C 1 23 ? 15.437 -25.787 26.004 1.00 22.47 23 VAL C CA 1
ATOM 2280 C C . VAL C 1 23 ? 15.231 -26.444 24.647 1.00 20.82 23 VAL C C 1
ATOM 2281 O O . VAL C 1 23 ? 16.171 -26.976 24.035 1.00 24.13 23 VAL C O 1
ATOM 2285 N N . TYR C 1 24 ? 13.994 -26.396 24.170 1.00 19.96 24 TYR C N 1
ATOM 2286 C CA . TYR C 1 24 ? 13.638 -26.924 22.861 1.00 24.75 24 TYR C CA 1
ATOM 2287 C C . TYR C 1 24 ? 14.350 -26.145 21.761 1.00 23.86 24 TYR C C 1
ATOM 2288 O O . TYR C 1 24 ? 14.437 -24.916 21.812 1.00 23.66 24 TYR C O 1
ATOM 2297 N N . HIS C 1 25 ? 14.860 -26.857 20.751 1.00 23.03 25 HIS C N 1
ATOM 2298 C CA . HIS C 1 25 ? 15.761 -26.185 19.814 1.00 25.33 25 HIS C CA 1
ATOM 2299 C C . HIS C 1 25 ? 15.065 -25.061 19.051 1.00 22.37 25 HIS C C 1
ATOM 2300 O O . HIS C 1 25 ? 15.708 -24.053 18.728 1.00 26.65 25 HIS C O 1
ATOM 2307 N N . ALA C 1 26 ? 13.747 -25.162 18.816 1.00 21.52 26 ALA C N 1
ATOM 2308 C CA . ALA C 1 26 ? 13.021 -24.068 18.171 1.00 23.01 26 ALA C CA 1
ATOM 2309 C C . ALA C 1 26 ? 12.746 -22.891 19.100 1.00 21.81 26 ALA C C 1
ATOM 2310 O O . ALA C 1 26 ? 12.460 -21.795 18.611 1.00 21.44 26 ALA C O 1
ATOM 2312 N N . SER C 1 27 ? 12.808 -23.079 20.418 1.00 20.72 27 SER C N 1
ATOM 2313 C CA . SER C 1 27 ? 12.580 -21.944 21.317 1.00 20.85 27 SER C CA 1
ATOM 2314 C C . SER C 1 27 ? 13.671 -20.890 21.166 1.00 22.05 27 SER C C 1
ATOM 2315 O O . SER C 1 27 ? 13.408 -19.682 21.271 1.00 20.03 27 SER C O 1
ATOM 2318 N N . TYR C 1 28 ? 14.909 -21.326 20.916 1.00 20.48 28 TYR C N 1
ATOM 2319 C CA . TYR C 1 28 ? 15.981 -20.368 20.667 1.00 18.72 28 TYR C CA 1
ATOM 2320 C C . TYR C 1 28 ? 15.673 -19.484 19.468 1.00 19.07 28 TYR C C 1
ATOM 2321 O O . TYR C 1 28 ? 16.047 -18.307 19.444 1.00 20.95 28 TYR C O 1
ATOM 2330 N N . VAL C 1 29 ? 15.011 -20.038 18.447 1.00 18.20 29 VAL C N 1
ATOM 2331 C CA . VAL C 1 29 ? 14.669 -19.232 17.280 1.00 21.42 29 VAL C CA 1
ATOM 2332 C C . VAL C 1 29 ? 13.788 -18.061 17.690 1.00 20.79 29 VAL C C 1
ATOM 2333 O O . VAL C 1 29 ? 14.000 -16.924 17.254 1.00 21.03 29 VAL C O 1
ATOM 2337 N N . ALA C 1 30 ? 12.805 -18.312 18.556 1.00 18.30 30 ALA C N 1
ATOM 2338 C CA . ALA C 1 30 ? 11.988 -17.216 19.069 1.00 20.84 30 ALA C CA 1
ATOM 2339 C C . ALA C 1 30 ? 12.824 -16.228 19.874 1.00 20.46 30 ALA C C 1
ATOM 2340 O O . ALA C 1 30 ? 12.666 -15.011 19.714 1.00 20.53 30 ALA C O 1
ATOM 2342 N N . PHE C 1 31 ? 13.724 -16.728 20.737 1.00 19.79 31 PHE C N 1
ATOM 2343 C CA . PHE C 1 31 ? 14.572 -15.829 21.525 1.00 21.48 31 PHE C CA 1
ATOM 2344 C C . PHE C 1 31 ? 15.318 -14.850 20.621 1.00 23.66 31 PHE C C 1
ATOM 2345 O O . PHE C 1 31 ? 15.420 -13.654 20.927 1.00 21.52 31 PHE C O 1
ATOM 2353 N N . TYR C 1 32 ? 15.865 -15.354 19.508 1.00 19.91 32 TYR C N 1
ATOM 2354 C CA . TYR C 1 32 ? 16.602 -14.504 18.575 1.00 21.82 32 TYR C CA 1
ATOM 2355 C C . TYR C 1 32 ? 15.706 -13.413 17.993 1.00 18.17 32 TYR C C 1
ATOM 2356 O O . TYR C 1 32 ? 16.134 -12.264 17.828 1.00 18.84 32 TYR C O 1
ATOM 2365 N N . GLU C 1 33 ? 14.458 -13.761 17.677 1.00 18.40 33 GLU C N 1
ATOM 2366 C CA . GLU C 1 33 ? 13.510 -12.781 17.161 1.00 22.33 33 GLU C CA 1
ATOM 2367 C C . GLU C 1 33 ? 13.245 -11.679 18.180 1.00 20.01 33 GLU C C 1
ATOM 2368 O O . GLU C 1 33 ? 13.218 -10.495 17.820 1.00 20.85 33 GLU C O 1
ATOM 2374 N N . ARG C 1 34 ? 13.037 -12.048 19.452 1.00 20.19 34 ARG C N 1
ATOM 2375 C CA . ARG C 1 34 ? 12.803 -11.026 20.477 1.00 22.62 34 ARG C CA 1
ATOM 2376 C C . ARG C 1 34 ? 13.954 -10.037 20.528 1.00 21.56 34 ARG C C 1
ATOM 2377 O O . ARG C 1 34 ? 13.740 -8.824 20.669 1.00 21.51 34 ARG C O 1
ATOM 2385 N N . ALA C 1 35 ? 15.188 -10.538 20.428 1.00 19.85 35 ALA C N 1
ATOM 2386 C CA . ALA C 1 35 ? 16.342 -9.650 20.505 1.00 20.91 35 ALA C CA 1
ATOM 2387 C C . ALA C 1 35 ? 16.394 -8.704 19.314 1.00 22.86 35 ALA C C 1
ATOM 2388 O O . ALA C 1 35 ? 16.711 -7.521 19.480 1.00 23.15 35 ALA C O 1
ATOM 2390 N N . ARG C 1 36 ? 16.082 -9.194 18.107 1.00 19.57 36 ARG C N 1
ATOM 2391 C CA . ARG C 1 36 ? 16.036 -8.294 16.958 1.00 19.82 36 ARG C CA 1
ATOM 2392 C C . ARG C 1 36 ? 14.957 -7.238 17.141 1.00 20.86 36 ARG C C 1
ATOM 2393 O O . ARG C 1 36 ? 15.183 -6.053 16.861 1.00 21.84 36 ARG C O 1
ATOM 2401 N N . THR C 1 37 ? 13.780 -7.656 17.616 1.00 22.33 37 THR C N 1
ATOM 2402 C CA . THR C 1 37 ? 12.709 -6.700 17.883 1.00 22.92 37 THR C CA 1
ATOM 2403 C C . THR C 1 37 ? 13.138 -5.656 18.906 1.00 20.95 37 THR C C 1
ATOM 2404 O O . THR C 1 37 ? 12.893 -4.457 18.714 1.00 22.31 37 THR C O 1
ATOM 2408 N N . GLU C 1 38 ? 13.803 -6.078 19.986 1.00 21.29 38 GLU C N 1
ATOM 2409 C CA . GLU C 1 38 ? 14.241 -5.097 20.980 1.00 23.16 38 GLU C CA 1
ATOM 2410 C C . GLU C 1 38 ? 15.371 -4.212 20.465 1.00 25.35 38 GLU C C 1
ATOM 2411 O O . GLU C 1 38 ? 15.460 -3.041 20.856 1.00 24.70 38 GLU C O 1
ATOM 2417 N N . MET C 1 39 ? 16.239 -4.730 19.592 1.00 26.61 39 MET C N 1
ATOM 2418 C CA . MET C 1 39 ? 17.264 -3.868 19.009 1.00 27.63 39 MET C CA 1
ATOM 2419 C C . MET C 1 39 ? 16.626 -2.777 18.157 1.00 28.60 39 MET C C 1
ATOM 2420 O O . MET C 1 39 ? 17.009 -1.601 18.243 1.00 26.31 39 MET C O 1
ATOM 2425 N N . LEU C 1 40 ? 15.639 -3.148 17.343 1.00 24.91 40 LEU C N 1
ATOM 2426 C CA . LEU C 1 40 ? 14.889 -2.148 16.591 1.00 28.26 40 LEU C CA 1
ATOM 2427 C C . LEU C 1 40 ? 14.151 -1.199 17.524 1.00 22.88 40 LEU C C 1
ATOM 2428 O O . LEU C 1 40 ? 14.140 0.019 17.292 1.00 29.07 40 LEU C O 1
ATOM 2433 N N . ARG C 1 41 ? 13.517 -1.735 18.575 1.00 27.25 41 ARG C N 1
ATOM 2434 C CA . ARG C 1 41 ? 12.786 -0.880 19.511 1.00 26.90 41 ARG C CA 1
ATOM 2435 C C . ARG C 1 41 ? 13.716 0.157 20.131 1.00 28.43 41 ARG C C 1
ATOM 2436 O O . ARG C 1 41 ? 13.341 1.328 20.303 1.00 31.24 41 ARG C O 1
ATOM 2444 N N . HIS C 1 42 ? 14.949 -0.250 20.444 1.00 24.47 42 HIS C N 1
ATOM 2445 C CA . HIS C 1 42 ? 15.912 0.658 21.060 1.00 28.36 42 HIS C CA 1
ATOM 2446 C C . HIS C 1 42 ? 16.263 1.815 20.141 1.00 30.16 42 HIS C C 1
ATOM 2447 O O . HIS C 1 42 ? 16.656 2.888 20.615 1.00 34.42 42 HIS C O 1
ATOM 2454 N N . HIS C 1 43 ? 16.136 1.619 18.829 1.00 27.67 43 HIS C N 1
ATOM 2455 C CA . HIS C 1 43 ? 16.401 2.652 17.841 1.00 28.14 43 HIS C CA 1
ATOM 2456 C C . HIS C 1 43 ? 15.129 3.336 17.336 1.00 26.56 43 HIS C C 1
ATOM 2457 O O . HIS C 1 43 ? 15.181 4.038 16.318 1.00 32.02 43 HIS C O 1
ATOM 2464 N N . HIS C 1 44 ? 14.005 3.135 18.031 1.00 28.08 44 HIS C N 1
ATOM 2465 C CA . HIS C 1 44 ? 12.719 3.809 17.842 1.00 25.16 44 HIS C CA 1
ATOM 2466 C C . HIS C 1 44 ? 11.875 3.225 16.709 1.00 34.69 44 HIS C C 1
ATOM 2467 O O . HIS C 1 44 ? 11.163 3.959 16.017 1.00 31.18 44 HIS C O 1
ATOM 2474 N N . PHE C 1 45 ? 11.895 1.903 16.547 1.00 36.24 45 PHE C N 1
ATOM 2475 C CA . PHE C 1 45 ? 11.054 1.225 15.559 1.00 32.39 45 PHE C CA 1
ATOM 2476 C C . PHE C 1 45 ? 10.131 0.234 16.257 1.00 34.84 45 PHE C C 1
ATOM 2477 O O . PHE C 1 45 ? 10.592 -0.770 16.814 1.00 37.44 45 PHE C O 1
ATOM 2485 N N . SER C 1 46 ? 8.833 0.505 16.201 1.00 28.27 46 SER C N 1
ATOM 2486 C CA . SER C 1 46 ? 7.792 -0.400 16.674 1.00 36.49 46 SER C CA 1
ATOM 2487 C C . SER C 1 46 ? 7.200 -1.132 15.475 1.00 25.48 46 SER C C 1
ATOM 2488 O O . SER C 1 46 ? 6.708 -0.496 14.538 1.00 34.46 46 SER C O 1
ATOM 2491 N N . GLN C 1 47 ? 7.251 -2.469 15.494 1.00 30.85 47 GLN C N 1
ATOM 2492 C CA . GLN C 1 47 ? 6.764 -3.218 14.340 1.00 37.17 47 GLN C CA 1
ATOM 2493 C C . GLN C 1 47 ? 5.245 -3.191 14.262 1.00 36.99 47 GLN C C 1
ATOM 2494 O O . GLN C 1 47 ? 4.681 -3.285 13.166 1.00 35.88 47 GLN C O 1
ATOM 2500 N N . GLN C 1 48 ? 4.570 -3.034 15.401 1.00 33.67 48 GLN C N 1
ATOM 2501 C CA . GLN C 1 48 ? 3.130 -2.807 15.364 1.00 36.77 48 GLN C CA 1
ATOM 2502 C C . GLN C 1 48 ? 2.825 -1.474 14.696 1.00 34.41 48 GLN C C 1
ATOM 2503 O O . GLN C 1 48 ? 1.910 -1.375 13.869 1.00 39.61 48 GLN C O 1
ATOM 2509 N N . ALA C 1 49 ? 3.610 -0.442 15.015 1.00 34.15 49 ALA C N 1
ATOM 2510 C CA . ALA C 1 49 ? 3.445 0.851 14.361 1.00 42.69 49 ALA C CA 1
ATOM 2511 C C . ALA C 1 49 ? 3.781 0.766 12.876 1.00 49.00 49 ALA C C 1
ATOM 2512 O O . ALA C 1 49 ? 3.029 1.267 12.030 1.00 50.78 49 ALA C O 1
ATOM 2514 N N . LEU C 1 50 ? 4.912 0.133 12.538 1.00 41.47 50 LEU C N 1
ATOM 2515 C CA . LEU C 1 50 ? 5.344 0.082 11.143 1.00 41.30 50 LEU C CA 1
ATOM 2516 C C . LEU C 1 50 ? 4.337 -0.655 10.267 1.00 43.36 50 LEU C C 1
ATOM 2517 O O . LEU C 1 50 ? 4.127 -0.285 9.106 1.00 46.87 50 LEU C O 1
ATOM 2522 N N . MET C 1 51 ? 3.711 -1.708 10.803 1.00 44.32 51 MET C N 1
ATOM 2523 C CA . MET C 1 51 ? 2.770 -2.485 10.000 1.00 47.78 51 MET C CA 1
ATOM 2524 C C . MET C 1 51 ? 1.619 -1.610 9.516 1.00 48.38 51 MET C C 1
ATOM 2525 O O . MET C 1 51 ? 1.161 -1.749 8.375 1.00 48.17 51 MET C O 1
ATOM 2530 N N . ALA C 1 52 ? 1.167 -0.675 10.356 1.00 49.36 52 ALA C N 1
ATOM 2531 C CA . ALA C 1 52 ? 0.164 0.295 9.935 1.00 53.12 52 ALA C CA 1
ATOM 2532 C C . ALA C 1 52 ? 0.672 1.241 8.852 1.00 54.21 52 ALA C C 1
ATOM 2533 O O . ALA C 1 52 ? -0.144 1.916 8.217 1.00 55.04 52 ALA C O 1
ATOM 2535 N N . GLU C 1 53 ? 1.986 1.313 8.632 1.00 51.50 53 GLU C N 1
ATOM 2536 C CA . GLU C 1 53 ? 2.563 2.047 7.513 1.00 45.78 53 GLU C CA 1
ATOM 2537 C C . GLU C 1 53 ? 2.910 1.141 6.339 1.00 45.85 53 GLU C C 1
ATOM 2538 O O . GLU C 1 53 ? 3.657 1.560 5.448 1.00 46.42 53 GLU C O 1
ATOM 2544 N N . ARG C 1 54 ? 2.412 -0.098 6.336 1.00 42.78 54 ARG C N 1
ATOM 2545 C CA . ARG C 1 54 ? 2.720 -1.068 5.286 1.00 51.76 54 ARG C CA 1
ATOM 2546 C C . ARG C 1 54 ? 4.229 -1.302 5.164 1.00 50.48 54 ARG C C 1
ATOM 2547 O O . ARG C 1 54 ? 4.772 -1.415 4.061 1.00 46.51 54 ARG C O 1
ATOM 2555 N N . VAL C 1 55 ? 4.912 -1.368 6.306 1.00 45.84 55 VAL C N 1
ATOM 2556 C CA . VAL C 1 55 ? 6.321 -1.743 6.380 1.00 45.04 55 VAL C CA 1
ATOM 2557 C C . VAL C 1 55 ? 6.436 -2.913 7.339 1.00 35.70 55 VAL C C 1
ATOM 2558 O O . VAL C 1 55 ? 5.912 -2.853 8.459 1.00 35.37 55 VAL C O 1
ATOM 2562 N N . ALA C 1 56 ? 7.093 -3.986 6.897 1.00 30.21 56 ALA C N 1
ATOM 2563 C CA . ALA C 1 56 ? 7.249 -5.158 7.744 1.00 27.22 56 ALA C CA 1
ATOM 2564 C C . ALA C 1 56 ? 8.556 -5.856 7.389 1.00 25.98 56 ALA C C 1
ATOM 2565 O O . ALA C 1 56 ? 9.112 -5.664 6.304 1.00 25.42 56 ALA C O 1
ATOM 2567 N N . PHE C 1 57 ? 9.045 -6.665 8.328 1.00 25.52 57 PHE C N 1
ATOM 2568 C CA . PHE C 1 57 ? 10.300 -7.391 8.162 1.00 26.18 57 PHE C CA 1
ATOM 2569 C C . PHE C 1 57 ? 10.038 -8.879 8.318 1.00 21.61 57 PHE C C 1
ATOM 2570 O O . PHE C 1 57 ? 9.420 -9.303 9.299 1.00 26.11 57 PHE C O 1
ATOM 2578 N N . VAL C 1 58 ? 10.493 -9.674 7.352 1.00 22.02 58 VAL C N 1
ATOM 2579 C CA . VAL C 1 58 ? 10.276 -11.116 7.412 1.00 20.61 58 VAL C CA 1
ATOM 2580 C C . VAL C 1 58 ? 11.617 -11.824 7.321 1.00 20.60 58 VAL C C 1
ATOM 2581 O O . VAL C 1 58 ? 12.576 -11.303 6.751 1.00 24.43 58 VAL C O 1
ATOM 2585 N N . VAL C 1 59 ? 11.685 -13.030 7.889 1.00 17.75 59 VAL C N 1
ATOM 2586 C CA . VAL C 1 59 ? 12.894 -13.836 7.771 1.00 21.39 59 VAL C CA 1
ATOM 2587 C C . VAL C 1 59 ? 12.882 -14.513 6.409 1.00 23.59 59 VAL C C 1
ATOM 2588 O O . VAL C 1 59 ? 11.883 -15.140 6.030 1.00 20.49 59 VAL C O 1
ATOM 2592 N N . ARG C 1 60 ? 13.977 -14.365 5.661 1.00 19.00 60 ARG C N 1
ATOM 2593 C CA . ARG C 1 60 ? 14.128 -15.007 4.359 1.00 19.20 60 ARG C CA 1
ATOM 2594 C C . ARG C 1 60 ? 15.056 -16.214 4.406 1.00 22.59 60 ARG C C 1
ATOM 2595 O O . ARG C 1 60 ? 14.825 -17.188 3.685 1.00 21.68 60 ARG C O 1
ATOM 2603 N N . LYS C 1 61 ? 16.079 -16.188 5.254 1.00 20.85 61 LYS C N 1
ATOM 2604 C CA . LYS C 1 61 ? 16.980 -17.325 5.409 1.00 24.68 61 LYS C CA 1
ATOM 2605 C C . LYS C 1 61 ? 17.574 -17.272 6.808 1.00 24.44 61 LYS C C 1
ATOM 2606 O O . LYS C 1 61 ? 17.830 -16.194 7.348 1.00 23.84 61 LYS C O 1
ATOM 2612 N N . MET C 1 62 ? 17.785 -18.442 7.401 1.00 22.36 62 MET C N 1
ATOM 2613 C CA . MET C 1 62 ? 18.326 -18.491 8.751 1.00 21.35 62 MET C CA 1
ATOM 2614 C C . MET C 1 62 ? 19.169 -19.741 8.934 1.00 22.09 62 MET C C 1
ATOM 2615 O O . MET C 1 62 ? 18.750 -20.834 8.559 1.00 24.00 62 MET C O 1
ATOM 2620 N N . THR C 1 63 ? 20.351 -19.561 9.507 1.00 22.94 63 THR C N 1
ATOM 2621 C CA . THR C 1 63 ? 21.212 -20.661 9.922 1.00 24.23 63 THR C CA 1
ATOM 2622 C C . THR C 1 63 ? 21.425 -20.571 11.426 1.00 27.55 63 THR C C 1
ATOM 2623 O O . THR C 1 63 ? 21.749 -19.499 11.947 1.00 25.05 63 THR C O 1
ATOM 2627 N N . VAL C 1 64 ? 21.242 -21.691 12.123 1.00 22.51 64 VAL C N 1
ATOM 2628 C CA . VAL C 1 64 ? 21.489 -21.780 13.557 1.00 23.03 64 VAL C CA 1
ATOM 2629 C C . VAL C 1 64 ? 22.407 -22.966 13.808 1.00 24.26 64 VAL C C 1
ATOM 2630 O O . VAL C 1 64 ? 22.222 -24.034 13.216 1.00 23.83 64 VAL C O 1
ATOM 2634 N N . GLU C 1 65 ? 23.408 -22.780 14.663 1.00 22.04 65 GLU C N 1
ATOM 2635 C CA . GLU C 1 65 ? 24.299 -23.869 15.056 1.00 26.51 65 GLU C CA 1
ATOM 2636 C C . GLU C 1 65 ? 24.260 -23.992 16.570 1.00 29.03 65 GLU C C 1
ATOM 2637 O O . GLU C 1 65 ? 24.393 -22.986 17.273 1.00 24.77 65 GLU C O 1
ATOM 2643 N N . TYR C 1 66 ? 24.048 -25.218 17.064 1.00 25.28 66 TYR C N 1
ATOM 2644 C CA . TYR C 1 66 ? 23.788 -25.484 18.477 1.00 25.69 66 TYR C CA 1
ATOM 2645 C C . TYR C 1 66 ? 24.997 -26.165 19.102 1.00 28.67 66 TYR C C 1
ATOM 2646 O O . TYR C 1 66 ? 25.445 -27.212 18.616 1.00 30.58 66 TYR C O 1
ATOM 2655 N N . TYR C 1 67 ? 25.519 -25.584 20.182 1.00 26.14 67 TYR C N 1
ATOM 2656 C CA . TYR C 1 67 ? 26.727 -26.097 20.820 1.00 28.25 67 TYR C CA 1
ATOM 2657 C C . TYR C 1 67 ? 26.497 -26.680 22.205 1.00 30.25 67 TYR C C 1
ATOM 2658 O O . TYR C 1 67 ? 27.147 -27.664 22.567 1.00 32.00 67 TYR C O 1
ATOM 2667 N N . ALA C 1 68 ? 25.611 -26.090 23.002 1.00 26.05 68 ALA C N 1
ATOM 2668 C CA . ALA C 1 68 ? 25.490 -26.444 24.410 1.00 28.93 68 ALA C CA 1
ATOM 2669 C C . ALA C 1 68 ? 24.103 -26.047 24.887 1.00 27.97 68 ALA C C 1
ATOM 2670 O O . ALA C 1 68 ? 23.518 -25.098 24.351 1.00 25.03 68 ALA C O 1
ATOM 2672 N N . PRO C 1 69 ? 23.559 -26.734 25.889 1.00 29.20 69 PRO C N 1
ATOM 2673 C CA . PRO C 1 69 ? 22.157 -26.542 26.270 1.00 33.77 69 PRO C CA 1
ATOM 2674 C C . PRO C 1 69 ? 21.937 -25.440 27.299 1.00 27.39 69 PRO C C 1
ATOM 2675 O O . PRO C 1 69 ? 22.834 -25.048 28.048 1.00 28.97 69 PRO C O 1
ATOM 2679 N N . ALA C 1 70 ? 20.693 -24.962 27.332 1.00 27.46 70 ALA C N 1
ATOM 2680 C CA . ALA C 1 70 ? 20.185 -24.143 28.421 1.00 29.68 70 ALA C CA 1
ATOM 2681 C C . ALA C 1 70 ? 19.098 -24.924 29.140 1.00 32.07 70 ALA C C 1
ATOM 2682 O O . ALA C 1 70 ? 18.476 -25.818 28.561 1.00 29.13 70 ALA C O 1
ATOM 2684 N N . ARG C 1 71 ? 18.872 -24.590 30.405 1.00 29.82 71 ARG C N 1
ATOM 2685 C CA . ARG C 1 71 ? 17.927 -25.324 31.232 1.00 31.57 71 ARG C CA 1
ATOM 2686 C C . ARG C 1 71 ? 16.992 -24.354 31.933 1.00 30.91 71 ARG C C 1
ATOM 2687 O O . ARG C 1 71 ? 17.263 -23.155 32.007 1.00 28.21 71 ARG C O 1
ATOM 2695 N N . LEU C 1 72 ? 15.881 -24.899 32.441 1.00 31.65 72 LEU C N 1
ATOM 2696 C CA . LEU C 1 72 ? 14.923 -24.123 33.222 1.00 32.13 72 LEU C CA 1
ATOM 2697 C C . LEU C 1 72 ? 15.635 -23.234 34.234 1.00 26.50 72 LEU C C 1
ATOM 2698 O O . LEU C 1 72 ? 16.565 -23.674 34.917 1.00 29.52 72 LEU C O 1
ATOM 2703 N N . ASP C 1 73 ? 15.191 -21.974 34.315 1.00 24.46 73 ASP C N 1
ATOM 2704 C CA . ASP C 1 73 ? 15.647 -20.917 35.231 1.00 23.36 73 ASP C CA 1
ATOM 2705 C C . ASP C 1 73 ? 16.981 -20.292 34.821 1.00 26.99 73 ASP C C 1
ATOM 2706 O O . ASP C 1 73 ? 17.438 -19.364 35.513 1.00 29.55 73 ASP C O 1
ATOM 2711 N N . ASP C 1 74 ? 17.631 -20.754 33.752 1.00 26.08 74 ASP C N 1
ATOM 2712 C CA . ASP C 1 74 ? 18.839 -20.072 33.296 1.00 29.51 74 ASP C CA 1
ATOM 2713 C C . ASP C 1 74 ? 18.494 -18.660 32.851 1.00 26.97 74 ASP C C 1
ATOM 2714 O O . ASP C 1 74 ? 17.451 -18.423 32.235 1.00 27.15 74 ASP C O 1
ATOM 2719 N N . MET C 1 75 ? 19.378 -17.717 33.160 1.00 24.48 75 MET C N 1
ATOM 2720 C CA . MET C 1 75 ? 19.310 -16.380 32.595 1.00 26.70 75 MET C CA 1
ATOM 2721 C C . MET C 1 75 ? 20.341 -16.295 31.476 1.00 28.08 75 MET C C 1
ATOM 2722 O O . MET C 1 75 ? 21.545 -16.425 31.725 1.00 31.13 75 MET C O 1
ATOM 2727 N N . LEU C 1 76 ? 19.869 -16.094 30.254 1.00 29.10 76 LEU C N 1
ATOM 2728 C CA . LEU C 1 76 ? 20.712 -16.032 29.069 1.00 29.76 76 LEU C CA 1
ATOM 2729 C C . LEU C 1 76 ? 20.898 -14.587 28.624 1.00 29.90 76 LEU C C 1
ATOM 2730 O O . LEU C 1 76 ? 20.153 -13.695 29.027 1.00 27.58 76 LEU C O 1
ATOM 2735 N N . GLU C 1 77 ? 21.902 -14.366 27.775 1.00 25.29 77 GLU C N 1
ATOM 2736 C CA . GLU C 1 77 ? 22.040 -13.109 27.054 1.00 23.81 77 GLU C CA 1
ATOM 2737 C C . GLU C 1 77 ? 22.072 -13.383 25.559 1.00 25.38 77 GLU C C 1
ATOM 2738 O O . GLU C 1 77 ? 22.862 -14.210 25.091 1.00 26.75 77 GLU C O 1
ATOM 2744 N N . ILE C 1 78 ? 21.218 -12.685 24.814 1.00 22.85 78 ILE C N 1
ATOM 2745 C CA . ILE C 1 78 ? 21.246 -12.698 23.355 1.00 23.28 78 ILE C CA 1
ATOM 2746 C C . ILE C 1 78 ? 22.070 -11.508 22.895 1.00 22.92 78 ILE C C 1
ATOM 2747 O O . ILE C 1 78 ? 21.818 -10.374 23.322 1.00 24.88 78 ILE C O 1
ATOM 2752 N N . GLN C 1 79 ? 23.025 -11.748 22.002 1.00 23.27 79 GLN C N 1
ATOM 2753 C CA . GLN C 1 79 ? 23.891 -10.700 21.474 1.00 24.04 79 GLN C CA 1
ATOM 2754 C C . GLN C 1 79 ? 23.636 -10.545 19.981 1.00 28.68 79 GLN C C 1
ATOM 2755 O O . GLN C 1 79 ? 23.601 -11.540 19.251 1.00 30.38 79 GLN C O 1
ATOM 2761 N N . THR C 1 80 ? 23.432 -9.307 19.532 1.00 26.47 80 THR C N 1
ATOM 2762 C CA . THR C 1 80 ? 22.925 -9.064 18.185 1.00 28.02 80 THR C CA 1
ATOM 2763 C C . THR C 1 80 ? 23.668 -7.910 17.526 1.00 28.68 80 THR C C 1
ATOM 2764 O O . THR C 1 80 ? 23.846 -6.850 18.135 1.00 30.10 80 THR C O 1
ATOM 2768 N N . GLU C 1 81 ? 24.093 -8.118 16.278 1.00 27.46 81 GLU C N 1
ATOM 2769 C CA . GLU C 1 81 ? 24.656 -7.072 15.435 1.00 31.48 81 GLU C CA 1
ATOM 2770 C C . GLU C 1 81 ? 24.026 -7.151 14.055 1.00 36.16 81 GLU C C 1
ATOM 2771 O O . GLU C 1 81 ? 23.731 -8.246 13.565 1.00 31.89 81 GLU C O 1
ATOM 2777 N N . ILE C 1 82 ? 23.825 -5.993 13.432 1.00 32.09 82 ILE C N 1
ATOM 2778 C CA . ILE C 1 82 ? 23.525 -5.923 12.006 1.00 28.38 82 ILE C CA 1
ATOM 2779 C C . ILE C 1 82 ? 24.864 -5.861 11.283 1.00 34.72 82 ILE C C 1
ATOM 2780 O O . ILE C 1 82 ? 25.619 -4.895 11.432 1.00 37.52 82 ILE C O 1
ATOM 2785 N N . THR C 1 83 ? 25.163 -6.889 10.492 1.00 32.22 83 THR C N 1
ATOM 2786 C CA . THR C 1 83 ? 26.473 -7.003 9.872 1.00 34.25 83 THR C CA 1
ATOM 2787 C C . THR C 1 83 ? 26.480 -6.692 8.386 1.00 37.11 83 THR C C 1
ATOM 2788 O O . THR C 1 83 ? 27.552 -6.434 7.831 1.00 39.61 83 THR C O 1
ATOM 2792 N N . SER C 1 84 ? 25.324 -6.698 7.734 1.00 40.35 84 SER C N 1
ATOM 2793 C CA . SER C 1 84 ? 25.234 -6.382 6.317 1.00 42.73 84 SER C CA 1
ATOM 2794 C C . SER C 1 84 ? 23.930 -5.645 6.067 1.00 41.30 84 SER C C 1
ATOM 2795 O O . SER C 1 84 ? 22.929 -5.884 6.745 1.00 36.15 84 SER C O 1
ATOM 2798 N N . MET C 1 85 ? 23.947 -4.747 5.085 1.00 41.98 85 MET C N 1
ATOM 2799 C CA . MET C 1 85 ? 22.752 -3.986 4.754 1.00 42.80 85 MET C CA 1
ATOM 2800 C C . MET C 1 85 ? 22.800 -3.641 3.273 1.00 48.31 85 MET C C 1
ATOM 2801 O O . MET C 1 85 ? 23.854 -3.246 2.764 1.00 48.74 85 MET C O 1
ATOM 2806 N N . ARG C 1 86 ? 21.674 -3.812 2.579 1.00 45.16 86 ARG C N 1
ATOM 2807 C CA . ARG C 1 86 ? 21.656 -3.575 1.140 1.00 57.95 86 ARG C CA 1
ATOM 2808 C C . ARG C 1 86 ? 20.370 -2.880 0.704 1.00 61.66 86 ARG C C 1
ATOM 2809 O O . ARG C 1 86 ? 19.896 -1.966 1.385 1.00 67.99 86 ARG C O 1
ATOM 2817 N N . GLY C 1 87 ? 19.808 -3.286 -0.432 1.00 54.67 87 GLY C N 1
ATOM 2818 C CA . GLY C 1 87 ? 18.608 -2.659 -0.946 1.00 46.00 87 GLY C CA 1
ATOM 2819 C C . GLY C 1 87 ? 17.386 -2.893 -0.088 1.00 41.62 87 GLY C C 1
ATOM 2820 O O . GLY C 1 87 ? 16.940 -1.995 0.629 1.00 43.12 87 GLY C O 1
ATOM 2821 N N . THR C 1 88 ? 16.838 -4.106 -0.146 1.00 39.44 88 THR C N 1
ATOM 2822 C CA . THR C 1 88 ? 15.641 -4.451 0.601 1.00 36.61 88 THR C CA 1
ATOM 2823 C C . THR C 1 88 ? 15.921 -5.365 1.783 1.00 38.10 88 THR C C 1
ATOM 2824 O O . THR C 1 88 ? 14.974 -5.802 2.441 1.00 35.01 88 THR C O 1
ATOM 2828 N N . SER C 1 89 ? 17.179 -5.684 2.070 1.00 39.10 89 SER C N 1
ATOM 2829 C CA . SER C 1 89 ? 17.430 -6.700 3.079 1.00 37.51 89 SER C CA 1
ATOM 2830 C C . SER C 1 89 ? 18.650 -6.353 3.920 1.00 37.99 89 SER C C 1
ATOM 2831 O O . SER C 1 89 ? 19.454 -5.480 3.575 1.00 38.09 89 SER C O 1
ATOM 2834 N N . LEU C 1 90 ? 18.763 -7.057 5.047 1.00 32.84 90 LEU C N 1
ATOM 2835 C CA . LEU C 1 90 ? 19.858 -6.886 5.990 1.00 36.11 90 LEU C CA 1
ATOM 2836 C C . LEU C 1 90 ? 20.108 -8.213 6.697 1.00 33.84 90 LEU C C 1
ATOM 2837 O O . LEU C 1 90 ? 19.235 -9.082 6.760 1.00 28.57 90 LEU C O 1
ATOM 2842 N N . VAL C 1 91 ? 21.314 -8.353 7.233 1.00 28.52 91 VAL C N 1
ATOM 2843 C CA . VAL C 1 91 ? 21.753 -9.574 7.899 1.00 27.85 91 VAL C CA 1
ATOM 2844 C C . VAL C 1 91 ? 22.013 -9.277 9.370 1.00 33.36 91 VAL C C 1
ATOM 2845 O O . VAL C 1 91 ? 22.780 -8.362 9.703 1.00 30.92 91 VAL C O 1
ATOM 2849 N N . PHE C 1 92 ? 21.382 -10.060 10.239 1.00 26.64 92 PHE C N 1
ATOM 2850 C CA . PHE C 1 92 ? 21.629 -10.044 11.673 1.00 27.32 92 PHE C CA 1
ATOM 2851 C C . PHE C 1 92 ? 22.529 -11.219 12.024 1.00 31.35 92 PHE C C 1
ATOM 2852 O O . PHE C 1 92 ? 22.265 -12.355 11.609 1.00 29.40 92 PHE C O 1
ATOM 2860 N N . THR C 1 93 ? 23.582 -10.948 12.784 1.00 27.04 93 THR C N 1
ATOM 2861 C CA . THR C 1 93 ? 24.462 -11.976 13.320 1.00 26.21 93 THR C CA 1
ATOM 2862 C C . THR C 1 93 ? 24.220 -12.035 14.818 1.00 26.08 93 THR C C 1
ATOM 2863 O O . THR C 1 93 ? 24.313 -11.012 15.501 1.00 27.63 93 THR C O 1
ATOM 2867 N N . GLN C 1 94 ? 23.878 -13.215 15.329 1.00 22.71 94 GLN C N 1
ATOM 2868 C CA . GLN C 1 94 ? 23.450 -13.303 16.714 1.00 23.34 94 GLN C CA 1
ATOM 2869 C C . GLN C 1 94 ? 24.092 -14.496 17.401 1.00 25.63 94 GLN C C 1
ATOM 2870 O O . GLN C 1 94 ? 24.492 -15.465 16.756 1.00 25.40 94 GLN C O 1
ATOM 2876 N N . ARG C 1 95 ? 24.162 -14.421 18.731 1.00 22.88 95 ARG C N 1
ATOM 2877 C CA . ARG C 1 95 ? 24.569 -15.577 19.518 1.00 25.54 95 ARG C CA 1
ATOM 2878 C C . ARG C 1 95 ? 23.950 -15.499 20.908 1.00 26.45 95 ARG C C 1
ATOM 2879 O O . ARG C 1 95 ? 23.499 -14.441 21.355 1.00 27.12 95 ARG C O 1
ATOM 2887 N N . ILE C 1 96 ? 23.942 -16.641 21.592 1.00 23.81 96 ILE C N 1
ATOM 2888 C CA . ILE C 1 96 ? 23.350 -16.774 22.915 1.00 22.74 96 ILE C CA 1
ATOM 2889 C C . ILE C 1 96 ? 24.396 -17.343 23.863 1.00 26.00 96 ILE C C 1
ATOM 2890 O O . ILE C 1 96 ? 25.023 -18.370 23.565 1.00 26.21 96 ILE C O 1
ATOM 2895 N N . VAL C 1 97 ? 24.595 -16.670 24.995 1.00 24.86 97 VAL C N 1
ATOM 2896 C CA . VAL C 1 97 ? 25.499 -17.140 26.039 1.00 26.44 97 VAL C CA 1
ATOM 2897 C C . VAL C 1 97 ? 24.712 -17.266 27.336 1.00 32.93 97 VAL C C 1
ATOM 2898 O O . VAL C 1 97 ? 23.681 -16.616 27.529 1.00 27.78 97 VAL C O 1
ATOM 2902 N N . ASN C 1 98 ? 25.208 -18.108 28.233 1.00 27.67 98 ASN C N 1
ATOM 2903 C CA . ASN C 1 98 ? 24.563 -18.256 29.529 1.00 29.94 98 ASN C CA 1
ATOM 2904 C C . ASN C 1 98 ? 25.278 -17.377 30.553 1.00 30.05 98 ASN C C 1
ATOM 2905 O O . ASN C 1 98 ? 26.135 -16.560 30.209 1.00 31.52 98 ASN C O 1
ATOM 2910 N N . ALA C 1 99 ? 24.930 -17.550 31.830 1.00 31.62 99 ALA C N 1
ATOM 2911 C CA . ALA C 1 99 ? 25.447 -16.669 32.869 1.00 33.46 99 ALA C CA 1
ATOM 2912 C C . ALA C 1 99 ? 26.926 -16.894 33.137 1.00 39.12 99 ALA C C 1
ATOM 2913 O O . ALA C 1 99 ? 27.570 -16.035 33.744 1.00 44.26 99 ALA C O 1
ATOM 2915 N N . GLU C 1 100 ? 27.475 -18.025 32.706 1.00 36.91 100 GLU C N 1
ATOM 2916 C CA . GLU C 1 100 ? 28.899 -18.294 32.822 1.00 41.95 100 GLU C CA 1
ATOM 2917 C C . GLU C 1 100 ? 29.661 -17.898 31.566 1.00 38.55 100 GLU C C 1
ATOM 2918 O O . GLU C 1 100 ? 30.838 -18.244 31.431 1.00 41.25 100 GLU C O 1
ATOM 2924 N N . ASN C 1 101 ? 29.009 -17.186 30.647 1.00 35.90 101 ASN C N 1
ATOM 2925 C CA . ASN C 1 101 ? 29.569 -16.776 29.359 1.00 37.93 101 ASN C CA 1
ATOM 2926 C C . ASN C 1 101 ? 29.893 -17.967 28.460 1.00 36.88 101 ASN C C 1
ATOM 2927 O O . ASN C 1 101 ? 30.729 -17.859 27.560 1.00 39.10 101 ASN C O 1
ATOM 2932 N N . THR C 1 102 ? 29.249 -19.108 28.686 1.00 34.85 102 THR C N 1
ATOM 2933 C CA . THR C 1 102 ? 29.374 -20.241 27.778 1.00 31.93 102 THR C CA 1
ATOM 2934 C C . THR C 1 102 ? 28.531 -19.988 26.534 1.00 32.10 102 THR C C 1
ATOM 2935 O O . THR C 1 102 ? 27.360 -19.600 26.634 1.00 27.56 102 THR C O 1
ATOM 2939 N N . LEU C 1 103 ? 29.131 -20.188 25.361 1.00 31.51 103 LEU C N 1
ATOM 2940 C CA . LEU C 1 103 ? 28.401 -20.032 24.107 1.00 27.37 103 LEU C CA 1
ATOM 2941 C C . LEU C 1 103 ? 27.468 -21.218 23.901 1.00 31.10 103 LEU C C 1
ATOM 2942 O O . LEU C 1 103 ? 27.920 -22.365 23.778 1.00 31.22 103 LEU C O 1
ATOM 2947 N N . LEU C 1 104 ? 26.167 -20.947 23.853 1.00 24.75 104 LEU C N 1
ATOM 2948 C CA . LEU C 1 104 ? 25.192 -22.018 23.680 1.00 23.95 104 LEU C CA 1
ATOM 2949 C C . LEU C 1 104 ? 24.898 -22.287 22.212 1.00 26.28 104 LEU C C 1
ATOM 2950 O O . LEU C 1 104 ? 24.811 -23.446 21.796 1.00 26.43 104 LEU C O 1
ATOM 2955 N N . ASN C 1 105 ? 24.694 -21.228 21.430 1.00 23.58 105 ASN C N 1
ATOM 2956 C CA . ASN C 1 105 ? 24.412 -21.377 20.008 1.00 22.56 105 ASN C CA 1
ATOM 2957 C C . ASN C 1 105 ? 24.605 -20.026 19.334 1.00 25.87 105 ASN C C 1
ATOM 2958 O O . ASN C 1 105 ? 24.852 -19.010 19.989 1.00 25.28 105 ASN C O 1
ATOM 2963 N N . GLU C 1 106 ? 24.548 -20.035 18.007 1.00 25.33 106 GLU C N 1
ATOM 2964 C CA . GLU C 1 106 ? 24.717 -18.806 17.240 1.00 23.48 106 GLU C CA 1
ATOM 2965 C C . GLU C 1 106 ? 23.883 -18.907 15.970 1.00 27.76 106 GLU C C 1
ATOM 2966 O O . GLU C 1 106 ? 23.584 -20.001 15.485 1.00 24.60 106 GLU C O 1
ATOM 2972 N N . ALA C 1 107 ? 23.493 -17.747 15.439 1.00 24.68 107 ALA C N 1
ATOM 2973 C CA . ALA C 1 107 ? 22.610 -17.702 14.286 1.00 25.56 107 ALA C CA 1
ATOM 2974 C C . ALA C 1 107 ? 23.038 -16.587 13.346 1.00 30.51 107 ALA C C 1
ATOM 2975 O O . ALA C 1 107 ? 23.641 -15.594 13.764 1.00 30.32 107 ALA C O 1
ATOM 2977 N N . GLU C 1 108 ? 22.743 -16.775 12.063 1.00 28.01 108 GLU C N 1
ATOM 2978 C CA . GLU C 1 108 ? 22.823 -15.702 11.077 1.00 27.11 108 GLU C CA 1
ATOM 2979 C C . GLU C 1 108 ? 21.478 -15.634 10.366 1.00 30.15 108 GLU C C 1
ATOM 2980 O O . GLU C 1 108 ? 20.980 -16.653 9.883 1.00 24.19 108 GLU C O 1
ATOM 2986 N N . VAL C 1 109 ? 20.881 -14.445 10.309 1.00 25.21 109 VAL C N 1
ATOM 2987 C CA . VAL C 1 109 ? 19.494 -14.302 9.876 1.00 22.52 109 VAL C CA 1
ATOM 2988 C C . VAL C 1 109 ? 19.426 -13.259 8.774 1.00 26.46 109 VAL C C 1
ATOM 2989 O O . VAL C 1 109 ? 19.729 -12.082 9.014 1.00 27.98 109 VAL C O 1
ATOM 2993 N N . LEU C 1 110 ? 18.990 -13.676 7.584 1.00 25.06 110 LEU C N 1
ATOM 2994 C CA . LEU C 1 110 ? 18.724 -12.753 6.483 1.00 26.37 110 LEU C CA 1
ATOM 2995 C C . LEU C 1 110 ? 17.280 -12.274 6.569 1.00 26.13 110 LEU C C 1
ATOM 2996 O O . LEU C 1 110 ? 16.350 -13.088 6.572 1.00 24.13 110 LEU C O 1
ATOM 3001 N N . VAL C 1 111 ? 17.093 -10.956 6.623 1.00 23.90 111 VAL C N 1
ATOM 3002 C CA . VAL C 1 111 ? 15.780 -10.350 6.825 1.00 22.89 111 VAL C CA 1
ATOM 3003 C C . VAL C 1 111 ? 15.468 -9.467 5.624 1.00 25.12 111 VAL C C 1
ATOM 3004 O O . VAL C 1 111 ? 16.331 -8.714 5.160 1.00 28.11 111 VAL C O 1
ATOM 3008 N N . VAL C 1 112 ? 14.236 -9.551 5.123 1.00 25.97 112 VAL C N 1
ATOM 3009 C CA . VAL C 1 112 ? 13.808 -8.764 3.970 1.00 25.35 112 VAL C CA 1
ATOM 3010 C C . VAL C 1 112 ? 12.673 -7.835 4.381 1.00 22.10 112 VAL C C 1
ATOM 3011 O O . VAL C 1 112 ? 11.745 -8.235 5.098 1.00 25.06 112 VAL C O 1
ATOM 3015 N N . CYS C 1 113 ? 12.747 -6.592 3.906 1.00 25.64 113 CYS C N 1
ATOM 3016 C CA . CYS C 1 113 ? 11.690 -5.610 4.104 1.00 31.18 113 CYS C CA 1
ATOM 3017 C C . CYS C 1 113 ? 10.630 -5.766 3.021 1.00 25.34 113 CYS C C 1
ATOM 3018 O O . CYS C 1 113 ? 10.953 -5.796 1.828 1.00 29.62 113 CYS C O 1
ATOM 3021 N N . VAL C 1 114 ? 9.366 -5.869 3.435 1.00 27.26 114 VAL C N 1
ATOM 3022 C CA . VAL C 1 114 ? 8.269 -6.095 2.505 1.00 29.14 114 VAL C CA 1
ATOM 3023 C C . VAL C 1 114 ? 7.107 -5.148 2.778 1.00 32.73 114 VAL C C 1
ATOM 3024 O O . VAL C 1 114 ? 6.925 -4.640 3.888 1.00 30.42 114 VAL C O 1
ATOM 3028 N N . ASP C 1 115 ? 6.307 -4.942 1.744 1.00 31.72 115 ASP C N 1
ATOM 3029 C CA . ASP C 1 115 ? 4.939 -4.475 1.896 1.00 32.65 115 ASP C CA 1
ATOM 3030 C C . ASP C 1 115 ? 4.111 -5.648 2.410 1.00 33.74 115 ASP C C 1
ATOM 3031 O O . ASP C 1 115 ? 3.942 -6.633 1.681 1.00 37.59 115 ASP C O 1
ATOM 3036 N N . PRO C 1 116 ? 3.583 -5.596 3.637 1.00 36.53 116 PRO C N 1
ATOM 3037 C CA . PRO C 1 116 ? 2.916 -6.777 4.202 1.00 37.32 116 PRO C CA 1
ATOM 3038 C C . PRO C 1 116 ? 1.595 -7.118 3.539 1.00 36.78 116 PRO C C 1
ATOM 3039 O O . PRO C 1 116 ? 1.109 -8.240 3.725 1.00 37.44 116 PRO C O 1
ATOM 3043 N N . LEU C 1 117 ? 0.985 -6.195 2.794 1.00 40.56 117 LEU C N 1
ATOM 3044 C CA . LEU C 1 117 ? -0.257 -6.535 2.109 1.00 44.92 117 LEU C CA 1
ATOM 3045 C C . LEU C 1 117 ? -0.001 -7.234 0.780 1.00 47.03 117 LEU C C 1
ATOM 3046 O O . LEU C 1 117 ? -0.837 -8.025 0.330 1.00 52.47 117 LEU C O 1
ATOM 3051 N N . LYS C 1 118 ? 1.141 -6.969 0.147 1.00 41.75 118 LYS C N 1
ATOM 3052 C CA . LYS C 1 118 ? 1.504 -7.612 -1.107 1.00 41.92 118 LYS C CA 1
ATOM 3053 C C . LYS C 1 118 ? 2.589 -8.668 -0.952 1.00 41.54 118 LYS C C 1
ATOM 3054 O O . LYS C 1 118 ? 2.889 -9.362 -1.930 1.00 39.46 118 LYS C O 1
ATOM 3060 N N . MET C 1 119 ? 3.191 -8.796 0.234 1.00 38.39 119 MET C N 1
ATOM 3061 C CA . MET C 1 119 ? 4.358 -9.660 0.428 1.00 42.43 119 MET C CA 1
ATOM 3062 C C . MET C 1 119 ? 5.424 -9.357 -0.619 1.00 41.46 119 MET C C 1
ATOM 3063 O O . MET C 1 119 ? 6.049 -10.256 -1.185 1.00 45.44 119 MET C O 1
ATOM 3068 N N . LYS C 1 120 ? 5.607 -8.076 -0.900 1.00 37.77 120 LYS C N 1
ATOM 3069 C CA . LYS C 1 120 ? 6.466 -7.610 -1.967 1.00 42.13 120 LYS C CA 1
ATOM 3070 C C . LYS C 1 120 ? 7.668 -6.892 -1.379 1.00 37.03 120 LYS C C 1
ATOM 3071 O O . LYS C 1 120 ? 7.490 -5.981 -0.560 1.00 43.68 120 LYS C O 1
ATOM 3077 N N . PRO C 1 121 ? 8.888 -7.268 -1.755 1.00 34.71 121 PRO C N 1
ATOM 3078 C CA . PRO C 1 121 ? 10.072 -6.586 -1.216 1.00 33.50 121 PRO C CA 1
ATOM 3079 C C . PRO C 1 121 ? 10.064 -5.096 -1.525 1.00 37.36 121 PRO C C 1
ATOM 3080 O O . PRO C 1 121 ? 9.710 -4.674 -2.627 1.00 37.07 121 PRO C O 1
ATOM 3084 N N . ARG C 1 122 ? 10.483 -4.300 -0.545 1.00 33.65 122 ARG C N 1
ATOM 3085 C CA . ARG C 1 122 ? 10.567 -2.855 -0.701 1.00 38.18 122 ARG C CA 1
ATOM 3086 C C . ARG C 1 122 ? 11.879 -2.363 -0.114 1.00 39.79 122 ARG C C 1
ATOM 3087 O O . ARG C 1 122 ? 12.437 -2.978 0.798 1.00 37.88 122 ARG C O 1
ATOM 3095 N N . ALA C 1 123 ? 12.363 -1.244 -0.649 1.00 37.53 123 ALA C N 1
ATOM 3096 C CA . ALA C 1 123 ? 13.630 -0.684 -0.202 1.00 36.11 123 ALA C CA 1
ATOM 3097 C C . ALA C 1 123 ? 13.600 -0.425 1.298 1.00 37.76 123 ALA C C 1
ATOM 3098 O O . ALA C 1 123 ? 12.553 -0.131 1.882 1.00 42.54 123 ALA C O 1
ATOM 3100 N N . LEU C 1 124 ? 14.758 -0.570 1.926 1.00 41.58 124 LEU C N 1
ATOM 3101 C CA . LEU C 1 124 ? 14.862 -0.264 3.342 1.00 39.78 124 LEU C CA 1
ATOM 3102 C C . LEU C 1 124 ? 14.544 1.211 3.556 1.00 44.02 124 LEU C C 1
ATOM 3103 O O . LEU C 1 124 ? 15.055 2.059 2.818 1.00 46.35 124 LEU C O 1
ATOM 3108 N N . PRO C 1 125 ? 13.688 1.551 4.515 1.00 42.66 125 PRO C N 1
ATOM 3109 C CA . PRO C 1 125 ? 13.457 2.968 4.824 1.00 43.15 125 PRO C CA 1
ATOM 3110 C C . PRO C 1 125 ? 14.773 3.636 5.194 1.00 45.55 125 PRO C C 1
ATOM 3111 O O . PRO C 1 125 ? 15.554 3.108 5.986 1.00 48.13 125 PRO C O 1
ATOM 3115 N N . LYS C 1 126 ? 15.034 4.796 4.584 1.00 49.99 126 LYS C N 1
ATOM 3116 C CA . LYS C 1 126 ? 16.339 5.423 4.761 1.00 51.41 126 LYS C CA 1
ATOM 3117 C C . LYS C 1 126 ? 16.604 5.808 6.210 1.00 45.13 126 LYS C C 1
ATOM 3118 O O . LYS C 1 126 ? 17.770 5.907 6.605 1.00 54.31 126 LYS C O 1
ATOM 3124 N N . SER C 1 127 ? 15.554 6.001 7.007 1.00 46.68 127 SER C N 1
ATOM 3125 C CA . SER C 1 127 ? 15.712 6.073 8.456 1.00 54.04 127 SER C CA 1
ATOM 3126 C C . SER C 1 127 ? 16.553 4.912 8.977 1.00 59.13 127 SER C C 1
ATOM 3127 O O . SER C 1 127 ? 17.526 5.110 9.714 1.00 60.67 127 SER C O 1
ATOM 3130 N N . ILE C 1 128 ? 16.200 3.688 8.580 1.00 54.42 128 ILE C N 1
ATOM 3131 C CA . ILE C 1 128 ? 16.890 2.506 9.085 1.00 50.02 128 ILE C CA 1
ATOM 3132 C C . ILE C 1 128 ? 18.306 2.428 8.533 1.00 49.60 128 ILE C C 1
ATOM 3133 O O . ILE C 1 128 ? 19.238 2.022 9.238 1.00 51.92 128 ILE C O 1
ATOM 3138 N N . VAL C 1 129 ? 18.494 2.800 7.264 1.00 43.47 129 VAL C N 1
ATOM 3139 C CA . VAL C 1 129 ? 19.836 2.791 6.694 1.00 53.77 129 VAL C CA 1
ATOM 3140 C C . VAL C 1 129 ? 20.712 3.814 7.403 1.00 60.52 129 VAL C C 1
ATOM 3141 O O . VAL C 1 129 ? 21.893 3.562 7.676 1.00 61.59 129 VAL C O 1
ATOM 3145 N N . ALA C 1 130 ? 20.140 4.972 7.740 1.00 65.62 130 ALA C N 1
ATOM 3146 C CA . ALA C 1 130 ? 20.900 5.992 8.452 1.00 67.81 130 ALA C CA 1
ATOM 3147 C C . ALA C 1 130 ? 21.145 5.587 9.899 1.00 66.90 130 ALA C C 1
ATOM 3148 O O . ALA C 1 130 ? 22.251 5.767 10.421 1.00 69.62 130 ALA C O 1
ATOM 3150 N N . GLU C 1 131 ? 20.129 5.026 10.557 1.00 61.77 131 GLU C N 1
ATOM 3151 C CA . GLU C 1 131 ? 20.256 4.657 11.961 1.00 62.76 131 GLU C CA 1
ATOM 3152 C C . GLU C 1 131 ? 21.279 3.548 12.178 1.00 68.92 131 GLU C C 1
ATOM 3153 O O . GLU C 1 131 ? 21.826 3.432 13.280 1.00 73.84 131 GLU C O 1
ATOM 3159 N N . PHE C 1 132 ? 21.558 2.743 11.156 1.00 69.18 132 PHE C N 1
ATOM 3160 C CA . PHE C 1 132 ? 22.552 1.678 11.259 1.00 62.88 132 PHE C CA 1
ATOM 3161 C C . PHE C 1 132 ? 23.648 1.854 10.214 1.00 66.58 132 PHE C C 1
ATOM 3162 O O . PHE C 1 132 ? 24.482 0.970 10.021 1.00 70.19 132 PHE C O 1
ATOM 3170 N N . THR D 1 3 ? -3.810 -9.653 50.369 1.00 77.62 3 THR D N 1
ATOM 3171 C CA . THR D 1 3 ? -2.623 -10.498 50.309 1.00 80.10 3 THR D CA 1
ATOM 3172 C C . THR D 1 3 ? -1.416 -9.678 49.868 1.00 82.77 3 THR D C 1
ATOM 3173 O O . THR D 1 3 ? -1.557 -8.527 49.453 1.00 81.52 3 THR D O 1
ATOM 3177 N N . THR D 1 4 ? -0.228 -10.271 49.962 1.00 84.53 4 THR D N 1
ATOM 3178 C CA . THR D 1 4 ? 0.974 -9.671 49.396 1.00 83.14 4 THR D CA 1
ATOM 3179 C C . THR D 1 4 ? 0.973 -9.920 47.889 1.00 75.20 4 THR D C 1
ATOM 3180 O O . THR D 1 4 ? 1.224 -11.039 47.428 1.00 70.27 4 THR D O 1
ATOM 3184 N N . LEU D 1 5 ? 0.682 -8.870 47.132 1.00 64.25 5 LEU D N 1
ATOM 3185 C CA . LEU D 1 5 ? 0.560 -8.935 45.686 1.00 49.65 5 LEU D CA 1
ATOM 3186 C C . LEU D 1 5 ? 1.935 -8.883 45.025 1.00 40.38 5 LEU D C 1
ATOM 3187 O O . LEU D 1 5 ? 2.861 -8.232 45.518 1.00 42.07 5 LEU D O 1
ATOM 3192 N N . PHE D 1 6 ? 2.072 -9.587 43.901 1.00 30.47 6 PHE D N 1
ATOM 3193 C CA . PHE D 1 6 ? 3.319 -9.613 43.145 1.00 28.28 6 PHE D CA 1
ATOM 3194 C C . PHE D 1 6 ? 3.053 -9.210 41.699 1.00 27.53 6 PHE D C 1
ATOM 3195 O O . PHE D 1 6 ? 2.126 -9.725 41.065 1.00 27.42 6 PHE D O 1
ATOM 3203 N N . ARG D 1 7 ? 3.870 -8.296 41.182 1.00 25.76 7 ARG D N 1
ATOM 3204 C CA . ARG D 1 7 ? 3.717 -7.753 39.837 1.00 24.33 7 ARG D CA 1
ATOM 3205 C C . ARG D 1 7 ? 4.838 -8.252 38.935 1.00 29.25 7 ARG D C 1
ATOM 3206 O O . ARG D 1 7 ? 5.995 -8.327 39.360 1.00 31.96 7 ARG D O 1
ATOM 3214 N N . TRP D 1 8 ? 4.494 -8.568 37.680 1.00 25.28 8 TRP D N 1
ATOM 3215 C CA . TRP D 1 8 ? 5.481 -9.009 36.700 1.00 26.07 8 TRP D CA 1
ATOM 3216 C C . TRP D 1 8 ? 5.174 -8.430 35.321 1.00 25.34 8 TRP D C 1
ATOM 3217 O O . TRP D 1 8 ? 4.064 -8.612 34.799 1.00 24.76 8 TRP D O 1
ATOM 3228 N N . PRO D 1 9 ? 6.122 -7.732 34.700 1.00 24.84 9 PRO D N 1
ATOM 3229 C CA . PRO D 1 9 ? 5.866 -7.143 33.383 1.00 21.08 9 PRO D CA 1
ATOM 3230 C C . PRO D 1 9 ? 6.118 -8.160 32.283 1.00 26.55 9 PRO D C 1
ATOM 3231 O O . PRO D 1 9 ? 7.003 -9.009 32.393 1.00 26.65 9 PRO D O 1
ATOM 3235 N N . VAL D 1 10 ? 5.325 -8.067 31.214 1.00 23.66 10 VAL D N 1
ATOM 3236 C CA . VAL D 1 10 ? 5.472 -8.950 30.053 1.00 23.37 10 VAL D CA 1
ATOM 3237 C C . VAL D 1 10 ? 5.271 -8.150 28.771 1.00 22.69 10 VAL D C 1
ATOM 3238 O O . VAL D 1 10 ? 4.231 -7.509 28.585 1.00 24.37 10 VAL D O 1
ATOM 3242 N N . ARG D 1 11 ? 6.257 -8.210 27.876 1.00 20.23 11 ARG D N 1
ATOM 3243 C CA . ARG D 1 11 ? 6.145 -7.634 26.544 1.00 19.47 11 ARG D CA 1
ATOM 3244 C C . ARG D 1 11 ? 5.534 -8.656 25.594 1.00 20.95 11 ARG D C 1
ATOM 3245 O O . ARG D 1 11 ? 5.894 -9.839 25.633 1.00 21.49 11 ARG D O 1
ATOM 3253 N N . VAL D 1 12 ? 4.614 -8.197 24.744 1.00 19.45 12 VAL D N 1
ATOM 3254 C CA . VAL D 1 12 ? 4.004 -9.044 23.713 1.00 19.74 12 VAL D CA 1
ATOM 3255 C C . VAL D 1 12 ? 4.860 -9.004 22.452 1.00 17.84 12 VAL D C 1
ATOM 3256 O O . VAL D 1 12 ? 5.133 -7.926 21.905 1.00 19.88 12 VAL D O 1
ATOM 3260 N N . TYR D 1 13 ? 5.281 -10.180 21.989 1.00 18.30 13 TYR D N 1
ATOM 3261 C CA . TYR D 1 13 ? 6.083 -10.342 20.782 1.00 19.86 13 TYR D CA 1
ATOM 3262 C C . TYR D 1 13 ? 5.274 -11.057 19.708 1.00 23.31 13 TYR D C 1
ATOM 3263 O O . TYR D 1 13 ? 4.203 -11.608 19.978 1.00 18.97 13 TYR D O 1
ATOM 3272 N N . TYR D 1 14 ? 5.820 -11.086 18.483 1.00 19.10 14 TYR D N 1
ATOM 3273 C CA . TYR D 1 14 ? 5.126 -11.776 17.383 1.00 18.60 14 TYR D CA 1
ATOM 3274 C C . TYR D 1 14 ? 4.724 -13.204 17.739 1.00 20.61 14 TYR D C 1
ATOM 3275 O O . TYR D 1 14 ? 3.635 -13.660 17.363 1.00 21.68 14 TYR D O 1
ATOM 3284 N N . GLU D 1 15 ? 5.593 -13.934 18.446 1.00 19.15 15 GLU D N 1
ATOM 3285 C CA . GLU D 1 15 ? 5.318 -15.332 18.772 1.00 16.92 15 GLU D CA 1
ATOM 3286 C C . GLU D 1 15 ? 4.036 -15.485 19.584 1.00 17.65 15 GLU D C 1
ATOM 3287 O O . GLU D 1 15 ? 3.435 -16.565 19.601 1.00 20.02 15 GLU D O 1
ATOM 3293 N N . ASP D 1 16 ? 3.648 -14.439 20.311 1.00 18.28 16 ASP D N 1
ATOM 3294 C CA . ASP D 1 16 ? 2.461 -14.459 21.153 1.00 17.85 16 ASP D CA 1
ATOM 3295 C C . ASP D 1 16 ? 1.184 -14.127 20.392 1.00 19.77 16 ASP D C 1
ATOM 3296 O O . ASP D 1 16 ? 0.089 -14.362 20.920 1.00 22.19 16 ASP D O 1
ATOM 3301 N N . THR D 1 17 ? 1.299 -13.561 19.195 1.00 17.21 17 THR D N 1
ATOM 3302 C CA . THR D 1 17 ? 0.152 -13.062 18.450 1.00 14.83 17 THR D CA 1
ATOM 3303 C C . THR D 1 17 ? -0.328 -14.138 17.484 1.00 19.31 17 THR D C 1
ATOM 3304 O O . THR D 1 17 ? 0.381 -15.104 17.190 1.00 21.29 17 THR D O 1
ATOM 3308 N N . ALA D 1 18 ? -1.558 -13.955 17.004 1.00 18.44 18 ALA D N 1
ATOM 3309 C CA . ALA D 1 18 ? -2.144 -14.815 15.994 1.00 19.44 18 ALA D CA 1
ATOM 3310 C C . ALA D 1 18 ? -2.639 -13.963 14.831 1.00 20.63 18 ALA D C 1
ATOM 3311 O O . ALA D 1 18 ? -2.815 -12.744 14.944 1.00 19.93 18 ALA D O 1
ATOM 3313 N N . ALA D 1 19 ? -2.847 -14.626 13.696 1.00 18.62 19 ALA D N 1
ATOM 3314 C CA . ALA D 1 19 ? -3.451 -13.979 12.544 1.00 17.83 19 ALA D CA 1
ATOM 3315 C C . ALA D 1 19 ? -4.740 -13.275 12.957 1.00 22.87 19 ALA D C 1
ATOM 3316 O O . ALA D 1 19 ? -5.552 -13.823 13.705 1.00 24.79 19 ALA D O 1
ATOM 3318 N N . GLY D 1 20 ? -4.918 -12.054 12.482 1.00 21.93 20 GLY D N 1
ATOM 3319 C CA . GLY D 1 20 ? -5.986 -11.193 12.948 1.00 25.74 20 GLY D CA 1
ATOM 3320 C C . GLY D 1 20 ? -5.535 -10.143 13.943 1.00 26.06 20 GLY D C 1
ATOM 3321 O O . GLY D 1 20 ? -6.247 -9.152 14.153 1.00 29.15 20 GLY D O 1
ATOM 3322 N N . GLY D 1 21 ? -4.378 -10.339 14.565 1.00 20.61 21 GLY D N 1
ATOM 3323 C CA . GLY D 1 21 ? -3.700 -9.258 15.263 1.00 22.78 21 GLY D CA 1
ATOM 3324 C C . GLY D 1 21 ? -3.943 -9.138 16.750 1.00 25.04 21 GLY D C 1
ATOM 3325 O O . GLY D 1 21 ? -3.748 -8.048 17.304 1.00 27.93 21 GLY D O 1
ATOM 3326 N N . VAL D 1 22 ? -4.384 -10.200 17.415 1.00 22.18 22 VAL D N 1
ATOM 3327 C CA . VAL D 1 22 ? -4.518 -10.222 18.867 1.00 20.46 22 VAL D CA 1
ATOM 3328 C C . VAL D 1 22 ? -3.653 -11.350 19.431 1.00 17.74 22 VAL D C 1
ATOM 3329 O O . VAL D 1 22 ? -3.208 -12.244 18.711 1.00 18.60 22 VAL D O 1
ATOM 3333 N N . VAL D 1 23 ? -3.435 -11.313 20.744 1.00 17.44 23 VAL D N 1
ATOM 3334 C CA . VAL D 1 23 ? -2.650 -12.358 21.392 1.00 18.26 23 VAL D CA 1
ATOM 3335 C C . VAL D 1 23 ? -3.436 -13.668 21.410 1.00 17.49 23 VAL D C 1
ATOM 3336 O O . VAL D 1 23 ? -4.623 -13.699 21.760 1.00 19.71 23 VAL D O 1
ATOM 3340 N N . TYR D 1 24 ? -2.769 -14.757 21.024 1.00 16.14 24 TYR D N 1
ATOM 3341 C CA . TYR D 1 24 ? -3.368 -16.090 21.031 1.00 16.76 24 TYR D CA 1
ATOM 3342 C C . TYR D 1 24 ? -3.761 -16.499 22.448 1.00 19.99 24 TYR D C 1
ATOM 3343 O O . TYR D 1 24 ? -3.036 -16.226 23.413 1.00 18.27 24 TYR D O 1
ATOM 3352 N N . HIS D 1 25 ? -4.928 -17.148 22.583 1.00 18.18 25 HIS D N 1
ATOM 3353 C CA . HIS D 1 25 ? -5.485 -17.334 23.922 1.00 17.59 25 HIS D CA 1
ATOM 3354 C C . HIS D 1 25 ? -4.585 -18.194 24.799 1.00 17.18 25 HIS D C 1
ATOM 3355 O O . HIS D 1 25 ? -4.532 -17.987 26.018 1.00 19.22 25 HIS D O 1
ATOM 3362 N N . ALA D 1 26 ? -3.831 -19.128 24.212 1.00 17.92 26 ALA D N 1
ATOM 3363 C CA . ALA D 1 26 ? -2.941 -19.934 25.038 1.00 20.63 26 ALA D CA 1
ATOM 3364 C C . ALA D 1 26 ? -1.723 -19.153 25.525 1.00 21.05 26 ALA D C 1
ATOM 3365 O O . ALA D 1 26 ? -1.124 -19.532 26.538 1.00 19.25 26 ALA D O 1
ATOM 3367 N N . SER D 1 27 ? -1.346 -18.067 24.846 1.00 19.66 27 SER D N 1
ATOM 3368 C CA . SER D 1 27 ? -0.179 -17.311 25.285 1.00 21.44 27 SER D CA 1
ATOM 3369 C C . SER D 1 27 ? -0.397 -16.731 26.674 1.00 22.03 27 SER D C 1
ATOM 3370 O O . SER D 1 27 ? 0.534 -16.683 27.489 1.00 20.66 27 SER D O 1
ATOM 3373 N N . TYR D 1 28 ? -1.617 -16.259 26.952 1.00 18.10 28 TYR D N 1
ATOM 3374 C CA . TYR D 1 28 ? -1.908 -15.714 28.275 1.00 20.68 28 TYR D CA 1
ATOM 3375 C C . TYR D 1 28 ? -1.632 -16.743 29.362 1.00 18.02 28 TYR D C 1
ATOM 3376 O O . TYR D 1 28 ? -1.182 -16.395 30.462 1.00 20.77 28 TYR D O 1
ATOM 3385 N N . VAL D 1 29 ? -1.931 -18.018 29.079 1.00 19.24 29 VAL D N 1
ATOM 3386 C CA . VAL D 1 29 ? -1.710 -19.077 30.060 1.00 19.72 29 VAL D CA 1
ATOM 3387 C C . VAL D 1 29 ? -0.235 -19.180 30.392 1.00 19.39 29 VAL D C 1
ATOM 3388 O O . VAL D 1 29 ? 0.146 -19.335 31.559 1.00 21.21 29 VAL D O 1
ATOM 3392 N N . ALA D 1 30 ? 0.619 -19.089 29.370 1.00 18.52 30 ALA D N 1
ATOM 3393 C CA . ALA D 1 30 ? 2.053 -19.076 29.612 1.00 16.64 30 ALA D CA 1
ATOM 3394 C C . ALA D 1 30 ? 2.457 -17.851 30.425 1.00 19.93 30 ALA D C 1
ATOM 3395 O O . ALA D 1 30 ? 3.251 -17.964 31.368 1.00 21.59 30 ALA D O 1
ATOM 3397 N N . PHE D 1 31 ? 1.915 -16.677 30.078 1.00 20.58 31 PHE D N 1
ATOM 3398 C CA . PHE D 1 31 ? 2.237 -15.453 30.817 1.00 21.30 31 PHE D CA 1
ATOM 3399 C C . PHE D 1 31 ? 1.964 -15.631 32.305 1.00 22.46 31 PHE D C 1
ATOM 3400 O O . PHE D 1 31 ? 2.759 -15.217 33.160 1.00 21.68 31 PHE D O 1
ATOM 3408 N N . TYR D 1 32 ? 0.801 -16.201 32.630 1.00 19.62 32 TYR D N 1
ATOM 3409 C CA . TYR D 1 32 ? 0.443 -16.401 34.024 1.00 20.00 32 TYR D CA 1
ATOM 3410 C C . TYR D 1 32 ? 1.437 -17.327 34.712 1.00 23.73 32 TYR D C 1
ATOM 3411 O O . TYR D 1 32 ? 1.801 -17.102 35.873 1.00 21.47 32 TYR D O 1
ATOM 3420 N N . GLU D 1 33 ? 1.899 -18.368 34.002 1.00 20.67 33 GLU D N 1
ATOM 3421 C CA . GLU D 1 33 ? 2.876 -19.283 34.592 1.00 21.99 33 GLU D CA 1
ATOM 3422 C C . GLU D 1 33 ? 4.193 -18.570 34.887 1.00 21.69 33 GLU D C 1
ATOM 3423 O O . GLU D 1 33 ? 4.791 -18.773 35.952 1.00 21.42 33 GLU D O 1
ATOM 3429 N N . ARG D 1 34 ? 4.665 -17.738 33.958 1.00 21.41 34 ARG D N 1
ATOM 3430 C CA . ARG D 1 34 ? 5.892 -16.989 34.223 1.00 19.63 34 ARG D CA 1
ATOM 3431 C C . ARG D 1 34 ? 5.757 -16.158 35.489 1.00 22.70 34 ARG D C 1
ATOM 3432 O O . ARG D 1 34 ? 6.691 -16.073 36.296 1.00 23.69 34 ARG D O 1
ATOM 3440 N N . ALA D 1 35 ? 4.592 -15.540 35.677 1.00 21.25 35 ALA D N 1
ATOM 3441 C CA . ALA D 1 35 ? 4.390 -14.680 36.834 1.00 23.62 35 ALA D CA 1
ATOM 3442 C C . ALA D 1 35 ? 4.393 -15.484 38.129 1.00 25.90 35 ALA D C 1
ATOM 3443 O O . ALA D 1 35 ? 4.947 -15.030 39.139 1.00 24.92 35 ALA D O 1
ATOM 3445 N N . ARG D 1 36 ? 3.805 -16.692 38.120 1.00 21.33 36 ARG D N 1
ATOM 3446 C CA . ARG D 1 36 ? 3.888 -17.537 39.308 1.00 21.93 36 ARG D CA 1
ATOM 3447 C C . ARG D 1 36 ? 5.329 -17.948 39.576 1.00 28.21 36 ARG D C 1
ATOM 3448 O O . ARG D 1 36 ? 5.774 -17.963 40.731 1.00 30.88 36 ARG D O 1
ATOM 3456 N N . THR D 1 37 ? 6.078 -18.273 38.514 1.00 28.42 37 THR D N 1
ATOM 3457 C CA . THR D 1 37 ? 7.478 -18.657 38.682 1.00 24.13 37 THR D CA 1
ATOM 3458 C C . THR D 1 37 ? 8.297 -17.516 39.268 1.00 27.97 37 THR D C 1
ATOM 3459 O O . THR D 1 37 ? 9.103 -17.729 40.180 1.00 29.80 37 THR D O 1
ATOM 3463 N N . GLU D 1 38 ? 8.086 -16.292 38.780 1.00 28.81 38 GLU D N 1
ATOM 3464 C CA . GLU D 1 38 ? 8.851 -15.158 39.294 1.00 28.90 38 GLU D CA 1
ATOM 3465 C C . GLU D 1 38 ? 8.441 -14.789 40.714 1.00 33.30 38 GLU D C 1
ATOM 3466 O O . GLU D 1 38 ? 9.279 -14.327 41.498 1.00 32.00 38 GLU D O 1
ATOM 3472 N N . MET D 1 39 ? 7.164 -14.965 41.062 1.00 28.49 39 MET D N 1
ATOM 3473 C CA . MET D 1 39 ? 6.761 -14.778 42.450 1.00 28.53 39 MET D CA 1
ATOM 3474 C C . MET D 1 39 ? 7.521 -15.723 43.366 1.00 29.85 39 MET D C 1
ATOM 3475 O O . MET D 1 39 ? 7.986 -15.326 44.442 1.00 35.05 39 MET D O 1
ATOM 3480 N N . LEU D 1 40 ? 7.651 -16.986 42.953 1.00 31.22 40 LEU D N 1
ATOM 3481 C CA . LEU D 1 40 ? 8.451 -17.937 43.715 1.00 33.45 40 LEU D CA 1
ATOM 3482 C C . LEU D 1 40 ? 9.920 -17.527 43.753 1.00 34.15 40 LEU D C 1
ATOM 3483 O O . LEU D 1 40 ? 10.576 -17.657 44.792 1.00 37.99 40 LEU D O 1
ATOM 3488 N N . ARG D 1 41 ? 10.459 -17.043 42.628 1.00 34.95 41 ARG D N 1
ATOM 3489 C CA . ARG D 1 41 ? 11.858 -16.619 42.612 1.00 35.17 41 ARG D CA 1
ATOM 3490 C C . ARG D 1 41 ? 12.080 -15.443 43.550 1.00 39.32 41 ARG D C 1
ATOM 3491 O O . ARG D 1 41 ? 13.098 -15.377 44.252 1.00 39.55 41 ARG D O 1
ATOM 3499 N N . HIS D 1 42 ? 11.131 -14.506 43.582 1.00 36.98 42 HIS D N 1
ATOM 3500 C CA . HIS D 1 42 ? 11.222 -13.365 44.486 1.00 38.83 42 HIS D CA 1
ATOM 3501 C C . HIS D 1 42 ? 11.242 -13.788 45.950 1.00 43.19 42 HIS D C 1
ATOM 3502 O O . HIS D 1 42 ? 11.742 -13.038 46.797 1.00 45.81 42 HIS D O 1
ATOM 3509 N N . HIS D 1 43 ? 10.714 -14.970 46.269 1.00 44.66 43 HIS D N 1
ATOM 3510 C CA . HIS D 1 43 ? 10.779 -15.518 47.616 1.00 50.47 43 HIS D CA 1
ATOM 3511 C C . HIS D 1 43 ? 11.828 -16.621 47.744 1.00 52.08 43 HIS D C 1
ATOM 3512 O O . HIS D 1 43 ? 11.727 -17.465 48.642 1.00 52.97 43 HIS D O 1
ATOM 3519 N N . HIS D 1 44 ? 12.822 -16.633 46.851 1.00 53.55 44 HIS D N 1
ATOM 3520 C CA . HIS D 1 44 ? 13.988 -17.509 46.928 1.00 53.85 44 HIS D CA 1
ATOM 3521 C C . HIS D 1 44 ? 13.625 -18.979 46.753 1.00 60.43 44 HIS D C 1
ATOM 3522 O O . HIS D 1 44 ? 13.931 -19.812 47.612 1.00 62.19 44 HIS D O 1
ATOM 3529 N N . PHE D 1 45 ? 12.983 -19.303 45.630 1.00 58.75 45 PHE D N 1
ATOM 3530 C CA . PHE D 1 45 ? 12.700 -20.675 45.235 1.00 57.00 45 PHE D CA 1
ATOM 3531 C C . PHE D 1 45 ? 12.998 -20.830 43.750 1.00 52.08 45 PHE D C 1
ATOM 3532 O O . PHE D 1 45 ? 12.646 -19.962 42.947 1.00 53.05 45 PHE D O 1
ATOM 3540 N N . SER D 1 46 ? 13.647 -21.935 43.389 1.00 46.16 46 SER D N 1
ATOM 3541 C CA . SER D 1 46 ? 13.960 -22.260 42.002 1.00 45.94 46 SER D CA 1
ATOM 3542 C C . SER D 1 46 ? 13.355 -23.618 41.676 1.00 45.66 46 SER D C 1
ATOM 3543 O O . SER D 1 46 ? 13.683 -24.618 42.324 1.00 45.39 46 SER D O 1
ATOM 3546 N N . GLN D 1 47 ? 12.476 -23.657 40.672 1.00 40.14 47 GLN D N 1
ATOM 3547 C CA . GLN D 1 47 ? 11.822 -24.916 40.331 1.00 43.50 47 GLN D CA 1
ATOM 3548 C C . GLN D 1 47 ? 12.774 -25.906 39.670 1.00 45.15 47 GLN D C 1
ATOM 3549 O O . GLN D 1 47 ? 12.537 -27.117 39.748 1.00 46.19 47 GLN D O 1
ATOM 3555 N N . GLN D 1 48 ? 13.843 -25.427 39.028 1.00 41.20 48 GLN D N 1
ATOM 3556 C CA . GLN D 1 48 ? 14.892 -26.343 38.592 1.00 42.46 48 GLN D CA 1
ATOM 3557 C C . GLN D 1 48 ? 15.635 -26.924 39.790 1.00 47.39 48 GLN D C 1
ATOM 3558 O O . GLN D 1 48 ? 15.993 -28.108 39.790 1.00 50.72 48 GLN D O 1
ATOM 3564 N N . ALA D 1 49 ? 15.850 -26.113 40.832 1.00 49.99 49 ALA D N 1
ATOM 3565 C CA . ALA D 1 49 ? 16.508 -26.606 42.039 1.00 51.31 49 ALA D CA 1
ATOM 3566 C C . ALA D 1 49 ? 15.614 -27.578 42.804 1.00 53.09 49 ALA D C 1
ATOM 3567 O O . ALA D 1 49 ? 16.079 -28.628 43.262 1.00 51.53 49 ALA D O 1
ATOM 3569 N N . LEU D 1 50 ? 14.326 -27.252 42.950 1.00 51.91 50 LEU D N 1
ATOM 3570 C CA . LEU D 1 50 ? 13.412 -28.116 43.691 1.00 50.49 50 LEU D CA 1
ATOM 3571 C C . LEU D 1 50 ? 13.185 -29.459 43.005 1.00 49.76 50 LEU D C 1
ATOM 3572 O O . LEU D 1 50 ? 12.822 -30.428 43.682 1.00 45.45 50 LEU D O 1
ATOM 3577 N N . MET D 1 51 ? 13.382 -29.539 41.686 1.00 49.92 51 MET D N 1
ATOM 3578 C CA . MET D 1 51 ? 13.203 -30.808 40.986 1.00 56.65 51 MET D CA 1
ATOM 3579 C C . MET D 1 51 ? 14.189 -31.858 41.477 1.00 58.30 51 MET D C 1
ATOM 3580 O O . MET D 1 51 ? 13.817 -33.019 41.688 1.00 57.80 51 MET D O 1
ATOM 3585 N N . ALA D 1 52 ? 15.456 -31.470 41.659 1.00 60.73 52 ALA D N 1
ATOM 3586 C CA . ALA D 1 52 ? 16.438 -32.392 42.220 1.00 59.48 52 ALA D CA 1
ATOM 3587 C C . ALA D 1 52 ? 16.053 -32.820 43.629 1.00 63.16 52 ALA D C 1
ATOM 3588 O O . ALA D 1 52 ? 16.446 -33.903 44.080 1.00 66.42 52 ALA D O 1
ATOM 3590 N N . GLU D 1 53 ? 15.292 -31.989 44.335 1.00 64.09 53 GLU D N 1
ATOM 3591 C CA . GLU D 1 53 ? 14.756 -32.328 45.645 1.00 68.04 53 GLU D CA 1
ATOM 3592 C C . GLU D 1 53 ? 13.428 -33.069 45.553 1.00 64.60 53 GLU D C 1
ATOM 3593 O O . GLU D 1 53 ? 12.757 -33.245 46.577 1.00 64.83 53 GLU D O 1
ATOM 3599 N N . ARG D 1 54 ? 13.043 -33.504 44.350 1.00 59.97 54 ARG D N 1
ATOM 3600 C CA . ARG D 1 54 ? 11.803 -34.248 44.117 1.00 61.95 54 ARG D CA 1
ATOM 3601 C C . ARG D 1 54 ? 10.586 -33.468 44.619 1.00 59.93 54 ARG D C 1
ATOM 3602 O O . ARG D 1 54 ? 9.713 -33.997 45.312 1.00 59.25 54 ARG D O 1
ATOM 3610 N N . VAL D 1 55 ? 10.525 -32.195 44.232 1.00 53.17 55 VAL D N 1
ATOM 3611 C CA . VAL D 1 55 ? 9.398 -31.318 44.533 1.00 44.90 55 VAL D CA 1
ATOM 3612 C C . VAL D 1 55 ? 9.059 -30.535 43.273 1.00 39.33 55 VAL D C 1
ATOM 3613 O O . VAL D 1 55 ? 9.941 -29.917 42.668 1.00 41.27 55 VAL D O 1
ATOM 3617 N N . ALA D 1 56 ? 7.787 -30.558 42.878 1.00 38.74 56 ALA D N 1
ATOM 3618 C CA . ALA D 1 56 ? 7.345 -29.834 41.693 1.00 36.62 56 ALA D CA 1
ATOM 3619 C C . ALA D 1 56 ? 5.897 -29.401 41.879 1.00 36.96 56 ALA D C 1
ATOM 3620 O O . ALA D 1 56 ? 5.214 -29.820 42.819 1.00 36.26 56 ALA D O 1
ATOM 3622 N N . PHE D 1 57 ? 5.430 -28.553 40.960 1.00 31.88 57 PHE D N 1
ATOM 3623 C CA . PHE D 1 57 ? 4.076 -28.014 41.010 1.00 31.78 57 PHE D CA 1
ATOM 3624 C C . PHE D 1 57 ? 3.408 -28.190 39.655 1.00 26.39 57 PHE D C 1
ATOM 3625 O O . PHE D 1 57 ? 3.999 -27.868 38.619 1.00 28.76 57 PHE D O 1
ATOM 3633 N N . VAL D 1 58 ? 2.174 -28.691 39.658 1.00 28.77 58 VAL D N 1
ATOM 3634 C CA . VAL D 1 58 ? 1.446 -28.914 38.416 1.00 28.49 58 VAL D CA 1
ATOM 3635 C C . VAL D 1 58 ? 0.098 -28.217 38.505 1.00 29.91 58 VAL D C 1
ATOM 3636 O O . VAL D 1 58 ? -0.461 -28.043 39.591 1.00 26.33 58 VAL D O 1
ATOM 3640 N N . VAL D 1 59 ? -0.420 -27.808 37.352 1.00 29.98 59 VAL D N 1
ATOM 3641 C CA . VAL D 1 59 ? -1.735 -27.178 37.308 1.00 25.86 59 VAL D CA 1
ATOM 3642 C C . VAL D 1 59 ? -2.799 -28.264 37.301 1.00 26.46 59 VAL D C 1
ATOM 3643 O O . VAL D 1 59 ? -2.745 -29.197 36.492 1.00 26.32 59 VAL D O 1
ATOM 3647 N N . ARG D 1 60 ? -3.774 -28.136 38.196 1.00 24.41 60 ARG D N 1
ATOM 3648 C CA . ARG D 1 60 ? -4.876 -29.082 38.314 1.00 21.78 60 ARG D CA 1
ATOM 3649 C C . ARG D 1 60 ? -6.185 -28.541 37.750 1.00 25.28 60 ARG D C 1
ATOM 3650 O O . ARG D 1 60 ? -6.977 -29.308 37.184 1.00 24.05 60 ARG D O 1
ATOM 3658 N N . LYS D 1 61 ? -6.426 -27.240 37.881 1.00 24.02 61 LYS D N 1
ATOM 3659 C CA . LYS D 1 61 ? -7.617 -26.630 37.307 1.00 23.65 61 LYS D CA 1
ATOM 3660 C C . LYS D 1 61 ? -7.338 -25.156 37.057 1.00 27.86 61 LYS D C 1
ATOM 3661 O O . LYS D 1 61 ? -6.622 -24.523 37.835 1.00 26.78 61 LYS D O 1
ATOM 3667 N N . MET D 1 62 ? -7.906 -24.621 35.975 1.00 23.25 62 MET D N 1
ATOM 3668 C CA . MET D 1 62 ? -7.690 -23.227 35.617 1.00 23.14 62 MET D CA 1
ATOM 3669 C C . MET D 1 62 ? -8.940 -22.654 34.966 1.00 24.88 62 MET D C 1
ATOM 3670 O O . MET D 1 62 ? -9.511 -23.278 34.063 1.00 26.18 62 MET D O 1
ATOM 3675 N N . THR D 1 63 ? -9.359 -21.467 35.415 1.00 21.52 63 THR D N 1
ATOM 3676 C CA . THR D 1 63 ? -10.436 -20.716 34.778 1.00 23.29 63 THR D CA 1
ATOM 3677 C C . THR D 1 63 ? -9.873 -19.382 34.315 1.00 25.41 63 THR D C 1
ATOM 3678 O O . THR D 1 63 ? -9.245 -18.668 35.106 1.00 27.99 63 THR D O 1
ATOM 3682 N N . VAL D 1 64 ? -10.086 -19.048 33.042 1.00 19.28 64 VAL D N 1
ATOM 3683 C CA . VAL D 1 64 ? -9.545 -17.815 32.467 1.00 19.25 64 VAL D CA 1
ATOM 3684 C C . VAL D 1 64 ? -10.676 -17.026 31.821 1.00 21.37 64 VAL D C 1
ATOM 3685 O O . VAL D 1 64 ? -11.484 -17.595 31.078 1.00 23.18 64 VAL D O 1
ATOM 3689 N N . GLU D 1 65 ? -10.726 -15.714 32.100 1.00 18.42 65 GLU D N 1
ATOM 3690 C CA . GLU D 1 65 ? -11.672 -14.785 31.488 1.00 22.16 65 GLU D CA 1
ATOM 3691 C C . GLU D 1 65 ? -10.908 -13.828 30.586 1.00 20.06 65 GLU D C 1
ATOM 3692 O O . GLU D 1 65 ? -9.968 -13.171 31.045 1.00 20.24 65 GLU D O 1
ATOM 3698 N N . TYR D 1 66 ? -11.321 -13.732 29.319 1.00 19.00 66 TYR D N 1
ATOM 3699 C CA . TYR D 1 66 ? -10.665 -12.881 28.322 1.00 17.72 66 TYR D CA 1
ATOM 3700 C C . TYR D 1 66 ? -11.577 -11.681 28.078 1.00 18.99 66 TYR D C 1
ATOM 3701 O O . TYR D 1 66 ? -12.500 -11.753 27.264 1.00 19.47 66 TYR D O 1
ATOM 3710 N N . TYR D 1 67 ? -11.319 -10.568 28.770 1.00 19.19 67 TYR D N 1
ATOM 3711 C CA . TYR D 1 67 ? -12.216 -9.413 28.677 1.00 18.73 67 TYR D CA 1
ATOM 3712 C C . TYR D 1 67 ? -11.906 -8.501 27.499 1.00 19.93 67 TYR D C 1
ATOM 3713 O O . TYR D 1 67 ? -12.826 -7.873 26.956 1.00 21.06 67 TYR D O 1
ATOM 3722 N N . ALA D 1 68 ? -10.633 -8.401 27.114 1.00 20.89 68 ALA D N 1
ATOM 3723 C CA . ALA D 1 68 ? -10.181 -7.488 26.073 1.00 20.51 68 ALA D CA 1
ATOM 3724 C C . ALA D 1 68 ? -8.824 -7.967 25.587 1.00 20.04 68 ALA D C 1
ATOM 3725 O O . ALA D 1 68 ? -8.070 -8.557 26.367 1.00 20.56 68 ALA D O 1
ATOM 3727 N N . PRO D 1 69 ? -8.484 -7.731 24.321 1.00 19.25 69 PRO D N 1
ATOM 3728 C CA . PRO D 1 69 ? -7.253 -8.296 23.752 1.00 19.46 69 PRO D CA 1
ATOM 3729 C C . PRO D 1 69 ? -6.002 -7.473 24.032 1.00 21.78 69 PRO D C 1
ATOM 3730 O O . PRO D 1 69 ? -6.029 -6.243 24.090 1.00 23.14 69 PRO D O 1
ATOM 3734 N N . ALA D 1 70 ? -4.888 -8.177 24.162 1.00 20.73 70 ALA D N 1
ATOM 3735 C CA . ALA D 1 70 ? -3.570 -7.565 24.032 1.00 20.80 70 ALA D CA 1
ATOM 3736 C C . ALA D 1 70 ? -3.109 -7.661 22.581 1.00 24.53 70 ALA D C 1
ATOM 3737 O O . ALA D 1 70 ? -3.618 -8.461 21.794 1.00 22.38 70 ALA D O 1
ATOM 3739 N N . ARG D 1 71 ? -2.128 -6.830 22.228 1.00 20.66 71 ARG D N 1
ATOM 3740 C CA . ARG D 1 71 ? -1.666 -6.742 20.853 1.00 21.91 71 ARG D CA 1
ATOM 3741 C C . ARG D 1 71 ? -0.144 -6.656 20.825 1.00 22.66 71 ARG D C 1
ATOM 3742 O O . ARG D 1 71 ? 0.507 -6.395 21.841 1.00 21.32 71 ARG D O 1
ATOM 3750 N N . LEU D 1 72 ? 0.407 -6.899 19.639 1.00 23.50 72 LEU D N 1
ATOM 3751 C CA . LEU D 1 72 ? 1.845 -6.811 19.414 1.00 21.77 72 LEU D CA 1
ATOM 3752 C C . LEU D 1 72 ? 2.415 -5.522 19.990 1.00 20.06 72 LEU D C 1
ATOM 3753 O O . LEU D 1 72 ? 1.880 -4.434 19.755 1.00 22.61 72 LEU D O 1
ATOM 3758 N N . ASP D 1 73 ? 3.515 -5.654 20.724 1.00 19.58 73 ASP D N 1
ATOM 3759 C CA . ASP D 1 73 ? 4.290 -4.582 21.352 1.00 20.36 73 ASP D CA 1
ATOM 3760 C C . ASP D 1 73 ? 3.639 -4.038 22.625 1.00 21.62 73 ASP D C 1
ATOM 3761 O O . ASP D 1 73 ? 4.242 -3.178 23.269 1.00 22.57 73 ASP D O 1
ATOM 3766 N N . ASP D 1 74 ? 2.442 -4.479 23.004 1.00 19.81 74 ASP D N 1
ATOM 3767 C CA . ASP D 1 74 ? 1.903 -4.068 24.296 1.00 23.59 74 ASP D CA 1
ATOM 3768 C C . ASP D 1 74 ? 2.841 -4.474 25.423 1.00 21.58 74 ASP D C 1
ATOM 3769 O O . ASP D 1 74 ? 3.376 -5.586 25.438 1.00 21.34 74 ASP D O 1
ATOM 3774 N N . MET D 1 75 ? 3.027 -3.583 26.387 1.00 23.41 75 MET D N 1
ATOM 3775 C CA . MET D 1 75 ? 3.681 -3.952 27.636 1.00 23.32 75 MET D CA 1
ATOM 3776 C C . MET D 1 75 ? 2.590 -4.188 28.670 1.00 25.20 75 MET D C 1
ATOM 3777 O O . MET D 1 75 ? 1.809 -3.278 28.976 1.00 26.56 75 MET D O 1
ATOM 3782 N N . LEU D 1 76 ? 2.533 -5.402 29.200 1.00 19.90 76 LEU D N 1
ATOM 3783 C CA . LEU D 1 76 ? 1.487 -5.811 30.121 1.00 22.34 76 LEU D CA 1
ATOM 3784 C C . LEU D 1 76 ? 2.055 -5.934 31.528 1.00 21.86 76 LEU D C 1
ATOM 3785 O O . LEU D 1 76 ? 3.264 -6.072 31.719 1.00 23.46 76 LEU D O 1
ATOM 3790 N N . GLU D 1 77 ? 1.164 -5.902 32.516 1.00 21.16 77 GLU D N 1
ATOM 3791 C CA . GLU D 1 77 ? 1.507 -6.229 33.896 1.00 22.33 77 GLU D CA 1
ATOM 3792 C C . GLU D 1 77 ? 0.653 -7.401 34.349 1.00 25.73 77 GLU D C 1
ATOM 3793 O O . GLU D 1 77 ? -0.580 -7.310 34.338 1.00 22.53 77 GLU D O 1
ATOM 3799 N N . ILE D 1 78 ? 1.305 -8.495 34.748 1.00 23.95 78 ILE D N 1
ATOM 3800 C CA . ILE D 1 78 ? 0.627 -9.617 35.386 1.00 22.98 78 ILE D CA 1
ATOM 3801 C C . ILE D 1 78 ? 0.643 -9.389 36.889 1.00 23.86 78 ILE D C 1
ATOM 3802 O O . ILE D 1 78 ? 1.700 -9.116 37.471 1.00 26.28 78 ILE D O 1
ATOM 3807 N N . GLN D 1 79 ? -0.519 -9.524 37.522 1.00 22.91 79 GLN D N 1
ATOM 3808 C CA . GLN D 1 79 ? -0.678 -9.340 38.960 1.00 22.99 79 GLN D CA 1
ATOM 3809 C C . GLN D 1 79 ? -1.073 -10.675 39.584 1.00 26.10 79 GLN D C 1
ATOM 3810 O O . GLN D 1 79 ? -1.965 -11.355 39.066 1.00 25.41 79 GLN D O 1
ATOM 3816 N N . THR D 1 80 ? -0.399 -11.066 40.671 1.00 24.34 80 THR D N 1
ATOM 3817 C CA . THR D 1 80 ? -0.536 -12.426 41.202 1.00 25.31 80 THR D CA 1
ATOM 3818 C C . THR D 1 80 ? -0.631 -12.409 42.722 1.00 30.35 80 THR D C 1
ATOM 3819 O O . THR D 1 80 ? 0.162 -11.734 43.387 1.00 30.58 80 THR D O 1
ATOM 3823 N N . GLU D 1 81 ? -1.598 -13.158 43.267 1.00 27.03 81 GLU D N 1
ATOM 3824 C CA . GLU D 1 81 ? -1.732 -13.374 44.704 1.00 33.41 81 GLU D CA 1
ATOM 3825 C C . GLU D 1 81 ? -1.995 -14.850 44.971 1.00 33.35 81 GLU D C 1
ATOM 3826 O O . GLU D 1 81 ? -2.655 -15.529 44.180 1.00 31.15 81 GLU D O 1
ATOM 3832 N N . ILE D 1 82 ? -1.494 -15.347 46.097 1.00 31.46 82 ILE D N 1
ATOM 3833 C CA . ILE D 1 82 ? -1.902 -16.662 46.582 1.00 34.05 82 ILE D CA 1
ATOM 3834 C C . ILE D 1 82 ? -3.067 -16.452 47.534 1.00 35.45 82 ILE D C 1
ATOM 3835 O O . ILE D 1 82 ? -2.922 -15.816 48.585 1.00 36.40 82 ILE D O 1
ATOM 3840 N N . THR D 1 83 ? -4.233 -16.970 47.166 1.00 32.19 83 THR D N 1
ATOM 3841 C CA . THR D 1 83 ? -5.423 -16.673 47.945 1.00 36.94 83 THR D CA 1
ATOM 3842 C C . THR D 1 83 ? -5.859 -17.811 48.858 1.00 39.17 83 THR D C 1
ATOM 3843 O O . THR D 1 83 ? -6.636 -17.564 49.789 1.00 40.82 83 THR D O 1
ATOM 3847 N N . SER D 1 84 ? -5.356 -19.028 48.645 1.00 38.83 84 SER D N 1
ATOM 3848 C CA . SER D 1 84 ? -5.695 -20.169 49.488 1.00 43.44 84 SER D CA 1
ATOM 3849 C C . SER D 1 84 ? -4.510 -21.122 49.559 1.00 42.70 84 SER D C 1
ATOM 3850 O O . SER D 1 84 ? -3.772 -21.286 48.583 1.00 39.57 84 SER D O 1
ATOM 3853 N N . MET D 1 85 ? -4.342 -21.760 50.720 1.00 43.17 85 MET D N 1
ATOM 3854 C CA . MET D 1 85 ? -3.352 -22.815 50.915 1.00 47.58 85 MET D CA 1
ATOM 3855 C C . MET D 1 85 ? -3.916 -23.873 51.853 1.00 49.28 85 MET D C 1
ATOM 3856 O O . MET D 1 85 ? -4.464 -23.533 52.905 1.00 48.76 85 MET D O 1
ATOM 3861 N N . ARG D 1 86 ? -3.767 -25.146 51.483 1.00 48.50 86 ARG D N 1
ATOM 3862 C CA . ARG D 1 86 ? -4.046 -26.238 52.410 1.00 54.74 86 ARG D CA 1
ATOM 3863 C C . ARG D 1 86 ? -3.429 -27.523 51.879 1.00 55.77 86 ARG D C 1
ATOM 3864 O O . ARG D 1 86 ? -3.530 -27.819 50.687 1.00 59.89 86 ARG D O 1
ATOM 3872 N N . GLY D 1 87 ? -2.801 -28.279 52.776 1.00 53.68 87 GLY D N 1
ATOM 3873 C CA . GLY D 1 87 ? -2.274 -29.591 52.457 1.00 49.72 87 GLY D CA 1
ATOM 3874 C C . GLY D 1 87 ? -1.260 -29.631 51.333 1.00 46.38 87 GLY D C 1
ATOM 3875 O O . GLY D 1 87 ? -0.092 -29.270 51.513 1.00 45.32 87 GLY D O 1
ATOM 3876 N N . THR D 1 88 ? -1.702 -30.082 50.162 1.00 42.55 88 THR D N 1
ATOM 3877 C CA . THR D 1 88 ? -0.823 -30.304 49.026 1.00 43.53 88 THR D CA 1
ATOM 3878 C C . THR D 1 88 ? -0.963 -29.245 47.946 1.00 40.47 88 THR D C 1
ATOM 3879 O O . THR D 1 88 ? -0.224 -29.293 46.956 1.00 42.13 88 THR D O 1
ATOM 3883 N N . SER D 1 89 ? -1.891 -28.302 48.093 1.00 39.43 89 SER D N 1
ATOM 3884 C CA . SER D 1 89 ? -2.283 -27.470 46.964 1.00 41.07 89 SER D CA 1
ATOM 3885 C C . SER D 1 89 ? -2.491 -26.025 47.397 1.00 38.71 89 SER D C 1
ATOM 3886 O O . SER D 1 89 ? -2.596 -25.708 48.585 1.00 38.02 89 SER D O 1
ATOM 3889 N N . LEU D 1 90 ? -2.563 -25.145 46.400 1.00 36.19 90 LEU D N 1
ATOM 3890 C CA . LEU D 1 90 ? -2.776 -23.725 46.642 1.00 37.84 90 LEU D CA 1
ATOM 3891 C C . LEU D 1 90 ? -3.440 -23.117 45.416 1.00 33.10 90 LEU D C 1
ATOM 3892 O O . LEU D 1 90 ? -3.338 -23.645 44.305 1.00 32.47 90 LEU D O 1
ATOM 3897 N N . VAL D 1 91 ? -4.132 -22.004 45.636 1.00 29.98 91 VAL D N 1
ATOM 3898 C CA . VAL D 1 91 ? -4.863 -21.301 44.587 1.00 30.91 91 VAL D CA 1
ATOM 3899 C C . VAL D 1 91 ? -4.183 -19.962 44.326 1.00 30.25 91 VAL D C 1
ATOM 3900 O O . VAL D 1 91 ? -3.996 -19.160 45.252 1.00 33.13 91 VAL D O 1
ATOM 3904 N N . PHE D 1 92 ? -3.834 -19.712 43.068 1.00 25.68 92 PHE D N 1
ATOM 3905 C CA . PHE D 1 92 ? -3.365 -18.402 42.628 1.00 27.13 92 PHE D CA 1
ATOM 3906 C C . PHE D 1 92 ? -4.523 -17.659 41.971 1.00 31.04 92 PHE D C 1
ATOM 3907 O O . PHE D 1 92 ? -5.249 -18.229 41.145 1.00 32.44 92 PHE D O 1
ATOM 3915 N N . THR D 1 93 ? -4.686 -16.393 42.334 1.00 26.81 93 THR D N 1
ATOM 3916 C CA . THR D 1 93 ? -5.589 -15.483 41.644 1.00 27.14 93 THR D CA 1
ATOM 3917 C C . THR D 1 93 ? -4.734 -14.466 40.900 1.00 26.10 93 THR D C 1
ATOM 3918 O O . THR D 1 93 ? -3.865 -13.832 41.504 1.00 29.22 93 THR D O 1
ATOM 3922 N N . GLN D 1 94 ? -4.954 -14.336 39.590 1.00 23.98 94 GLN D N 1
ATOM 3923 C CA . GLN D 1 94 ? -4.093 -13.513 38.749 1.00 23.78 94 GLN D CA 1
ATOM 3924 C C . GLN D 1 94 ? -4.925 -12.650 37.807 1.00 25.93 94 GLN D C 1
ATOM 3925 O O . GLN D 1 94 ? -6.064 -12.986 37.474 1.00 25.00 94 GLN D O 1
ATOM 3931 N N . ARG D 1 95 ? -4.343 -11.517 37.399 1.00 22.14 95 ARG D N 1
ATOM 3932 C CA . ARG D 1 95 ? -4.974 -10.557 36.500 1.00 23.07 95 ARG D CA 1
ATOM 3933 C C . ARG D 1 95 ? -3.921 -10.005 35.557 1.00 22.56 95 ARG D C 1
ATOM 3934 O O . ARG D 1 95 ? -2.731 -9.994 35.873 1.00 24.44 95 ARG D O 1
ATOM 3942 N N . ILE D 1 96 ? -4.374 -9.490 34.417 1.00 20.05 96 ILE D N 1
ATOM 3943 C CA . ILE D 1 96 ? -3.485 -8.849 33.454 1.00 19.75 96 ILE D CA 1
ATOM 3944 C C . ILE D 1 96 ? -4.077 -7.495 33.095 1.00 25.10 96 ILE D C 1
ATOM 3945 O O . ILE D 1 96 ? -5.247 -7.411 32.705 1.00 20.08 96 ILE D O 1
ATOM 3950 N N . VAL D 1 97 ? -3.271 -6.442 33.224 1.00 22.07 97 VAL D N 1
ATOM 3951 C CA . VAL D 1 97 ? -3.667 -5.098 32.832 1.00 22.75 97 VAL D CA 1
ATOM 3952 C C . VAL D 1 97 ? -2.659 -4.586 31.815 1.00 28.42 97 VAL D C 1
ATOM 3953 O O . VAL D 1 97 ? -1.517 -5.057 31.742 1.00 26.61 97 VAL D O 1
ATOM 3957 N N . ASN D 1 98 ? -3.098 -3.616 31.014 1.00 27.23 98 ASN D N 1
ATOM 3958 C CA . ASN D 1 98 ? -2.225 -2.972 30.044 1.00 28.31 98 ASN D CA 1
ATOM 3959 C C . ASN D 1 98 ? -1.811 -1.588 30.545 1.00 32.58 98 ASN D C 1
ATOM 3960 O O . ASN D 1 98 ? -2.030 -1.223 31.704 1.00 28.22 98 ASN D O 1
ATOM 3965 N N . ALA D 1 99 ? -1.208 -0.794 29.660 1.00 35.17 99 ALA D N 1
ATOM 3966 C CA . ALA D 1 99 ? -0.620 0.471 30.082 1.00 37.50 99 ALA D CA 1
ATOM 3967 C C . ALA D 1 99 ? -1.664 1.527 30.427 1.00 35.22 99 ALA D C 1
ATOM 3968 O O . ALA D 1 99 ? -1.327 2.518 31.091 1.00 38.50 99 ALA D O 1
ATOM 3970 N N . GLU D 1 100 ? -2.909 1.358 29.977 1.00 30.67 100 GLU D N 1
ATOM 3971 C CA . GLU D 1 100 ? -4.001 2.232 30.381 1.00 28.23 100 GLU D CA 1
ATOM 3972 C C . GLU D 1 100 ? -4.651 1.790 31.687 1.00 23.76 100 GLU D C 1
ATOM 3973 O O . GLU D 1 100 ? -5.549 2.481 32.170 1.00 24.44 100 GLU D O 1
ATOM 3979 N N . ASN D 1 101 ? -4.211 0.661 32.250 1.00 26.87 101 ASN D N 1
ATOM 3980 C CA . ASN D 1 101 ? -4.837 -0.023 33.380 1.00 24.70 101 ASN D CA 1
ATOM 3981 C C . ASN D 1 101 ? -6.162 -0.666 32.991 1.00 25.33 101 ASN D C 1
ATOM 3982 O O . ASN D 1 101 ? -7.004 -0.941 33.864 1.00 23.36 101 ASN D O 1
ATOM 3987 N N . THR D 1 102 ? -6.368 -0.910 31.697 1.00 22.37 102 THR D N 1
ATOM 3988 C CA . THR D 1 102 ? -7.506 -1.709 31.262 1.00 21.93 102 THR D CA 1
ATOM 3989 C C . THR D 1 102 ? -7.317 -3.140 31.744 1.00 21.37 102 THR D C 1
ATOM 3990 O O . THR D 1 102 ? -6.231 -3.714 31.610 1.00 21.54 102 THR D O 1
ATOM 3994 N N . LEU D 1 103 ? -8.364 -3.713 32.324 1.00 21.49 103 LEU D N 1
ATOM 3995 C CA . LEU D 1 103 ? -8.317 -5.103 32.778 1.00 21.05 103 LEU D CA 1
ATOM 3996 C C . LEU D 1 103 ? -8.554 -6.018 31.586 1.00 25.59 103 LEU D C 1
ATOM 3997 O O . LEU D 1 103 ? -9.685 -6.132 31.102 1.00 22.91 103 LEU D O 1
ATOM 4002 N N . LEU D 1 104 ? -7.497 -6.689 31.112 1.00 19.59 104 LEU D N 1
ATOM 4003 C CA . LEU D 1 104 ? -7.627 -7.517 29.918 1.00 20.97 104 LEU D CA 1
ATOM 4004 C C . LEU D 1 104 ? -8.083 -8.927 30.226 1.00 18.94 104 LEU D C 1
ATOM 4005 O O . LEU D 1 104 ? -8.734 -9.558 29.384 1.00 20.36 104 LEU D O 1
ATOM 4010 N N . ASN D 1 105 ? -7.743 -9.433 31.402 1.00 18.75 105 ASN D N 1
ATOM 4011 C CA . ASN D 1 105 ? -7.768 -10.876 31.597 1.00 19.71 105 ASN D CA 1
ATOM 4012 C C . ASN D 1 105 ? -7.685 -11.147 33.089 1.00 21.18 105 ASN D C 1
ATOM 4013 O O . ASN D 1 105 ? -7.063 -10.380 33.825 1.00 22.24 105 ASN D O 1
ATOM 4018 N N . GLU D 1 106 ? -8.328 -12.224 33.542 1.00 20.88 106 GLU D N 1
ATOM 4019 C CA . GLU D 1 106 ? -8.020 -12.686 34.890 1.00 21.88 106 GLU D CA 1
ATOM 4020 C C . GLU D 1 106 ? -8.203 -14.194 34.952 1.00 22.01 106 GLU D C 1
ATOM 4021 O O . GLU D 1 106 ? -8.906 -14.792 34.134 1.00 21.78 106 GLU D O 1
ATOM 4027 N N . ALA D 1 107 ? -7.509 -14.805 35.908 1.00 22.95 107 ALA D N 1
ATOM 4028 C CA . ALA D 1 107 ? -7.493 -16.259 36.003 1.00 24.97 107 ALA D CA 1
ATOM 4029 C C . ALA D 1 107 ? -7.462 -16.698 37.457 1.00 26.62 107 ALA D C 1
ATOM 4030 O O . ALA D 1 107 ? -7.005 -15.967 38.341 1.00 29.24 107 ALA D O 1
ATOM 4032 N N . GLU D 1 108 ? -7.984 -17.902 37.692 1.00 24.30 108 GLU D N 1
ATOM 4033 C CA . GLU D 1 108 ? -7.874 -18.591 38.970 1.00 27.86 108 GLU D CA 1
ATOM 4034 C C . GLU D 1 108 ? -7.254 -19.946 38.670 1.00 28.34 108 GLU D C 1
ATOM 4035 O O . GLU D 1 108 ? -7.724 -20.651 37.774 1.00 28.14 108 GLU D O 1
ATOM 4041 N N . VAL D 1 109 ? -6.173 -20.286 39.369 1.00 27.46 109 VAL D N 1
ATOM 4042 C CA . VAL D 1 109 ? -5.358 -21.454 39.038 1.00 25.88 109 VAL D CA 1
ATOM 4043 C C . VAL D 1 109 ? -5.190 -22.290 40.298 1.00 27.98 109 VAL D C 1
ATOM 4044 O O . VAL D 1 109 ? -4.656 -21.804 41.304 1.00 26.86 109 VAL D O 1
ATOM 4048 N N . LEU D 1 110 ? -5.663 -23.534 40.254 1.00 23.74 110 LEU D N 1
ATOM 4049 C CA . LEU D 1 110 ? -5.444 -24.479 41.341 1.00 28.75 110 LEU D CA 1
ATOM 4050 C C . LEU D 1 110 ? -4.177 -25.273 41.048 1.00 28.27 110 LEU D C 1
ATOM 4051 O O . LEU D 1 110 ? -4.074 -25.915 39.999 1.00 25.51 110 LEU D O 1
ATOM 4056 N N . VAL D 1 111 ? -3.215 -25.225 41.971 1.00 27.47 111 VAL D N 1
ATOM 4057 C CA . VAL D 1 111 ? -1.891 -25.807 41.785 1.00 25.96 111 VAL D CA 1
ATOM 4058 C C . VAL D 1 111 ? -1.674 -26.856 42.871 1.00 31.55 111 VAL D C 1
ATOM 4059 O O . VAL D 1 111 ? -2.016 -26.626 44.035 1.00 34.35 111 VAL D O 1
ATOM 4063 N N . VAL D 1 112 ? -1.132 -28.011 42.486 1.00 28.24 112 VAL D N 1
ATOM 4064 C CA . VAL D 1 112 ? -0.919 -29.144 43.387 1.00 31.33 112 VAL D CA 1
ATOM 4065 C C . VAL D 1 112 ? 0.571 -29.451 43.429 1.00 32.01 112 VAL D C 1
ATOM 4066 O O . VAL D 1 112 ? 1.217 -29.549 42.380 1.00 31.22 112 VAL D O 1
ATOM 4070 N N . CYS D 1 113 ? 1.110 -29.615 44.636 1.00 36.21 113 CYS D N 1
ATOM 4071 C CA . CYS D 1 113 ? 2.512 -29.978 44.798 1.00 35.10 113 CYS D CA 1
ATOM 4072 C C . CYS D 1 113 ? 2.668 -31.490 44.681 1.00 35.68 113 CYS D C 1
ATOM 4073 O O . CYS D 1 113 ? 1.937 -32.248 45.326 1.00 38.52 113 CYS D O 1
ATOM 4076 N N . VAL D 1 114 ? 3.611 -31.935 43.851 1.00 37.42 114 VAL D N 1
ATOM 4077 C CA . VAL D 1 114 ? 3.757 -33.359 43.583 1.00 40.14 114 VAL D CA 1
ATOM 4078 C C . VAL D 1 114 ? 5.210 -33.789 43.714 1.00 43.27 114 VAL D C 1
ATOM 4079 O O . VAL D 1 114 ? 6.141 -32.984 43.636 1.00 43.19 114 VAL D O 1
ATOM 4083 N N . ASP D 1 115 ? 5.390 -35.089 43.907 1.00 42.85 115 ASP D N 1
ATOM 4084 C CA . ASP D 1 115 ? 6.703 -35.663 43.697 1.00 42.15 115 ASP D CA 1
ATOM 4085 C C . ASP D 1 115 ? 6.860 -35.926 42.204 1.00 45.53 115 ASP D C 1
ATOM 4086 O O . ASP D 1 115 ? 6.125 -36.742 41.635 1.00 51.90 115 ASP D O 1
ATOM 4091 N N . PRO D 1 116 ? 7.809 -35.255 41.545 1.00 48.90 116 PRO D N 1
ATOM 4092 C CA . PRO D 1 116 ? 7.864 -35.297 40.073 1.00 54.43 116 PRO D CA 1
ATOM 4093 C C . PRO D 1 116 ? 8.168 -36.664 39.490 1.00 60.97 116 PRO D C 1
ATOM 4094 O O . PRO D 1 116 ? 7.766 -36.935 38.352 1.00 64.65 116 PRO D O 1
ATOM 4098 N N . LEU D 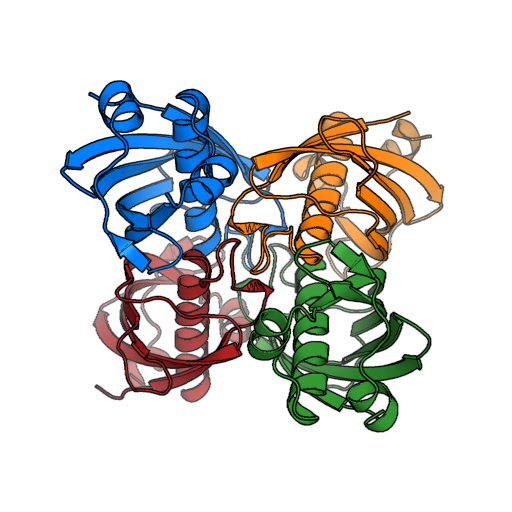1 117 ? 8.869 -37.533 40.213 1.00 59.88 117 LEU D N 1
ATOM 4099 C CA . LEU D 1 117 ? 9.198 -38.841 39.662 1.00 63.34 117 LEU D CA 1
ATOM 4100 C C . LEU D 1 117 ? 8.046 -39.831 39.758 1.00 64.24 117 LEU D C 1
ATOM 4101 O O . LEU D 1 117 ? 8.181 -40.963 39.285 1.00 63.79 117 LEU D O 1
ATOM 4106 N N . LYS D 1 118 ? 6.923 -39.433 40.353 1.00 68.34 118 LYS D N 1
ATOM 4107 C CA . LYS D 1 118 ? 5.789 -40.325 40.555 1.00 70.65 118 LYS D CA 1
ATOM 4108 C C . LYS D 1 118 ? 4.432 -39.695 40.287 1.00 72.58 118 LYS D C 1
ATOM 4109 O O . LYS D 1 118 ? 3.461 -40.442 40.135 1.00 72.60 118 LYS D O 1
ATOM 4115 N N . MET D 1 119 ? 4.331 -38.372 40.159 1.00 74.45 119 MET D N 1
ATOM 4116 C CA . MET D 1 119 ? 3.043 -37.681 40.055 1.00 76.95 119 MET D CA 1
ATOM 4117 C C . MET D 1 119 ? 2.140 -38.014 41.243 1.00 71.10 119 MET D C 1
ATOM 4118 O O . MET D 1 119 ? 0.926 -38.170 41.097 1.00 74.97 119 MET D O 1
ATOM 4123 N N . LYS D 1 120 ? 2.744 -38.152 42.448 1.00 63.81 120 LYS D N 1
ATOM 4124 C CA . LYS D 1 120 ? 1.854 -38.191 43.606 1.00 61.56 120 LYS D CA 1
ATOM 4125 C C . LYS D 1 120 ? 1.786 -36.818 44.241 1.00 52.19 120 LYS D C 1
ATOM 4126 O O . LYS D 1 120 ? 2.814 -36.142 44.351 1.00 52.71 120 LYS D O 1
ATOM 4132 N N . PRO D 1 121 ? 0.610 -36.387 44.682 1.00 45.07 121 PRO D N 1
ATOM 4133 C CA . PRO D 1 121 ? 0.535 -35.199 45.534 1.00 45.92 121 PRO D CA 1
ATOM 4134 C C . PRO D 1 121 ? 1.297 -35.411 46.831 1.00 50.83 121 PRO D C 1
ATOM 4135 O O . PRO D 1 121 ? 1.223 -36.474 47.451 1.00 51.71 121 PRO D O 1
ATOM 4139 N N . ARG D 1 122 ? 2.039 -34.389 47.235 1.00 46.25 122 ARG D N 1
ATOM 4140 C CA . ARG D 1 122 ? 2.697 -34.383 48.528 1.00 48.35 122 ARG D CA 1
ATOM 4141 C C . ARG D 1 122 ? 2.429 -33.051 49.208 1.00 48.75 122 ARG D C 1
ATOM 4142 O O . ARG D 1 122 ? 2.119 -32.049 48.558 1.00 51.12 122 ARG D O 1
ATOM 4150 N N . ALA D 1 123 ? 2.542 -33.059 50.534 1.00 46.59 123 ALA D N 1
ATOM 4151 C CA . ALA D 1 123 ? 2.292 -31.857 51.315 1.00 45.89 123 ALA D CA 1
ATOM 4152 C C . ALA D 1 123 ? 3.196 -30.716 50.864 1.00 45.32 123 ALA D C 1
ATOM 4153 O O . ALA D 1 123 ? 4.336 -30.926 50.440 1.00 43.83 123 ALA D O 1
ATOM 4155 N N . LEU D 1 124 ? 2.664 -29.499 50.949 1.00 51.73 124 LEU D N 1
ATOM 4156 C CA . LEU D 1 124 ? 3.478 -28.312 50.745 1.00 57.53 124 LEU D CA 1
ATOM 4157 C C . LEU D 1 124 ? 4.592 -28.292 51.785 1.00 63.10 124 LEU D C 1
ATOM 4158 O O . LEU D 1 124 ? 4.306 -28.355 52.990 1.00 61.57 124 LEU D O 1
ATOM 4163 N N . PRO D 1 125 ? 5.854 -28.198 51.377 1.00 66.35 125 PRO D N 1
ATOM 4164 C CA . PRO D 1 125 ? 6.947 -28.239 52.355 1.00 70.03 125 PRO D CA 1
ATOM 4165 C C . PRO D 1 125 ? 6.980 -26.972 53.194 1.00 65.67 125 PRO D C 1
ATOM 4166 O O . PRO D 1 125 ? 6.652 -25.880 52.720 1.00 60.07 125 PRO D O 1
ATOM 4170 N N . LYS D 1 126 ? 7.394 -27.131 54.456 1.00 60.06 126 LYS D N 1
ATOM 4171 C CA . LYS D 1 126 ? 7.191 -26.086 55.453 1.00 59.01 126 LYS D CA 1
ATOM 4172 C C . LYS D 1 126 ? 7.872 -24.779 55.065 1.00 60.38 126 LYS D C 1
ATOM 4173 O O . LYS D 1 126 ? 7.382 -23.700 55.414 1.00 60.61 126 LYS D O 1
ATOM 4179 N N . SER D 1 127 ? 8.992 -24.857 54.342 1.00 63.03 127 SER D N 1
ATOM 4180 C CA . SER D 1 127 ? 9.650 -23.651 53.845 1.00 67.17 127 SER D CA 1
ATOM 4181 C C . SER D 1 127 ? 8.679 -22.770 53.075 1.00 65.21 127 SER D C 1
ATOM 4182 O O . SER D 1 127 ? 8.616 -21.555 53.300 1.00 69.03 127 SER D O 1
ATOM 4185 N N . ILE D 1 128 ? 7.897 -23.367 52.173 1.00 61.71 128 ILE D N 1
ATOM 4186 C CA . ILE D 1 128 ? 6.983 -22.605 51.329 1.00 66.07 128 ILE D CA 1
ATOM 4187 C C . ILE D 1 128 ? 5.868 -21.985 52.164 1.00 68.78 128 ILE D C 1
ATOM 4188 O O . ILE D 1 128 ? 5.625 -20.775 52.100 1.00 73.10 128 ILE D O 1
ATOM 4193 N N . VAL D 1 129 ? 5.170 -22.804 52.957 1.00 68.47 129 VAL D N 1
ATOM 4194 C CA . VAL D 1 129 ? 4.001 -22.306 53.677 1.00 70.74 129 VAL D CA 1
ATOM 4195 C C . VAL D 1 129 ? 4.408 -21.279 54.725 1.00 76.80 129 VAL D C 1
ATOM 4196 O O . VAL D 1 129 ? 3.642 -20.355 55.029 1.00 79.69 129 VAL D O 1
ATOM 4200 N N . ALA D 1 130 ? 5.614 -21.408 55.283 1.00 82.12 130 ALA D N 1
ATOM 4201 C CA . ALA D 1 130 ? 6.112 -20.382 56.193 1.00 85.67 130 ALA D CA 1
ATOM 4202 C C . ALA D 1 130 ? 6.164 -19.025 55.506 1.00 85.23 130 ALA D C 1
ATOM 4203 O O . ALA D 1 130 ? 5.739 -18.014 56.076 1.00 87.42 130 ALA D O 1
ATOM 4205 N N . GLU D 1 131 ? 6.654 -18.992 54.267 1.00 80.99 131 GLU D N 1
ATOM 4206 C CA . GLU D 1 131 ? 6.814 -17.731 53.551 1.00 78.57 131 GLU D CA 1
ATOM 4207 C C . GLU D 1 131 ? 5.465 -17.087 53.249 1.00 75.49 131 GLU D C 1
ATOM 4208 O O . GLU D 1 131 ? 5.194 -15.955 53.666 1.00 76.06 131 GLU D O 1
ATOM 4214 N N . PHE D 1 132 ? 4.607 -17.793 52.522 1.00 72.22 132 PHE D N 1
ATOM 4215 C CA . PHE D 1 132 ? 3.324 -17.240 52.103 1.00 67.95 132 PHE D CA 1
ATOM 4216 C C . PHE D 1 132 ? 2.245 -17.464 53.155 1.00 68.70 132 PHE D C 1
ATOM 4217 O O . PHE D 1 132 ? 1.138 -16.938 53.042 1.00 68.47 132 PHE D O 1
#

InterPro domains:
  IPR006683 Thioesterase domain [PF03061] (20-103)
  IPR006684 Acyl-CoA thioester hydrolase YbgC/YbaW family [PIRSF003230] (3-133)
  IPR006684 Acyl-CoA thioester hydrolase YbgC/YbaW family [TIGR00051] (9-125)
  IPR008272 4-hydroxybenzoyl-CoA thioesterase, active site [PS01328] (11-28)
  IPR014166 Tol-Pal system-associated acyl-CoA thioesterase [TIGR02799] (6-130)
  IPR029069 HotDog domain superfamily [SSF54637] (3-133)
  IPR050563 4-hydroxybenzoyl-CoA thioesterase [PTHR31793] (6-133)

Secondary structure (DSSP, 8-state):
---EEEEEE--GGGB-TTSSB-HHHHHHHHHHHHHHHHHHTT--HHHHHHTT-EEEEEEEEEEE-S---TT-EEEEEEEEEEEETTEEEEEEEEE-TT--EEEEEEEEEEEEETTTTEE-PPPHHHHHHT-/--EEEEEE--GGGEETTTEE-HHHHHHHHHHHHHHHHHHTT--HHHHHHTT-EEEEEEEEEEE-S---TT-EEEEEEEEEEEETTEEEEEEEEE-TT--EEEEEEEEEEEEETTTTEE-PPPHHHHHHH-/--EEEEEE--GGGB-TTSSB-HHHHHHHHHHHHHHHHHHTT--HHHHHTTT-EEEEEEEEEEE-S---TTPEEEEEEEEEEE-SSEEEEEEEEE-TT--EEEEEEEEEEEEETTTTEE-PPPHHHHHH-/---EEEEEE--GGGEETTTEE-HHHHHHHHHHHHHHHHHHTT--HHHHHHTT-EEEEEEEEEEE-S---TT-EEEEEEEEEEEETTEEEEEEEEE-TT--EEEEEEEEEEEEETTTTEE-PPPHHHHHH-